Protein 3C96 (pdb70)

GO terms:
  GO:0004497 monooxygenase activity (F, IDA)
  GO:0102169 5-methylphenazine-1-carboxylate 1-monooxygenase (NADH) activity (F, EXP)
  GO:0005515 protein binding (F, IPI)

Structure (mmCIF, N/CA/C/O backbone):
data_3C96
#
_entry.id   3C96
#
_cell.length_a   64.147
_cell.length_b   65.261
_cell.length_c   88.579
_cell.angle_alpha   90.00
_cell.angle_beta   90.00
_cell.angle_gamma   90.00
#
_symmetry.space_group_name_H-M   'P 21 21 2'
#
loop_
_entity.id
_entity.type
_entity.pdbx_description
1 polymer 'Flavin-containing monooxygenase'
2 non-polymer 'FLAVIN-ADENINE DINUCLEOTIDE'
3 water water
#
loop_
_atom_site.group_PDB
_atom_site.id
_atom_site.type_symbol
_atom_site.label_atom_id
_atom_site.label_alt_id
_atom_site.label_comp_id
_atom_site.label_asym_id
_atom_site.label_entity_id
_atom_site.label_seq_id
_atom_site.pdbx_PDB_ins_code
_atom_site.Cartn_x
_atom_site.Cartn_y
_atom_site.Cartn_z
_atom_site.occupancy
_atom_site.B_iso_or_equiv
_atom_site.auth_seq_id
_atom_site.auth_comp_id
_atom_site.auth_asym_id
_atom_site.auth_atom_id
_atom_site.pdbx_PDB_model_num
ATOM 1 N N . PRO A 1 4 ? -10.200 16.208 -52.203 1.00 30.91 4 PRO A N 1
ATOM 2 C CA . PRO A 1 4 ? -10.314 15.751 -50.798 1.00 29.15 4 PRO A CA 1
ATOM 3 C C . PRO A 1 4 ? -11.505 16.353 -50.056 1.00 27.20 4 PRO A C 1
ATOM 4 O O . PRO A 1 4 ? -11.901 17.489 -50.311 1.00 26.16 4 PRO A O 1
ATOM 8 N N . ILE A 1 5 ? -12.075 15.580 -49.137 1.00 26.03 5 ILE A N 1
ATOM 9 C CA . ILE A 1 5 ? -13.216 16.051 -48.367 1.00 24.00 5 ILE A CA 1
ATOM 10 C C . ILE A 1 5 ? -12.780 17.166 -47.429 1.00 22.79 5 ILE A C 1
ATOM 11 O O . ILE A 1 5 ? -11.632 17.204 -46.989 1.00 22.32 5 ILE A O 1
ATOM 16 N N . ASP A 1 6 ? -13.694 18.086 -47.142 1.00 21.58 6 ASP A N 1
ATOM 17 C CA . ASP A 1 6 ? -13.398 19.191 -46.241 1.00 19.83 6 ASP A CA 1
ATOM 18 C C . ASP A 1 6 ? -13.763 18.754 -44.829 1.00 18.61 6 ASP A C 1
ATOM 19 O O . ASP A 1 6 ? -14.901 18.364 -44.572 1.00 17.43 6 ASP A O 1
ATOM 24 N N . ILE A 1 7 ? -12.797 18.816 -43.919 1.00 16.55 7 ILE A N 1
ATOM 25 C CA . ILE A 1 7 ? -13.038 18.418 -42.540 1.00 14.98 7 ILE A CA 1
ATOM 26 C C . ILE A 1 7 ? -12.863 19.608 -41.609 1.00 13.43 7 ILE A C 1
ATOM 27 O O . ILE A 1 7 ? -11.847 20.300 -41.654 1.00 15.19 7 ILE A O 1
ATOM 32 N N . LEU A 1 8 ? -13.865 19.853 -40.777 1.00 12.61 8 LEU A N 1
ATOM 33 C CA . LEU A 1 8 ? -13.797 20.945 -39.822 1.00 14.27 8 LEU A CA 1
ATOM 34 C C . LEU A 1 8 ? -13.779 20.336 -38.430 1.00 13.43 8 LEU A C 1
ATOM 35 O O . LEU A 1 8 ? -14.588 19.461 -38.117 1.00 12.46 8 LEU A O 1
ATOM 40 N N . ILE A 1 9 ? -12.839 20.786 -37.606 1.00 12.80 9 ILE A N 1
ATOM 41 C CA . ILE A 1 9 ? -12.727 20.302 -36.236 1.00 12.17 9 ILE A CA 1
ATOM 42 C C . ILE A 1 9 ? -13.031 21.482 -35.322 1.00 11.92 9 ILE A C 1
ATOM 43 O O . ILE A 1 9 ? -12.392 22.523 -35.425 1.00 13.42 9 ILE A O 1
ATOM 48 N N . ALA A 1 10 ? -14.017 21.329 -34.447 1.00 11.80 10 ALA A N 1
ATOM 49 C CA . ALA A 1 10 ? -14.364 22.397 -33.523 1.00 11.22 10 ALA A CA 1
ATOM 50 C C . ALA A 1 10 ? -13.517 22.187 -32.279 1.00 11.99 10 ALA A C 1
ATOM 51 O O . ALA A 1 10 ? -13.650 21.169 -31.603 1.00 10.52 10 ALA A O 1
ATOM 53 N N . GLY A 1 11 ? -12.645 23.147 -31.992 1.00 9.54 11 GLY A N 1
ATOM 54 C CA . GLY A 1 11 ? -11.776 23.046 -30.834 1.00 11.39 11 GLY A CA 1
ATOM 55 C C . GLY A 1 11 ? -10.345 22.746 -31.234 1.00 12.35 11 GLY A C 1
ATOM 56 O O . GLY A 1 11 ? -10.093 21.799 -31.981 1.00 12.83 11 GLY A O 1
ATOM 57 N N . ALA A 1 12 ? -9.405 23.553 -30.743 1.00 11.90 12 ALA A N 1
ATOM 58 C CA . ALA A 1 12 ? -7.994 23.356 -31.053 1.00 11.61 12 ALA A CA 1
ATOM 59 C C . ALA A 1 12 ? -7.232 22.984 -29.786 1.00 11.66 12 ALA A C 1
ATOM 60 O O . ALA A 1 12 ? -6.135 23.485 -29.537 1.00 10.85 12 ALA A O 1
ATOM 62 N N . GLY A 1 13 ? -7.836 22.114 -28.983 1.00 10.71 13 GLY A N 1
ATOM 63 C CA . GLY A 1 13 ? -7.198 21.662 -27.761 1.00 11.58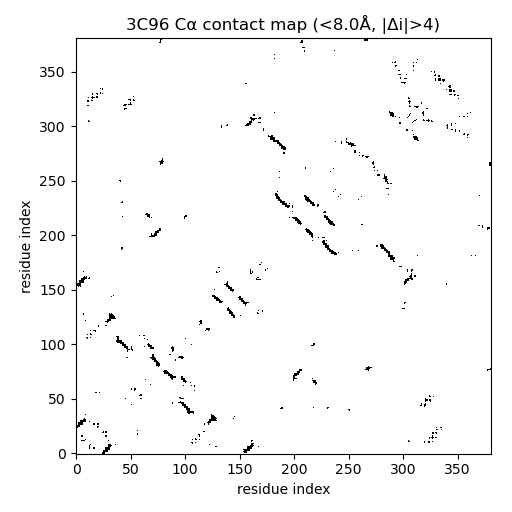 13 GLY A CA 1
ATOM 64 C C . GLY A 1 13 ? -6.328 20.462 -28.073 1.00 11.06 13 GLY A C 1
ATOM 65 O O . GLY A 1 13 ? -5.955 20.247 -29.228 1.00 10.12 13 GLY A O 1
ATOM 66 N N . ILE A 1 14 ? -6.004 19.669 -27.056 1.00 8.94 14 ILE A N 1
ATOM 67 C CA . ILE A 1 14 ? -5.158 18.500 -27.264 1.00 9.51 14 ILE A CA 1
ATOM 68 C C . ILE A 1 14 ? -5.767 17.538 -28.280 1.00 9.64 14 ILE A C 1
ATOM 69 O O . ILE A 1 14 ? -5.077 17.041 -29.170 1.00 9.32 14 ILE A O 1
ATOM 74 N N . GLY A 1 15 ? -7.064 17.282 -28.141 1.00 9.17 15 GLY A N 1
ATOM 75 C CA . GLY A 1 15 ? -7.741 16.372 -29.049 1.00 9.27 15 GLY A CA 1
ATOM 76 C C . GLY A 1 15 ? -7.852 16.881 -30.472 1.00 9.35 15 GLY A C 1
ATOM 77 O O . GLY A 1 15 ? -7.550 16.157 -31.426 1.00 9.34 15 GLY A O 1
ATOM 78 N N . GLY A 1 16 ? -8.282 18.129 -30.620 1.00 7.67 16 GLY A N 1
ATOM 79 C CA . GLY A 1 16 ? -8.438 18.701 -31.946 1.00 8.03 16 GLY A CA 1
ATOM 80 C C . GLY A 1 16 ? -7.146 18.756 -32.736 1.00 8.69 16 GLY A C 1
ATOM 81 O O . GLY A 1 16 ? -7.098 18.346 -33.898 1.00 8.44 16 GLY A O 1
ATOM 82 N N . LEU A 1 17 ? -6.086 19.247 -32.108 1.00 7.60 17 LEU A N 1
ATOM 83 C CA . LEU A 1 17 ? -4.800 19.357 -32.790 1.00 8.82 17 LEU A CA 1
ATOM 84 C C . LEU A 1 17 ? -4.209 17.996 -33.121 1.00 9.80 17 LEU A C 1
ATOM 85 O O . LEU A 1 17 ? -3.695 17.784 -34.220 1.00 8.36 17 LEU A O 1
ATOM 90 N N . SER A 1 18 ? -4.281 17.069 -32.171 1.00 10.52 18 SER A N 1
ATOM 91 C CA . SER A 1 18 ? -3.740 15.739 -32.401 1.00 11.83 18 SER A CA 1
ATOM 92 C C . SER A 1 18 ? -4.533 15.052 -33.507 1.00 12.02 18 SER A C 1
ATOM 93 O O . SER A 1 18 ? -3.975 14.315 -34.320 1.00 11.68 18 SER A O 1
ATOM 96 N N . CYS A 1 19 ? -5.840 15.304 -33.536 1.00 11.43 19 CYS A N 1
ATOM 97 C CA . CYS A 1 19 ? -6.712 14.717 -34.551 1.00 10.82 19 CYS A CA 1
ATOM 98 C C . CYS A 1 19 ? -6.346 15.246 -35.940 1.00 9.98 19 CYS A C 1
ATOM 99 O O . CYS A 1 19 ? -6.330 14.496 -36.916 1.00 9.45 19 CYS A O 1
ATOM 102 N N . ALA A 1 20 ? -6.049 16.539 -36.025 1.00 10.23 20 ALA A N 1
ATOM 103 C CA . ALA A 1 20 ? -5.678 17.143 -37.301 1.00 10.70 20 ALA A CA 1
ATOM 104 C C . ALA A 1 20 ? -4.403 16.475 -37.814 1.00 11.48 20 ALA A C 1
ATOM 105 O O . ALA A 1 20 ? -4.262 16.206 -39.011 1.00 11.29 20 ALA A O 1
ATOM 107 N N . LEU A 1 21 ? -3.477 16.203 -36.899 1.00 11.02 21 LEU A N 1
ATOM 108 C CA . LEU A 1 21 ? -2.215 15.560 -37.267 1.00 9.40 21 LEU A CA 1
ATOM 109 C C . LEU A 1 21 ? -2.439 14.126 -37.737 1.00 10.59 21 LEU A C 1
ATOM 110 O O . LEU A 1 21 ? -1.800 13.672 -38.695 1.00 8.90 21 LEU A O 1
ATOM 115 N N . ALA A 1 22 ? -3.346 13.414 -37.071 1.00 11.01 22 ALA A N 1
ATOM 116 C CA . ALA A 1 22 ? -3.653 12.036 -37.449 1.00 11.09 22 ALA A CA 1
ATOM 117 C C . ALA A 1 22 ? -4.306 11.983 -38.829 1.00 12.38 22 ALA A C 1
ATOM 118 O O . ALA A 1 22 ? -4.024 11.078 -39.622 1.00 11.82 22 ALA A O 1
ATOM 120 N N . LEU A 1 23 ? -5.181 12.946 -39.117 1.00 12.26 23 LEU A N 1
ATOM 121 C CA . LEU A 1 23 ? -5.852 12.994 -40.417 1.00 12.58 23 LEU A CA 1
ATOM 122 C C . LEU A 1 23 ? -4.833 13.309 -41.514 1.00 15.29 23 LEU A C 1
ATOM 123 O O 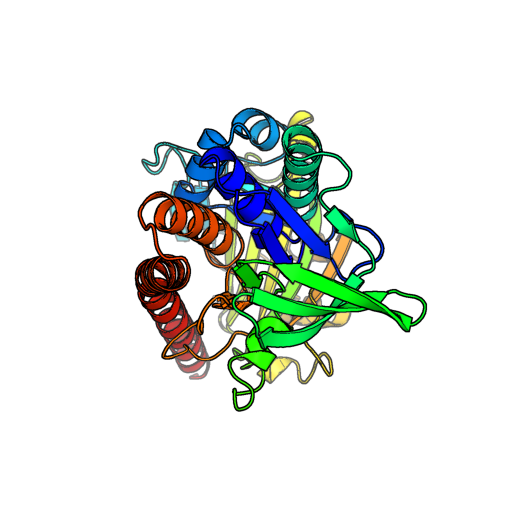. LEU A 1 23 ? -4.889 12.751 -42.614 1.00 15.75 23 LEU A O 1
ATOM 128 N N . HIS A 1 24 ? -3.900 14.204 -41.214 1.00 15.42 24 HIS A N 1
ATOM 129 C CA . HIS A 1 24 ? -2.872 14.559 -42.183 1.00 17.19 24 HIS A CA 1
ATOM 130 C C . HIS A 1 24 ? -1.985 13.342 -42.432 1.00 17.62 24 HIS A C 1
ATOM 131 O O . HIS A 1 24 ? -1.611 13.059 -43.570 1.00 18.41 24 HIS A O 1
ATOM 138 N N . GLN A 1 25 ? -1.662 12.616 -41.365 1.00 18.50 25 GLN A N 1
ATOM 139 C CA . GLN A 1 25 ? -0.832 11.419 -41.474 1.00 19.78 25 GLN A CA 1
ATOM 140 C C . GLN A 1 25 ? -1.489 10.399 -42.400 1.00 19.99 25 GLN A C 1
ATOM 141 O O . GLN A 1 25 ? -0.812 9.734 -43.186 1.00 20.59 25 GLN A O 1
ATOM 147 N N . ALA A 1 26 ? -2.809 10.281 -42.303 1.00 17.70 26 ALA A N 1
ATOM 148 C CA . ALA A 1 26 ? -3.557 9.335 -43.121 1.00 19.84 26 ALA A CA 1
ATOM 149 C C . ALA A 1 26 ? -3.813 9.879 -44.523 1.00 20.94 26 ALA A C 1
ATOM 150 O O . ALA A 1 26 ? -4.384 9.187 -45.366 1.00 20.85 26 ALA A O 1
ATOM 152 N N . GLY A 1 27 ? -3.389 11.118 -44.760 1.00 21.23 27 GLY A N 1
ATOM 153 C CA . GLY A 1 27 ? -3.583 11.745 -46.058 1.00 24.11 27 GLY A CA 1
ATOM 154 C C . GLY A 1 27 ? -5.049 12.005 -46.332 1.00 25.23 27 GLY A C 1
ATOM 155 O O . GLY A 1 27 ? -5.498 11.986 -47.482 1.00 26.26 27 GLY A O 1
ATOM 156 N N . ILE A 1 28 ? -5.795 12.271 -45.265 1.00 25.86 28 ILE A N 1
ATOM 157 C CA . ILE A 1 28 ? -7.228 12.500 -45.366 1.00 25.55 28 ILE A CA 1
ATOM 158 C C . ILE A 1 28 ? -7.674 13.968 -45.330 1.00 26.89 28 ILE A C 1
ATOM 159 O O . ILE A 1 28 ? -7.395 14.702 -44.379 1.00 25.72 28 ILE A O 1
ATOM 164 N N . GLY A 1 29 ? -8.370 14.356 -46.398 1.00 25.56 29 GLY A N 1
ATOM 165 C CA . GLY A 1 29 ? -8.937 15.687 -46.573 1.00 25.16 29 GLY A CA 1
ATOM 166 C C . GLY A 1 29 ? -8.170 16.961 -46.283 1.00 24.03 29 GLY A C 1
ATOM 167 O O . GLY A 1 29 ? -6.980 16.954 -45.977 1.00 24.68 29 GLY A O 1
ATOM 168 N N . LYS A 1 30 ? -8.874 18.079 -46.435 1.00 23.13 30 LYS A N 1
ATOM 169 C CA . LYS A 1 30 ? -8.310 19.384 -46.141 1.00 22.83 30 LYS A CA 1
ATOM 170 C C . LYS A 1 30 ? -8.911 19.730 -44.789 1.00 20.55 30 LYS A C 1
ATOM 171 O O . LYS A 1 30 ? -10.130 19.871 -44.657 1.00 19.82 30 LYS A O 1
ATOM 177 N N . VAL A 1 31 ? -8.044 19.876 -43.795 1.00 17.47 31 VAL A N 1
ATOM 178 C CA . VAL A 1 31 ? -8.464 20.137 -42.426 1.00 15.58 31 VAL A CA 1
ATOM 179 C C . VAL A 1 31 ? -8.364 21.582 -41.944 1.00 15.86 31 VAL A C 1
ATOM 180 O O . VAL A 1 31 ? -7.358 22.256 -42.148 1.00 13.95 31 VAL A O 1
ATOM 184 N N . THR A 1 32 ? -9.424 22.037 -41.285 1.00 14.97 32 THR A N 1
ATOM 185 C CA . THR A 1 32 ? -9.489 23.383 -40.727 1.00 15.67 32 THR A CA 1
ATOM 186 C C . THR A 1 32 ? -9.997 23.245 -39.298 1.00 13.18 32 THR A C 1
ATOM 187 O O . THR A 1 32 ? -10.883 22.433 -39.027 1.00 12.64 32 THR A O 1
ATOM 191 N N . LEU A 1 33 ? -9.424 24.022 -38.385 1.00 11.10 33 LEU A N 1
ATOM 192 C CA . LEU A 1 33 ? -9.842 23.984 -36.994 1.00 11.96 33 LEU A CA 1
ATOM 193 C C . LEU A 1 33 ? -10.393 25.342 -36.570 1.00 12.29 33 LEU A C 1
ATOM 194 O O . LEU A 1 33 ? -9.866 26.384 -36.966 1.00 12.59 33 LEU A O 1
ATOM 199 N N . LEU A 1 34 ? -11.460 25.323 -35.776 1.00 11.38 34 LEU A N 1
ATOM 200 C CA . LEU A 1 34 ? -12.069 26.549 -35.269 1.00 13.55 34 LEU A CA 1
ATOM 201 C C . LEU A 1 34 ? -11.902 26.540 -33.752 1.00 14.05 34 LEU A C 1
ATOM 202 O O . LEU A 1 34 ? -12.406 25.644 -33.072 1.00 14.41 34 LEU A O 1
ATOM 207 N N . GLU A 1 35 ? -11.192 27.533 -33.227 1.00 12.02 35 GLU A N 1
ATOM 208 C CA . GLU A 1 35 ? -10.949 27.632 -31.793 1.00 12.57 35 GLU A CA 1
ATOM 209 C C . GLU A 1 35 ? -11.601 28.890 -31.217 1.00 13.45 35 GLU A C 1
ATOM 210 O O . GLU A 1 35 ? -11.341 29.998 -31.679 1.00 13.77 35 GLU A O 1
ATOM 216 N N . SER A 1 36 ? -12.450 28.709 -30.209 1.00 12.80 36 SER A N 1
ATOM 217 C CA . SER A 1 36 ? -13.143 29.826 -29.575 1.00 13.49 36 SER A CA 1
ATOM 218 C C . SER A 1 36 ? -12.210 30.855 -28.937 1.00 14.65 36 SER A C 1
ATOM 219 O O . SER A 1 36 ? -12.465 32.058 -29.014 1.00 15.60 36 SER A O 1
ATOM 222 N N . SER A 1 37 ? -11.133 30.394 -28.308 1.00 14.71 37 SER A N 1
ATOM 223 C CA . SER A 1 37 ? -10.191 31.313 -27.672 1.00 16.34 37 SER A CA 1
ATOM 224 C C . SER A 1 37 ? -9.520 32.235 -28.691 1.00 16.84 37 SER A C 1
ATOM 225 O O . SER A 1 37 ? -9.186 31.817 -29.800 1.00 16.22 37 SER A O 1
ATOM 228 N N . SER A 1 38 ? -9.325 33.492 -28.301 1.00 17.46 38 SER A N 1
ATOM 229 C CA . SER A 1 38 ? -8.706 34.489 -29.171 1.00 20.66 38 SER A CA 1
ATOM 230 C C . SER A 1 38 ? -7.294 34.086 -29.580 1.00 20.78 38 SER A C 1
ATOM 231 O O . SER A 1 38 ? -6.834 34.406 -30.677 1.00 20.92 38 SER A O 1
ATOM 234 N N . GLU A 1 39 ? -6.607 33.385 -28.688 1.00 21.48 39 GLU A N 1
ATOM 235 C CA . GLU A 1 39 ? -5.251 32.937 -28.960 1.00 22.30 39 GLU A CA 1
ATOM 236 C C . GLU A 1 39 ? -5.003 31.618 -28.227 1.00 21.37 39 GLU A C 1
ATOM 237 O O . GLU A 1 39 ? -5.525 31.408 -27.135 1.00 20.68 39 GLU A O 1
ATOM 243 N N . ILE A 1 40 ? -4.237 30.720 -28.838 1.00 19.57 40 ILE A N 1
ATOM 244 C CA . ILE A 1 40 ? -3.937 29.439 -28.206 1.00 19.47 40 ILE A CA 1
ATOM 245 C C . ILE A 1 40 ? -2.726 29.637 -27.296 1.00 19.51 40 ILE A C 1
ATOM 246 O O . ILE A 1 40 ? -1.625 29.931 -27.763 1.00 19.55 40 ILE A O 1
ATOM 251 N N . ARG A 1 41 ? -2.950 29.488 -25.993 1.00 20.56 41 ARG A N 1
ATOM 252 C CA . ARG A 1 41 ? -1.905 29.676 -24.986 1.00 21.12 41 ARG A CA 1
ATOM 253 C C . ARG A 1 41 ? -1.515 28.382 -24.277 1.00 19.90 41 ARG A C 1
ATOM 254 O O . ARG A 1 41 ? -2.313 27.450 -24.191 1.00 18.35 41 ARG A O 1
ATOM 262 N N . PRO A 1 42 ? -0.276 28.312 -23.756 1.00 18.43 42 PRO A N 1
ATOM 263 C CA . PRO A 1 42 ? 0.170 27.105 -23.052 1.00 17.38 42 PRO A CA 1
ATOM 264 C C . PRO A 1 42 ? -0.417 27.073 -21.641 1.00 17.22 42 PRO A C 1
ATOM 265 O O . PRO A 1 42 ? 0.308 27.175 -20.649 1.00 17.94 42 PRO A O 1
ATOM 269 N N . LEU A 1 43 ? -1.739 26.938 -21.561 1.00 14.18 43 LEU A N 1
ATOM 270 C CA . LEU A 1 43 ? -2.436 26.907 -20.280 1.00 14.22 43 LEU A CA 1
ATOM 271 C C . LEU A 1 43 ? -2.625 25.503 -19.717 1.00 14.62 43 LEU A C 1
ATOM 272 O O . LEU A 1 43 ? -2.637 24.515 -20.461 1.00 12.77 43 LEU A O 1
ATOM 277 N N . GLY A 1 44 ? -2.785 25.443 -18.396 1.00 13.68 44 GLY A N 1
ATOM 278 C CA . GLY A 1 44 ? -2.988 24.189 -17.693 1.00 14.48 44 GLY A CA 1
ATOM 279 C C . GLY A 1 44 ? -1.733 23.794 -16.939 1.00 15.00 44 GLY A C 1
ATOM 280 O O . GLY A 1 44 ? -0.731 24.504 -17.000 1.00 16.97 44 GLY A O 1
ATOM 281 N N . VAL A 1 45 ? -1.781 22.687 -16.205 1.00 13.38 45 VAL A N 1
ATOM 282 C CA . VAL A 1 45 ? -0.587 22.225 -15.505 1.00 11.75 45 VAL A CA 1
ATOM 283 C C . VAL A 1 45 ? -0.233 20.830 -16.011 1.00 12.14 45 VAL A C 1
ATOM 284 O O . VAL A 1 45 ? -0.557 20.487 -17.147 1.00 10.77 45 VAL A O 1
ATOM 288 N N . GLY A 1 46 ? 0.422 20.024 -15.185 1.00 11.56 46 GLY A N 1
ATOM 289 C CA . GLY A 1 46 ? 0.823 18.704 -15.634 1.00 11.62 46 G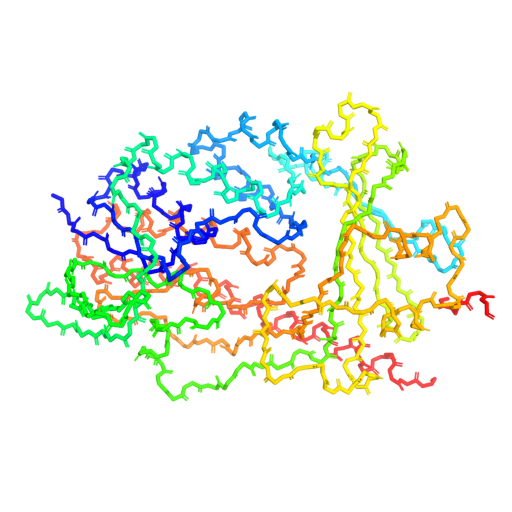LY A CA 1
ATOM 290 C C . GLY A 1 46 ? -0.247 17.664 -15.906 1.00 11.93 46 GLY A C 1
ATOM 291 O O . GLY A 1 46 ? -1.291 17.618 -15.244 1.00 11.24 46 GLY A O 1
ATOM 292 N N . ILE A 1 47 ? 0.020 16.828 -16.907 1.00 10.49 47 ILE A N 1
ATOM 293 C CA . ILE A 1 47 ? -0.866 15.727 -17.271 1.00 10.32 47 ILE A CA 1
ATOM 294 C C . ILE A 1 47 ? 0.025 14.526 -17.600 1.00 11.78 47 ILE A C 1
ATOM 295 O O . ILE A 1 47 ? 1.238 14.673 -17.742 1.00 12.63 47 ILE A O 1
ATOM 300 N N . ASN A 1 48 ? -0.566 13.341 -17.690 1.00 11.68 48 ASN A N 1
ATOM 301 C CA . ASN A 1 48 ? 0.192 12.139 -18.017 1.00 11.65 48 ASN A CA 1
ATOM 302 C C . ASN 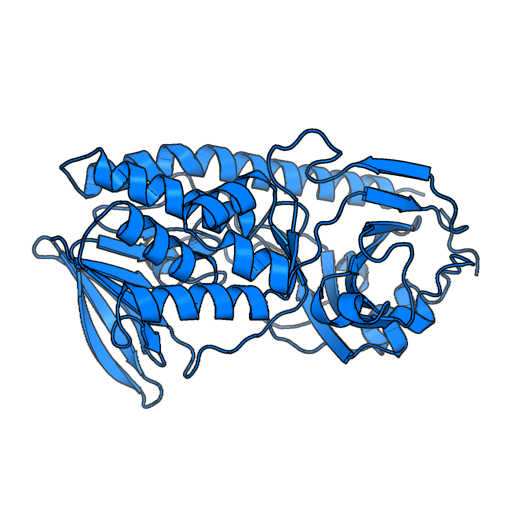A 1 48 ? -0.283 11.548 -19.333 1.00 11.73 48 ASN A C 1
ATOM 303 O O . ASN A 1 48 ? -1.480 11.369 -19.541 1.00 13.14 48 ASN A O 1
ATOM 308 N N . ILE A 1 49 ? 0.663 11.263 -20.223 1.00 10.44 49 ILE A N 1
ATOM 309 C CA . ILE A 1 49 ? 0.350 10.657 -21.511 1.00 10.82 49 ILE A CA 1
ATOM 310 C C . ILE A 1 49 ? 0.815 9.200 -21.392 1.00 11.52 49 ILE A C 1
ATOM 311 O O . ILE A 1 49 ? 2.006 8.946 -21.203 1.00 11.11 49 ILE A O 1
ATOM 316 N N . GLN A 1 50 ? -0.123 8.256 -21.471 1.00 12.55 50 GLN A N 1
ATOM 317 C CA . GLN A 1 50 ? 0.209 6.836 -21.353 1.00 13.89 50 GLN A CA 1
ATOM 318 C C . GLN A 1 50 ? 1.044 6.363 -22.540 1.00 12.17 50 GLN A C 1
ATOM 319 O O . GLN A 1 50 ? 0.952 6.917 -23.632 1.00 8.75 50 GLN A O 1
ATOM 325 N N . PRO A 1 51 ? 1.869 5.321 -22.336 1.00 12.05 51 PRO A N 1
ATOM 326 C CA . PRO A 1 51 ? 2.730 4.769 -23.389 1.00 10.48 51 PRO A CA 1
ATOM 327 C C . PRO A 1 51 ? 2.068 4.567 -24.757 1.00 11.26 51 PRO A C 1
ATOM 328 O O . PRO A 1 51 ? 2.680 4.845 -25.791 1.00 10.90 51 PRO A O 1
ATOM 332 N N . ALA A 1 52 ? 0.828 4.082 -24.767 1.00 10.59 52 ALA A N 1
ATOM 333 C CA . ALA A 1 52 ? 0.110 3.857 -26.023 1.00 11.12 52 ALA A CA 1
ATOM 334 C C . ALA A 1 52 ? -0.112 5.178 -26.756 1.00 12.59 52 ALA A C 1
ATOM 335 O O . ALA A 1 52 ? 0.008 5.256 -27.981 1.00 12.40 52 ALA A O 1
ATOM 337 N N . ALA A 1 53 ? -0.457 6.211 -25.997 1.00 11.51 53 ALA A N 1
ATOM 338 C CA . ALA A 1 53 ? -0.686 7.527 -26.570 1.00 11.72 53 ALA A CA 1
ATOM 339 C C . ALA A 1 53 ? 0.660 8.131 -26.969 1.00 10.75 53 ALA A C 1
ATOM 340 O O . ALA A 1 53 ? 0.756 8.832 -27.976 1.00 11.93 53 ALA A O 1
ATOM 342 N N . VAL A 1 54 ? 1.703 7.855 -26.190 1.00 8.76 54 VAL A N 1
ATOM 343 C CA . VAL A 1 54 ? 3.028 8.372 -26.534 1.00 9.23 54 VAL A CA 1
ATOM 344 C C . VAL A 1 54 ? 3.472 7.720 -27.847 1.00 11.26 54 VAL A C 1
ATOM 345 O O . VAL A 1 54 ? 4.070 8.373 -28.706 1.00 10.60 54 VAL A O 1
ATOM 349 N N . GLU A 1 55 ? 3.163 6.436 -28.013 1.00 12.52 55 GLU A N 1
ATOM 350 C CA . GLU A 1 55 ? 3.525 5.730 -29.247 1.00 13.22 55 GLU A CA 1
ATOM 351 C C . GLU A 1 55 ? 2.861 6.386 -30.456 1.00 12.26 55 GLU A C 1
ATOM 352 O O . GLU A 1 55 ? 3.475 6.531 -31.520 1.00 12.56 55 GLU A O 1
ATOM 358 N N . ALA A 1 56 ? 1.600 6.775 -30.297 1.00 12.61 56 ALA A N 1
ATOM 359 C CA . ALA A 1 56 ? 0.867 7.428 -31.378 1.00 12.41 56 ALA A CA 1
ATOM 360 C C . ALA A 1 56 ? 1.551 8.742 -31.741 1.00 11.56 56 ALA A C 1
ATOM 361 O O . ALA A 1 56 ? 1.764 9.038 -32.918 1.00 11.39 56 ALA A O 1
ATOM 363 N N . LEU A 1 57 ? 1.902 9.529 -30.729 1.00 10.36 57 LEU A N 1
ATOM 364 C CA . LEU A 1 57 ? 2.564 10.808 -30.970 1.00 11.08 57 LEU A CA 1
ATOM 365 C C . LEU A 1 57 ? 3.940 10.608 -31.600 1.00 11.79 57 LEU A C 1
ATOM 366 O O . LEU A 1 57 ? 4.370 11.406 -32.434 1.00 13.17 57 LEU A O 1
ATOM 371 N N . ALA A 1 58 ? 4.635 9.545 -31.207 1.00 12.24 58 ALA A N 1
ATOM 372 C CA . ALA A 1 58 ? 5.955 9.270 -31.773 1.00 13.22 58 ALA A CA 1
ATOM 373 C C . ALA A 1 58 ? 5.839 8.897 -33.251 1.00 14.42 58 ALA A C 1
ATOM 374 O O . ALA A 1 58 ? 6.684 9.275 -34.061 1.00 15.71 58 ALA A O 1
ATOM 376 N N . GLU A 1 59 ? 4.795 8.154 -33.603 1.00 14.94 59 GLU A N 1
ATOM 377 C CA . GLU A 1 59 ? 4.596 7.756 -34.995 1.00 16.92 59 GLU A CA 1
ATOM 378 C C . GLU A 1 59 ? 4.199 8.986 -35.811 1.00 17.25 59 GLU A C 1
ATOM 379 O O . GLU A 1 59 ? 4.315 9.002 -37.040 1.00 16.72 59 GLU A O 1
ATOM 385 N N . LEU A 1 60 ? 3.744 10.020 -35.106 1.00 16.04 60 LEU A N 1
ATOM 386 C CA . LEU A 1 60 ? 3.347 11.280 -35.724 1.00 15.59 60 LEU A CA 1
ATOM 387 C C . LEU A 1 60 ? 4.574 12.193 -35.851 1.00 15.03 60 LEU A C 1
ATOM 388 O O . LEU A 1 60 ? 4.465 13.332 -36.305 1.00 14.34 60 LEU A O 1
ATOM 393 N N . GLY A 1 61 ? 5.733 11.683 -35.432 1.00 15.46 61 GLY A N 1
ATOM 394 C CA . GLY A 1 61 ? 6.979 12.432 -35.527 1.00 15.01 61 GLY A CA 1
ATOM 395 C C . GLY A 1 61 ? 7.270 13.410 -34.400 1.00 14.41 61 GLY A C 1
ATOM 396 O O . GLY A 1 61 ? 8.105 14.304 -34.548 1.00 12.39 61 GLY A O 1
ATOM 397 N N . LEU A 1 62 ? 6.607 13.232 -33.262 1.00 13.12 62 LEU A N 1
ATOM 398 C CA . LEU A 1 62 ? 6.790 14.140 -32.133 1.00 13.06 62 LEU A CA 1
ATOM 399 C C . LEU A 1 62 ? 7.665 13.583 -31.011 1.00 13.62 62 LEU A C 1
ATOM 400 O O . LEU A 1 62 ? 7.775 14.190 -29.945 1.00 12.90 62 LEU A O 1
ATOM 405 N N . GLY A 1 63 ? 8.294 12.437 -31.258 1.00 12.59 63 GLY A N 1
ATOM 406 C CA . GLY A 1 63 ? 9.154 11.830 -30.256 1.00 13.94 63 GLY A CA 1
ATOM 407 C C . GLY A 1 63 ? 10.181 12.797 -29.694 1.00 15.00 63 GLY A C 1
ATOM 408 O O . GLY A 1 63 ? 10.231 13.000 -28.484 1.00 15.75 63 GLY A O 1
ATOM 409 N N . PRO A 1 64 ? 11.026 13.405 -30.547 1.00 16.16 64 PRO A N 1
ATOM 410 C CA . PRO A 1 64 ? 12.055 14.358 -30.112 1.00 15.66 64 PRO A CA 1
ATOM 411 C C . PRO A 1 64 ? 11.510 15.542 -29.317 1.00 15.44 64 PRO A C 1
ATOM 412 O O . PRO A 1 64 ? 12.098 15.949 -28.312 1.00 15.34 64 PRO A O 1
ATOM 416 N N . ALA A 1 65 ? 10.392 16.096 -29.777 1.00 13.53 65 ALA A N 1
ATOM 417 C CA . ALA A 1 65 ? 9.768 17.237 -29.117 1.00 12.74 65 ALA A CA 1
ATOM 418 C C . ALA A 1 65 ? 9.362 16.874 -27.692 1.00 12.68 65 ALA A C 1
ATOM 419 O O . ALA A 1 65 ? 9.589 17.640 -26.752 1.00 11.50 65 ALA A O 1
ATOM 421 N N . LEU A 1 66 ? 8.754 15.702 -27.540 1.00 12.61 66 LEU A N 1
ATOM 422 C CA . LEU A 1 66 ? 8.317 15.235 -26.229 1.00 13.92 66 LEU A CA 1
ATOM 423 C C . LEU A 1 66 ? 9.505 15.016 -25.293 1.00 13.99 66 LEU A C 1
ATOM 424 O O . LEU A 1 66 ? 9.483 15.438 -24.140 1.00 14.89 66 LEU A O 1
ATOM 429 N N . ALA A 1 67 ? 10.543 14.358 -25.797 1.00 14.49 67 ALA A N 1
ATOM 430 C CA . ALA A 1 67 ? 11.732 14.082 -24.997 1.00 14.64 67 ALA A CA 1
ATOM 431 C C . ALA A 1 67 ? 12.417 15.368 -24.543 1.00 15.55 67 ALA A C 1
ATOM 432 O O . ALA A 1 67 ? 13.085 15.393 -23.507 1.00 14.35 67 ALA A O 1
ATOM 434 N N . ALA A 1 68 ? 12.239 16.436 -25.315 1.00 15.23 68 ALA A N 1
ATOM 435 C CA . ALA A 1 68 ? 12.852 17.721 -24.998 1.00 15.27 68 ALA A CA 1
ATOM 436 C C . ALA A 1 68 ? 12.122 18.510 -23.914 1.00 16.22 68 ALA A C 1
ATOM 437 O O . ALA A 1 68 ? 12.676 19.460 -23.363 1.00 14.53 68 ALA A O 1
ATOM 439 N N . THR A 1 69 ? 10.891 18.121 -23.589 1.00 14.35 69 THR A N 1
ATOM 440 C CA . THR A 1 69 ? 10.144 18.859 -22.574 1.00 14.70 69 THR A CA 1
ATOM 441 C C . THR A 1 69 ? 9.504 18.049 -21.455 1.00 13.71 69 THR A C 1
ATOM 442 O O . THR A 1 69 ? 9.352 18.552 -20.343 1.00 14.66 69 THR A O 1
ATOM 446 N N . ALA A 1 70 ? 9.129 16.805 -21.737 1.00 12.82 70 ALA A N 1
ATOM 447 C CA . ALA A 1 70 ? 8.471 15.969 -20.736 1.00 11.04 70 ALA A CA 1
ATOM 448 C C . ALA A 1 70 ? 9.413 15.068 -19.949 1.00 11.21 70 ALA A C 1
ATOM 449 O O . ALA A 1 70 ? 10.576 14.889 -20.311 1.00 9.64 70 ALA A O 1
ATOM 451 N N . ILE A 1 71 ? 8.888 14.497 -18.867 1.00 10.20 71 ILE A N 1
ATOM 452 C CA . ILE A 1 71 ? 9.656 13.598 -18.009 1.00 9.76 71 ILE A CA 1
ATOM 453 C C . ILE A 1 71 ? 9.189 12.162 -18.219 1.00 10.13 71 ILE A C 1
ATOM 454 O O . ILE A 1 71 ? 7.993 11.877 -18.127 1.00 8.01 71 ILE A O 1
ATOM 459 N N . PRO A 1 72 ? 10.127 11.240 -18.509 1.00 9.02 72 PRO A N 1
ATOM 460 C CA . PRO A 1 72 ? 9.776 9.832 -18.719 1.00 8.49 72 PRO A CA 1
ATOM 461 C C . PRO A 1 72 ? 9.641 9.143 -17.360 1.00 10.07 72 PRO A C 1
ATOM 462 O O . PRO A 1 72 ? 10.542 8.436 -16.914 1.00 8.59 72 PRO A O 1
ATOM 466 N N . THR A 1 73 ? 8.513 9.377 -16.701 1.00 8.46 73 THR A N 1
ATOM 467 C CA . THR A 1 73 ? 8.237 8.805 -15.386 1.00 10.20 73 THR A CA 1
ATOM 468 C C . THR A 1 73 ? 8.462 7.294 -15.384 1.00 11.04 73 THR A C 1
ATOM 469 O O . THR A 1 73 ? 7.892 6.573 -16.205 1.00 11.43 73 THR A O 1
ATOM 473 N N . HIS A 1 74 ? 9.289 6.810 -14.460 1.00 11.79 74 HIS A N 1
ATOM 474 C CA . HIS A 1 74 ? 9.593 5.382 -14.425 1.00 11.27 74 HIS A CA 1
ATOM 475 C C . HIS A 1 74 ? 9.133 4.641 -13.174 1.00 11.41 74 HIS A C 1
ATOM 476 O O . HIS A 1 74 ? 9.364 3.442 -13.042 1.00 10.09 74 HIS A O 1
ATOM 483 N N . GLU A 1 75 ? 8.479 5.345 -12.258 1.00 10.46 75 GLU A N 1
ATOM 484 C CA . GLU A 1 75 ? 8.004 4.698 -11.042 1.00 12.45 75 GLU A CA 1
ATOM 485 C C . GLU A 1 75 ? 6.904 5.483 -10.341 1.00 11.24 75 GLU A C 1
ATOM 486 O O . GLU A 1 75 ? 6.853 6.708 -10.426 1.00 10.14 75 GLU A O 1
ATOM 492 N N . LEU A 1 76 ? 6.021 4.753 -9.666 1.00 12.17 76 LEU A N 1
ATOM 493 C CA . LEU A 1 76 ? 4.940 5.346 -8.879 1.00 12.31 76 LEU A CA 1
ATOM 494 C C . LEU A 1 76 ? 5.085 4.750 -7.484 1.00 12.98 76 LEU A C 1
ATOM 495 O O . LEU A 1 76 ? 5.118 3.529 -7.334 1.00 11.60 76 LEU A O 1
ATOM 500 N N . ARG A 1 77 ? 5.191 5.611 -6.475 1.00 12.04 77 ARG A N 1
ATOM 501 C CA . ARG A 1 77 ? 5.329 5.168 -5.090 1.00 13.16 77 ARG A CA 1
ATOM 502 C C . ARG A 1 77 ? 4.153 5.650 -4.264 1.00 12.20 77 ARG A C 1
ATOM 503 O O . ARG A 1 77 ? 3.861 6.844 -4.240 1.00 10.86 77 ARG A O 1
ATOM 511 N N . TYR A 1 78 ? 3.486 4.719 -3.592 1.00 11.53 78 TYR A N 1
ATOM 512 C CA . TYR A 1 78 ? 2.362 5.048 -2.724 1.00 11.93 78 TYR A CA 1
ATOM 513 C C . TYR A 1 78 ? 2.970 5.085 -1.328 1.00 12.34 78 TYR A C 1
ATOM 514 O O . TYR A 1 78 ? 3.494 4.075 -0.849 1.00 12.54 78 TYR A O 1
ATOM 523 N N . ILE A 1 79 ? 2.926 6.242 -0.679 1.00 12.92 79 ILE A N 1
ATOM 524 C CA . ILE A 1 79 ? 3.515 6.358 0.651 1.00 13.93 79 ILE A CA 1
ATOM 525 C C . ILE A 1 79 ? 2.462 6.591 1.727 1.00 14.09 79 ILE A C 1
ATOM 526 O O . ILE A 1 79 ? 1.443 7.231 1.471 1.00 13.11 79 ILE A O 1
ATOM 531 N N . ASP A 1 80 ? 2.704 6.062 2.925 1.00 12.89 80 ASP A N 1
ATOM 532 C CA . ASP A 1 80 ? 1.749 6.231 4.014 1.00 12.94 80 ASP A CA 1
ATOM 533 C C . ASP A 1 80 ? 1.961 7.546 4.744 1.00 12.90 80 ASP A C 1
ATOM 534 O O . ASP A 1 80 ? 2.851 8.324 4.400 1.00 11.55 80 ASP A O 1
ATOM 539 N N . GLN A 1 81 ? 1.146 7.788 5.762 1.00 11.80 81 GLN A N 1
ATOM 540 C CA . GLN A 1 81 ? 1.229 9.035 6.498 1.00 13.15 81 GLN A CA 1
ATOM 541 C C . GLN A 1 81 ? 2.496 9.252 7.320 1.00 14.77 81 GLN A C 1
ATOM 542 O O . GLN A 1 81 ? 2.667 10.312 7.918 1.00 15.52 81 GLN A O 1
ATOM 548 N N . SER A 1 82 ? 3.385 8.261 7.345 1.00 14.86 82 SER A N 1
ATOM 549 C CA . SER A 1 82 ? 4.654 8.421 8.050 1.00 17.20 82 SER A CA 1
ATOM 550 C C . SER A 1 82 ? 5.716 8.719 6.988 1.00 17.73 82 SER A C 1
ATOM 551 O O . SER A 1 82 ? 6.868 9.006 7.306 1.00 19.61 82 SER A O 1
ATOM 554 N N . GLY A 1 83 ? 5.307 8.648 5.723 1.00 16.03 83 GLY A N 1
ATOM 555 C CA . GLY A 1 83 ? 6.214 8.922 4.618 1.00 14.53 83 GLY A CA 1
ATOM 556 C C . GLY A 1 83 ? 6.889 7.700 4.024 1.00 13.26 83 GLY A C 1
ATOM 557 O O . GLY A 1 83 ? 7.649 7.811 3.059 1.00 11.19 83 GLY A O 1
ATOM 558 N N . ALA A 1 84 ? 6.612 6.529 4.591 1.00 12.27 84 ALA A N 1
ATOM 559 C CA . ALA A 1 84 ? 7.216 5.285 4.122 1.00 12.03 84 ALA A CA 1
ATOM 560 C C . ALA A 1 84 ? 6.536 4.761 2.866 1.00 13.51 84 ALA A C 1
ATOM 561 O O . ALA A 1 84 ? 5.333 4.941 2.680 1.00 11.60 84 ALA A O 1
ATOM 563 N N . THR A 1 85 ? 7.305 4.106 2.003 1.00 14.69 85 THR A N 1
ATOM 564 C CA . THR A 1 85 ? 6.735 3.547 0.783 1.00 16.21 85 THR A CA 1
ATOM 565 C C . THR A 1 85 ? 5.953 2.293 1.152 1.00 17.26 85 THR A C 1
ATOM 566 O O . THR A 1 85 ? 6.490 1.375 1.777 1.00 18.99 85 THR A O 1
ATOM 570 N N . VAL A 1 86 ? 4.681 2.270 0.773 1.00 14.96 86 VAL A N 1
ATOM 571 C CA . VAL A 1 86 ? 3.802 1.140 1.053 1.00 16.66 86 VAL A CA 1
ATOM 572 C C . VAL A 1 86 ? 3.735 0.216 -0.158 1.00 16.63 86 VAL A C 1
ATOM 573 O O . VAL A 1 86 ? 3.711 -1.008 -0.028 1.00 15.30 86 VAL A O 1
ATOM 577 N N . TRP A 1 87 ? 3.697 0.827 -1.336 1.00 16.12 87 TRP A N 1
ATOM 578 C CA . TRP A 1 87 ? 3.618 0.103 -2.594 1.00 15.77 87 TRP A CA 1
ATOM 579 C C . TRP A 1 87 ? 4.325 0.902 -3.673 1.00 15.38 87 TRP A C 1
ATOM 580 O O . TRP A 1 87 ? 4.316 2.128 -3.650 1.00 14.53 87 TRP A O 1
ATOM 591 N N . SER A 1 88 ? 4.943 0.204 -4.615 1.00 13.44 88 SER A N 1
ATOM 592 C CA . SER A 1 88 ? 5.612 0.881 -5.712 1.00 13.98 88 SER A CA 1
ATOM 593 C C . SER A 1 88 ? 5.503 0.006 -6.944 1.00 13.89 88 SER A C 1
ATOM 594 O O . SER A 1 88 ? 5.347 -1.210 -6.846 1.00 13.35 88 SER A O 1
ATOM 597 N N . GLU A 1 89 ? 5.565 0.633 -8.109 1.00 11.96 89 GLU A N 1
ATOM 598 C CA . GLU A 1 89 ? 5.474 -0.104 -9.355 1.00 12.47 89 GLU A CA 1
ATOM 599 C C . GLU A 1 89 ? 6.189 0.684 -10.429 1.00 11.30 89 GLU A C 1
ATOM 600 O O . GLU A 1 89 ? 6.285 1.907 -10.352 1.00 12.60 89 GLU A O 1
ATOM 606 N N . PRO A 1 90 ? 6.730 -0.010 -11.436 1.00 12.47 90 PRO A N 1
ATOM 607 C CA . PRO A 1 90 ? 7.421 0.714 -12.499 1.00 10.62 90 PRO A CA 1
ATOM 608 C C . PRO A 1 90 ? 6.395 1.337 -13.438 1.00 11.27 90 PRO A C 1
ATOM 609 O O . PRO A 1 90 ? 5.217 0.984 -13.405 1.00 11.02 90 PRO A O 1
ATOM 613 N N . ARG A 1 91 ? 6.848 2.279 -14.255 1.00 10.31 91 ARG A N 1
ATOM 614 C CA . ARG A 1 91 ? 6.000 2.945 -15.231 1.00 11.20 91 ARG A CA 1
ATOM 615 C C . ARG A 1 91 ? 6.855 3.095 -16.478 1.00 11.09 91 ARG A C 1
ATOM 616 O O . ARG A 1 91 ? 8.081 3.011 -16.404 1.00 10.93 91 ARG A O 1
ATOM 624 N N . GLY A 1 92 ? 6.210 3.307 -17.618 1.00 10.61 92 GLY A N 1
ATOM 625 C CA . GLY A 1 92 ? 6.952 3.492 -18.851 1.00 11.64 92 GLY A CA 1
ATOM 626 C C . GLY A 1 92 ? 7.700 2.270 -19.342 1.00 9.92 92 GLY A C 1
ATOM 627 O O . GLY A 1 92 ? 7.262 1.141 -19.141 1.00 10.98 92 GLY A O 1
ATOM 628 N N . VAL A 1 93 ? 8.838 2.505 -19.988 1.00 11.14 93 VAL A N 1
ATOM 629 C CA . VAL A 1 93 ? 9.652 1.430 -20.548 1.00 11.91 93 VAL A CA 1
ATOM 630 C C . VAL A 1 93 ? 10.061 0.371 -19.526 1.00 13.78 93 VAL A C 1
ATOM 631 O O . VAL A 1 93 ? 10.037 -0.824 -19.818 1.00 13.26 93 VAL A O 1
ATOM 635 N N . GLU A 1 94 ? 10.428 0.801 -18.326 1.00 13.84 94 GLU A N 1
ATOM 636 C CA . GLU A 1 94 ? 10.837 -0.146 -17.298 1.00 14.35 94 GLU A CA 1
ATOM 637 C C . GLU A 1 94 ? 9.694 -1.051 -16.845 1.00 14.81 94 GLU A C 1
ATOM 638 O O . GLU A 1 94 ? 9.930 -2.109 -16.259 1.00 16.07 94 GLU A O 1
ATOM 644 N N . ALA A 1 95 ? 8.459 -0.647 -17.131 1.00 14.34 95 ALA A N 1
ATOM 645 C CA . ALA A 1 95 ? 7.294 -1.451 -16.769 1.00 14.01 95 ALA A CA 1
ATOM 646 C C . ALA A 1 95 ? 6.942 -2.403 -17.912 1.00 13.74 95 ALA A C 1
ATOM 647 O O . ALA A 1 95 ? 5.909 -3.067 -17.879 1.00 14.21 95 ALA A O 1
ATOM 649 N N . GLY A 1 96 ? 7.801 -2.456 -18.927 1.00 13.64 96 GLY A N 1
ATOM 650 C CA . GLY A 1 96 ? 7.559 -3.350 -20.046 1.00 13.84 96 GLY A CA 1
ATOM 651 C C . GLY A 1 96 ? 6.877 -2.729 -21.249 1.00 14.88 96 GLY A C 1
ATOM 652 O O . GLY A 1 96 ? 6.456 -3.441 -22.163 1.00 15.11 96 GLY A O 1
ATOM 653 N N . ASN A 1 97 ? 6.766 -1.406 -21.261 1.00 15.20 97 ASN A N 1
ATOM 654 C CA . ASN A 1 97 ? 6.132 -0.716 -22.380 1.00 14.26 97 ASN A CA 1
ATOM 655 C C . ASN A 1 97 ? 7.176 -0.390 -23.436 1.00 13.86 97 ASN A C 1
ATOM 656 O O . ASN A 1 97 ? 8.332 -0.127 -23.108 1.00 13.98 97 ASN A O 1
ATOM 661 N N . ALA A 1 98 ? 6.775 -0.406 -24.704 1.00 12.72 98 ALA A N 1
ATOM 662 C CA . ALA A 1 98 ? 7.709 -0.100 -25.785 1.00 15.23 98 ALA A CA 1
ATOM 663 C C . ALA A 1 98 ? 8.121 1.368 -25.746 1.00 14.76 98 ALA A C 1
ATOM 664 O O . ALA A 1 98 ? 9.235 1.720 -26.125 1.00 15.48 98 ALA A O 1
ATOM 666 N N . TYR A 1 99 ? 7.212 2.219 -25.280 1.00 13.93 99 TYR A N 1
ATOM 667 C CA . TYR A 1 99 ? 7.457 3.652 -25.195 1.00 14.37 99 TYR A CA 1
ATOM 668 C C . TYR A 1 99 ? 7.277 4.155 -23.774 1.00 12.79 99 TYR A C 1
ATOM 669 O O . TYR A 1 99 ? 6.585 3.539 -22.968 1.00 13.25 99 TYR A O 1
ATOM 678 N N . PRO A 1 100 ? 7.899 5.291 -23.448 1.00 13.56 100 PRO A N 1
ATOM 679 C CA . PRO A 1 100 ? 7.764 5.828 -22.095 1.00 12.05 100 PRO A CA 1
ATOM 680 C C . PRO A 1 100 ? 6.411 6.475 -21.820 1.00 12.50 100 PRO A C 1
ATOM 681 O O . PRO A 1 100 ? 5.645 6.771 -22.738 1.00 11.98 100 PRO A O 1
ATOM 685 N N . GLN A 1 101 ? 6.112 6.639 -20.537 1.00 10.82 101 GLN A N 1
ATOM 686 C CA . GLN A 1 101 ? 4.916 7.340 -20.115 1.00 11.08 101 GLN A CA 1
ATOM 687 C C . GLN A 1 101 ? 5.523 8.730 -19.962 1.00 11.58 101 GLN A C 1
ATOM 688 O O . GLN A 1 101 ? 6.614 8.865 -19.396 1.00 10.60 101 GLN A O 1
ATOM 694 N N . TYR A 1 102 ? 4.867 9.756 -20.489 1.00 8.91 102 TYR A N 1
ATOM 695 C CA . TYR A 1 102 ? 5.407 11.097 -20.355 1.00 9.73 102 TYR A CA 1
ATOM 696 C C . TYR A 1 102 ? 4.545 11.990 -19.474 1.00 9.36 102 TYR A C 1
ATOM 697 O O . TYR A 1 102 ? 3.346 12.137 -19.709 1.00 10.10 102 TYR A O 1
ATOM 706 N N . SER A 1 103 ? 5.171 12.571 -18.457 1.00 8.31 103 SER A N 1
ATOM 707 C CA . SER A 1 103 ? 4.506 13.511 -17.565 1.00 9.36 103 SER A CA 1
ATOM 708 C C . SER A 1 103 ? 4.911 14.831 -18.201 1.00 9.75 103 SER A C 1
ATOM 709 O O . SER A 1 103 ? 6.099 15.141 -18.303 1.00 9.94 103 SER A O 1
ATOM 712 N N . ILE A 1 104 ? 3.925 15.603 -18.640 1.00 9.93 104 ILE A N 1
ATOM 713 C CA . ILE A 1 104 ? 4.210 16.839 -19.345 1.00 9.67 104 ILE A CA 1
ATOM 714 C C . ILE A 1 104 ? 3.268 17.970 -18.946 1.00 9.96 104 ILE A C 1
ATOM 715 O O . ILE A 1 104 ? 2.182 17.733 -18.419 1.00 8.94 104 ILE A O 1
ATOM 720 N N . HIS A 1 105 ? 3.709 19.200 -19.176 1.00 10.79 105 HIS A N 1
ATOM 721 C CA . HIS A 1 105 ? 2.892 20.376 -18.893 1.00 12.31 105 HIS A CA 1
ATOM 722 C C . HIS A 1 105 ? 1.896 20.394 -20.057 1.00 12.42 105 HIS A C 1
ATOM 723 O O . HIS A 1 105 ? 2.305 20.390 -21.220 1.00 12.83 105 HIS A O 1
ATOM 730 N N . ARG A 1 106 ? 0.599 20.394 -19.758 1.00 12.37 106 ARG A N 1
ATOM 731 C CA . ARG A 1 106 ? -0.407 20.380 -20.819 1.00 13.61 106 ARG A CA 1
ATOM 732 C C . ARG A 1 106 ? -0.172 21.495 -21.841 1.00 15.25 106 ARG A C 1
ATOM 733 O O . ARG A 1 106 ? -0.358 21.294 -23.044 1.00 16.21 106 ARG A O 1
ATOM 741 N N . GLY A 1 107 ? 0.228 22.668 -21.355 1.00 15.10 107 GLY A N 1
ATOM 742 C CA . GLY A 1 107 ? 0.490 23.792 -22.238 1.00 14.88 107 GLY A CA 1
ATOM 743 C C . GLY A 1 107 ? 1.613 23.501 -23.214 1.00 16.05 107 GLY A C 1
ATOM 744 O O . GLY A 1 107 ? 1.497 23.788 -24.408 1.00 17.77 107 GLY A O 1
ATOM 745 N N . GLU A 1 108 ? 2.708 22.938 -22.711 1.00 14.12 108 GLU A N 1
ATOM 746 C CA . GLU A 1 108 ? 3.836 22.597 -23.564 1.00 15.33 108 GLU A CA 1
ATOM 747 C C . GLU A 1 108 ? 3.373 21.601 -24.620 1.00 13.74 108 GLU A C 1
ATOM 748 O O . GLU A 1 108 ? 3.781 21.679 -25.777 1.00 12.62 108 GLU A O 1
ATOM 754 N N . LEU A 1 109 ? 2.517 20.662 -24.226 1.00 11.60 109 LEU A N 1
ATOM 755 C CA . LEU A 1 109 ? 2.022 19.677 -25.182 1.00 11.47 109 LEU A CA 1
ATOM 756 C C . LEU A 1 109 ? 1.199 20.367 -26.265 1.00 12.24 109 LEU A C 1
ATOM 757 O O . LEU A 1 109 ? 1.346 20.070 -27.450 1.00 12.81 109 LEU A O 1
ATOM 762 N N . GLN A 1 110 ? 0.334 21.292 -25.863 1.00 13.40 110 GLN A N 1
ATOM 763 C CA . GLN A 1 110 ? -0.491 22.000 -26.835 1.00 15.09 110 GLN A CA 1
ATOM 764 C C . GLN A 1 110 ? 0.363 22.798 -27.825 1.00 15.72 110 GLN A C 1
ATOM 765 O O . GLN A 1 110 ? 0.038 22.865 -29.012 1.00 15.40 110 GLN A O 1
ATOM 771 N N . MET A 1 111 ? 1.458 23.390 -27.351 1.00 14.61 111 MET A N 1
ATOM 772 C CA . MET A 1 111 ? 2.328 24.161 -28.238 1.00 14.65 111 MET A CA 1
ATOM 773 C C . MET A 1 111 ? 3.057 23.246 -29.220 1.00 13.52 111 MET A C 1
ATOM 774 O O . MET A 1 111 ? 3.285 23.614 -30.375 1.00 13.45 111 MET A O 1
ATOM 779 N N . ILE A 1 112 ? 3.432 22.057 -28.761 1.00 11.85 112 ILE A N 1
ATOM 780 C CA . ILE A 1 112 ? 4.112 21.101 -29.631 1.00 12.24 112 ILE A CA 1
ATOM 781 C C . ILE A 1 112 ? 3.151 20.697 -30.744 1.00 11.77 112 ILE A C 1
ATOM 782 O O . ILE A 1 112 ? 3.507 20.704 -31.925 1.00 11.32 112 ILE A O 1
ATOM 787 N N . LEU A 1 113 ? 1.929 20.349 -30.359 1.00 10.55 113 LEU A N 1
ATOM 788 C CA . LEU A 1 113 ? 0.916 19.949 -31.328 1.00 10.97 113 LEU A CA 1
ATOM 789 C C . LEU A 1 113 ? 0.589 21.099 -32.279 1.00 12.41 113 LEU A C 1
ATOM 790 O O . LEU A 1 113 ? 0.500 20.903 -33.494 1.00 14.61 113 LEU A O 1
ATOM 795 N N . LEU A 1 114 ? 0.426 22.299 -31.729 1.00 12.42 114 LEU A N 1
ATOM 796 C CA . LEU A 1 114 ? 0.095 23.470 -32.540 1.00 13.68 114 LEU A CA 1
ATOM 797 C C . LEU A 1 114 ? 1.195 23.727 -33.565 1.00 13.56 114 LEU A C 1
ATOM 798 O O . LEU A 1 114 ? 0.916 23.983 -34.737 1.00 14.64 114 LEU A O 1
ATOM 803 N N . ALA A 1 115 ? 2.445 23.660 -33.117 1.00 14.24 115 ALA A N 1
ATOM 804 C CA . ALA A 1 115 ? 3.586 23.880 -34.000 1.00 14.01 115 ALA A CA 1
ATOM 805 C C . ALA A 1 115 ? 3.566 22.898 -35.170 1.00 14.35 115 ALA A C 1
ATOM 806 O O . ALA A 1 115 ? 3.771 23.287 -36.321 1.00 13.28 115 ALA A O 1
ATOM 808 N N . ALA A 1 116 ? 3.318 21.626 -34.870 1.00 12.23 116 ALA A N 1
ATOM 809 C CA . ALA A 1 116 ? 3.274 20.591 -35.895 1.00 13.43 116 ALA A CA 1
ATOM 810 C C . ALA A 1 116 ? 2.122 20.815 -36.874 1.00 12.60 116 ALA A C 1
ATOM 811 O O . ALA A 1 116 ? 2.267 20.581 -38.075 1.00 12.64 116 ALA A O 1
ATOM 813 N N . VAL A 1 117 ? 0.978 21.263 -36.364 1.00 12.68 117 VAL A N 1
ATOM 814 C CA . VAL A 1 117 ? -0.176 21.509 -37.224 1.00 12.46 117 VAL A CA 1
ATOM 815 C C . VAL A 1 117 ? 0.095 22.661 -38.186 1.00 13.13 117 VAL A C 1
ATOM 816 O O . VAL A 1 117 ? -0.185 22.559 -39.381 1.00 14.29 117 VAL A O 1
ATOM 820 N N . ARG A 1 118 ? 0.640 23.755 -37.669 1.00 14.52 118 ARG A N 1
ATOM 821 C CA . ARG A 1 118 ? 0.955 24.906 -38.509 1.00 18.04 118 ARG A CA 1
ATOM 822 C C . ARG A 1 118 ? 1.990 24.515 -39.562 1.00 17.74 118 ARG A C 1
ATOM 823 O O . ARG A 1 118 ? 1.892 24.922 -40.720 1.00 17.65 118 ARG A O 1
ATOM 831 N N . GLU A 1 119 ? 2.974 23.720 -39.150 1.00 17.77 119 GLU A N 1
ATOM 832 C CA . GLU A 1 119 ? 4.047 23.279 -40.039 1.00 18.90 119 GLU A CA 1
ATOM 833 C C . GLU A 1 119 ? 3.564 22.406 -41.193 1.00 18.30 119 GLU A C 1
ATOM 834 O O . GLU A 1 119 ? 3.896 22.648 -42.358 1.00 17.18 119 GLU A O 1
ATOM 840 N N . ARG A 1 120 ? 2.784 21.386 -40.859 1.00 15.79 120 ARG A N 1
ATOM 841 C CA . ARG A 1 120 ? 2.270 20.444 -41.848 1.00 17.96 120 ARG A CA 1
ATOM 842 C C . ARG A 1 120 ? 1.012 20.882 -42.591 1.00 20.15 120 ARG A C 1
ATOM 843 O O . ARG A 1 120 ? 0.870 20.631 -43.793 1.00 19.67 120 ARG A O 1
ATOM 851 N N . LEU A 1 121 ? 0.087 21.505 -41.873 1.00 20.36 121 LEU A N 1
ATOM 852 C CA . LEU A 1 121 ? -1.159 21.940 -42.483 1.00 21.72 121 LEU A CA 1
ATOM 853 C C . LEU A 1 121 ? -1.142 23.375 -42.986 1.00 22.97 121 LEU A C 1
ATOM 854 O O . LEU A 1 121 ? -1.900 23.730 -43.862 1.00 23.39 121 LEU A O 1
ATOM 859 N N . GLY A 1 122 ? -0.253 24.199 -42.471 1.00 23.97 122 GLY A N 1
ATOM 860 C CA . GLY A 1 122 ? -0.270 25.581 -42.898 1.00 24.39 122 GLY A CA 1
ATOM 861 C C . GLY A 1 122 ? -0.768 26.495 -41.781 1.00 26.48 122 GLY A C 1
ATOM 862 O O . GLY A 1 122 ? -1.577 26.151 -40.914 1.00 25.83 122 GLY A O 1
ATOM 863 N N . GLN A 1 123 ? -0.271 27.715 -41.803 1.00 20.23 123 GLN A N 1
ATOM 864 C CA . GLN A 1 123 ? -0.657 28.683 -40.789 1.00 20.23 123 GLN A CA 1
ATOM 865 C C . GLN A 1 123 ? -2.096 29.203 -40.924 1.00 20.23 123 GLN A C 1
ATOM 866 O O . GLN A 1 123 ? -2.538 30.003 -40.115 1.00 32.67 123 GLN A O 1
ATOM 868 N N . GLN A 1 124 ? -2.832 28.763 -41.938 1.00 28.37 124 GLN A N 1
ATOM 869 C CA . GLN A 1 124 ? -4.216 29.233 -42.102 1.00 27.19 124 GLN A CA 1
ATOM 870 C C . GLN A 1 124 ? -5.181 28.222 -41.531 1.00 25.66 124 GLN A C 1
ATOM 871 O O . GLN A 1 124 ? -6.330 28.518 -41.242 1.00 26.30 124 GLN A O 1
ATOM 873 N N . ALA A 1 125 ? -4.666 27.014 -41.358 1.00 23.81 125 ALA A N 1
ATOM 874 C CA . ALA A 1 125 ? -5.425 25.881 -40.814 1.00 22.16 125 ALA A CA 1
ATOM 875 C C . ALA A 1 125 ? -6.125 26.066 -39.462 1.00 20.69 125 ALA A C 1
ATOM 876 O O . ALA A 1 125 ? -7.168 25.456 -39.230 1.00 19.47 125 ALA A O 1
ATOM 878 N N . VAL A 1 126 ? -5.566 26.865 -38.560 1.00 19.55 126 VAL A N 1
ATOM 879 C CA . VAL A 1 126 ? -6.200 27.073 -37.262 1.00 20.36 126 VAL A CA 1
ATOM 880 C C . VAL A 1 126 ? -6.786 28.473 -37.193 1.00 20.06 126 VAL A C 1
ATOM 881 O O . VAL A 1 126 ? -6.069 29.471 -37.280 1.00 19.82 126 VAL A O 1
ATOM 885 N N . ARG A 1 127 ? -8.101 28.532 -37.054 1.00 19.76 127 ARG A N 1
ATOM 886 C CA . ARG A 1 127 ? -8.794 29.797 -36.963 1.00 18.68 127 ARG A CA 1
ATOM 887 C C . ARG A 1 127 ? -9.199 30.034 -35.512 1.00 18.08 127 ARG A C 1
ATOM 888 O O . ARG A 1 127 ? -10.096 29.378 -34.986 1.00 18.09 127 ARG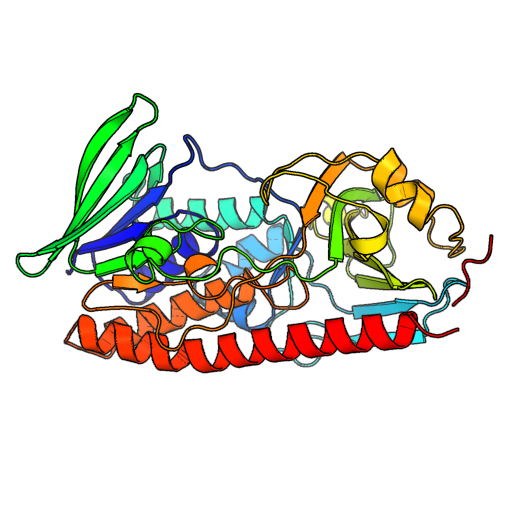 A O 1
ATOM 896 N N . THR A 1 128 ? -8.504 30.962 -34.862 1.00 16.98 128 THR A N 1
ATOM 897 C CA . THR A 1 128 ? -8.783 31.291 -33.473 1.00 16.72 128 THR A CA 1
ATOM 898 C C . THR A 1 128 ? -9.815 32.405 -33.372 1.00 16.19 128 THR A C 1
ATOM 899 O O . THR A 1 128 ? -10.127 33.075 -34.359 1.00 16.82 128 THR A O 1
ATOM 903 N N . GLY A 1 129 ? -10.355 32.589 -32.175 1.00 14.84 129 GLY A N 1
ATOM 904 C CA . GLY A 1 129 ? -11.349 33.624 -31.973 1.00 16.54 129 GLY A CA 1
ATOM 905 C C . GLY A 1 129 ? -12.663 33.348 -32.679 1.00 17.96 129 GLY A C 1
ATOM 906 O O . GLY A 1 129 ? -13.413 34.279 -32.977 1.00 18.02 129 GLY A O 1
ATOM 907 N N . LEU A 1 130 ? -12.943 32.076 -32.956 1.00 14.36 130 LEU A N 1
ATOM 908 C CA . LEU A 1 130 ? -14.187 31.690 -33.617 1.00 16.06 130 LEU A CA 1
ATOM 909 C C . LEU A 1 130 ? -14.832 30.520 -32.886 1.00 15.84 130 LEU A C 1
ATOM 910 O O . LEU A 1 130 ? -14.307 29.407 -32.895 1.00 18.21 130 LEU A O 1
ATOM 915 N N . GLY A 1 131 ? -15.973 30.771 -32.256 1.00 16.35 131 GLY A N 1
ATOM 916 C CA . GLY A 1 131 ? -16.650 29.714 -31.527 1.00 16.98 131 GLY A CA 1
ATOM 917 C C . GLY A 1 131 ? -17.867 29.170 -32.247 1.00 17.63 131 GLY A C 1
ATOM 918 O O . GLY A 1 131 ? -18.706 29.936 -32.727 1.00 17.27 131 GLY A O 1
ATOM 919 N N . VAL A 1 132 ? -17.962 27.846 -32.331 1.00 16.69 132 VAL A N 1
ATOM 920 C CA . VAL A 1 132 ? -19.099 27.208 -32.984 1.00 16.39 132 VAL A CA 1
ATOM 921 C C . VAL A 1 132 ? -20.325 27.485 -32.126 1.00 16.62 132 VAL A C 1
ATOM 922 O O . VAL A 1 132 ? -20.295 27.317 -30.906 1.00 15.61 132 VAL A O 1
ATOM 926 N N . GLU A 1 133 ? -21.399 27.910 -32.781 1.00 16.26 133 GLU A N 1
ATOM 927 C CA . GLU A 1 133 ? -22.635 28.278 -32.109 1.00 19.02 133 GLU A CA 1
ATOM 928 C C . GLU A 1 133 ? -23.859 27.541 -32.650 1.00 19.16 133 GLU A C 1
ATOM 929 O O . GLU A 1 133 ? -24.766 27.194 -31.896 1.00 20.80 133 GLU A O 1
ATOM 935 N N . ARG A 1 134 ? -23.887 27.315 -33.959 1.00 17.40 134 ARG A N 1
ATOM 936 C CA . ARG A 1 134 ? -25.001 26.609 -34.579 1.00 18.94 134 ARG A CA 1
ATOM 937 C C . ARG A 1 134 ? -24.501 25.600 -35.600 1.00 16.40 134 ARG A C 1
ATOM 938 O O . ARG A 1 134 ? -23.492 25.822 -36.260 1.00 14.92 134 ARG A O 1
ATOM 946 N N . ILE A 1 135 ? -25.226 24.492 -35.714 1.00 16.66 135 ILE A N 1
ATOM 947 C CA . ILE A 1 135 ? -24.861 23.399 -36.603 1.00 17.36 135 ILE A CA 1
ATOM 948 C C . ILE A 1 135 ? -26.090 22.846 -37.318 1.00 18.80 135 ILE A C 1
ATOM 949 O O . ILE A 1 135 ? -27.157 22.704 -36.720 1.00 16.77 135 ILE A O 1
ATOM 954 N N . GLU A 1 136 ? -25.932 22.532 -38.599 1.00 20.01 136 GLU A N 1
ATOM 955 C CA . GLU A 1 136 ? -27.019 21.975 -39.397 1.00 22.54 136 GLU A CA 1
ATOM 956 C C . GLU A 1 136 ? -26.444 21.044 -40.449 1.00 22.12 136 GLU A C 1
ATOM 957 O O . GLU A 1 136 ? -25.454 21.379 -41.096 1.00 21.42 136 GLU A O 1
ATOM 963 N N . GLU A 1 137 ? -27.040 19.870 -40.619 1.00 21.59 137 GLU A N 1
ATOM 964 C CA . GLU A 1 137 ? -26.561 18.990 -41.669 1.00 22.13 137 GLU A CA 1
ATOM 965 C C . GLU A 1 137 ? -27.571 19.192 -42.779 1.00 22.78 137 GLU A C 1
ATOM 966 O O . GLU A 1 137 ? -28.737 18.809 -42.661 1.00 20.90 137 GLU A O 1
ATOM 972 N N . ARG A 1 138 ? -27.111 19.817 -43.855 1.00 23.98 138 ARG A N 1
ATOM 973 C CA . ARG A 1 138 ? -27.973 20.144 -44.977 1.00 25.35 138 ARG A CA 1
ATOM 974 C C . ARG A 1 138 ? -27.201 20.122 -46.292 1.00 23.68 138 ARG A C 1
ATOM 975 O O . ARG A 1 138 ? -26.002 20.395 -46.325 1.00 22.48 138 ARG A O 1
ATOM 983 N N . ASP A 1 139 ? -27.898 19.780 -47.371 1.00 23.95 139 ASP A N 1
ATOM 984 C CA . ASP A 1 139 ? -27.304 19.744 -48.703 1.00 22.71 139 ASP A CA 1
ATOM 985 C C . ASP A 1 139 ? -26.082 18.846 -48.854 1.00 22.41 139 ASP A C 1
ATOM 986 O O . ASP A 1 139 ? -25.155 19.175 -49.598 1.00 22.83 139 ASP A O 1
ATOM 991 N N . GLY A 1 140 ? -26.084 17.714 -48.157 1.00 21.80 140 GLY A N 1
ATOM 992 C CA . GLY A 1 140 ? -24.968 16.787 -48.247 1.00 21.86 140 GLY A CA 1
ATOM 993 C C . GLY A 1 140 ? -23.701 17.261 -47.560 1.00 22.25 140 GLY A C 1
ATOM 994 O O . GLY A 1 140 ? -22.615 16.744 -47.822 1.00 23.28 140 GLY A O 1
ATOM 995 N N . ARG A 1 141 ? -23.836 18.244 -46.677 1.00 19.97 141 ARG A N 1
ATOM 996 C CA . ARG A 1 141 ? -22.692 18.785 -45.946 1.00 19.68 141 ARG A CA 1
ATOM 997 C C . ARG A 1 141 ? -23.132 19.216 -44.554 1.00 18.42 141 ARG A C 1
ATOM 998 O O . ARG A 1 141 ? -24.313 19.144 -44.214 1.00 18.89 141 ARG A O 1
ATOM 1006 N N . VAL A 1 142 ? -22.176 19.645 -43.741 1.00 16.81 142 VAL A N 1
ATOM 1007 C CA . VAL A 1 142 ? -22.504 20.146 -42.416 1.00 16.54 142 VAL A CA 1
ATOM 1008 C C . VAL A 1 142 ? -22.259 21.642 -42.520 1.00 17.48 142 VAL A C 1
ATOM 1009 O O . VAL A 1 142 ? -21.192 22.072 -42.961 1.00 17.95 142 VAL A O 1
ATOM 1013 N N . LEU A 1 143 ? -23.260 22.428 -42.146 1.00 16.85 143 LEU A N 1
ATOM 1014 C CA . LEU A 1 143 ? -23.156 23.876 -42.187 1.00 19.21 143 LEU A CA 1
ATOM 1015 C C . LEU A 1 143 ? -22.978 24.363 -40.758 1.00 20.11 143 LEU A C 1
ATOM 1016 O O . LEU A 1 143 ? -23.789 24.061 -39.881 1.00 18.46 143 LEU A O 1
ATOM 1021 N N . ILE A 1 144 ? -21.899 25.101 -40.529 1.00 18.70 144 ILE A N 1
ATOM 1022 C CA . ILE A 1 144 ? -21.592 25.610 -39.204 1.00 18.97 144 ILE A CA 1
ATOM 1023 C C . ILE A 1 144 ? -21.729 27.125 -39.084 1.00 18.49 144 ILE A C 1
ATOM 1024 O O . ILE A 1 144 ? -21.311 27.876 -39.966 1.00 19.05 144 ILE A O 1
ATOM 1029 N N . GLY A 1 145 ? -22.332 27.558 -37.983 1.00 18.46 145 GLY A N 1
ATOM 1030 C CA . GLY A 1 145 ? -22.490 28.975 -37.724 1.00 17.85 145 GLY A CA 1
ATOM 1031 C C . GLY A 1 145 ? -21.607 29.301 -36.538 1.00 16.67 145 GLY A C 1
ATOM 1032 O O . GLY A 1 145 ? -21.832 28.788 -35.441 1.00 14.90 145 GLY A O 1
ATOM 1033 N N . ALA A 1 146 ? -20.591 30.131 -36.759 1.00 15.64 146 ALA A N 1
ATOM 1034 C CA . ALA A 1 146 ? -19.670 30.521 -35.699 1.00 15.80 146 ALA A CA 1
ATOM 1035 C C . ALA A 1 146 ? -19.776 32.018 -35.439 1.00 17.61 146 ALA A C 1
ATOM 1036 O O . ALA A 1 146 ? -20.438 32.742 -36.183 1.00 14.75 146 ALA A O 1
ATOM 1038 N N . ARG A 1 147 ? -19.121 32.483 -34.381 1.00 18.31 147 ARG A N 1
ATOM 1039 C CA . ARG A 1 147 ? -19.151 33.897 -34.047 1.00 20.10 147 ARG A CA 1
ATOM 1040 C C . ARG A 1 147 ? -17.791 34.296 -33.479 1.00 20.88 147 ARG A C 1
ATOM 1041 O O . ARG A 1 147 ? -17.195 33.547 -32.702 1.00 20.14 147 ARG A O 1
ATOM 1049 N N . ASP A 1 148 ? -17.288 35.460 -33.882 1.00 20.54 148 ASP A N 1
ATOM 1050 C CA . ASP A 1 148 ? -15.988 35.914 -33.400 1.00 21.47 148 ASP A CA 1
ATOM 1051 C C . ASP A 1 148 ? -16.101 36.798 -32.162 1.00 22.09 148 ASP A C 1
ATOM 1052 O O . ASP A 1 148 ? -17.200 37.084 -31.692 1.00 20.51 148 ASP A O 1
ATOM 1057 N N . GLY A 1 149 ? -14.955 37.217 -31.635 1.00 25.38 149 GLY A N 1
ATOM 1058 C CA . GLY A 1 149 ? -14.937 38.051 -30.442 1.00 27.55 149 GLY A CA 1
ATOM 1059 C C . GLY A 1 149 ? -15.743 39.335 -30.528 1.00 29.40 149 GLY A C 1
ATOM 1060 O O . GLY A 1 149 ? -16.189 39.861 -29.505 1.00 29.95 149 GLY A O 1
ATOM 1061 N N . HIS A 1 150 ? -15.932 39.845 -31.741 1.00 29.69 150 HIS A N 1
ATOM 1062 C CA . HIS A 1 150 ? -16.691 41.078 -31.939 1.00 29.96 150 HIS A CA 1
ATOM 1063 C C . HIS A 1 150 ? -18.177 40.797 -32.112 1.00 29.84 150 HIS A C 1
ATOM 1064 O O . HIS A 1 150 ? -18.972 41.717 -32.319 1.00 30.67 150 HIS A O 1
ATOM 1071 N N . GLY A 1 151 ? -18.546 39.524 -32.034 1.00 27.04 151 GLY A N 1
ATOM 1072 C CA . GLY A 1 151 ? -19.938 39.151 -32.188 1.00 25.65 151 GLY A CA 1
ATOM 1073 C C . GLY A 1 151 ? -20.366 39.001 -33.635 1.00 24.07 151 GLY A C 1
ATOM 1074 O O . GLY A 1 151 ? -21.551 38.834 -33.917 1.00 25.52 151 GLY A O 1
ATOM 1075 N N . LYS A 1 152 ? -19.407 39.059 -34.555 1.00 22.63 152 LYS A N 1
ATOM 1076 C CA . LYS A 1 152 ? -19.703 38.929 -35.978 1.00 22.40 152 LYS A CA 1
ATOM 1077 C C . LYS A 1 152 ? -19.845 37.462 -36.385 1.00 21.08 152 LYS A C 1
ATOM 1078 O O . LYS A 1 152 ? -19.020 36.619 -36.024 1.00 19.39 152 LYS A O 1
ATOM 1084 N N . PRO A 1 153 ? -20.897 37.144 -37.152 1.00 20.87 153 PRO A N 1
ATOM 1085 C CA . PRO A 1 153 ? -21.169 35.780 -37.619 1.00 20.51 153 PRO A CA 1
ATOM 1086 C C . PRO A 1 153 ? -20.222 35.267 -38.705 1.00 19.26 153 PRO A C 1
ATOM 1087 O O . PRO A 1 153 ? -19.777 36.021 -39.571 1.00 19.79 153 PRO A O 1
ATOM 1091 N N . GLN A 1 154 ? -19.916 33.975 -38.645 1.00 18.87 154 GLN A N 1
ATOM 1092 C CA . GLN A 1 154 ? -19.047 33.337 -39.629 1.00 17.41 154 GLN A CA 1
ATOM 1093 C C . GLN A 1 154 ? -19.662 32.012 -40.046 1.00 17.71 154 GLN A C 1
ATOM 1094 O O . GLN A 1 154 ? -19.867 31.124 -39.217 1.00 18.40 154 GLN A O 1
ATOM 1100 N N . ALA A 1 155 ? -19.952 31.881 -41.334 1.00 16.33 155 ALA A N 1
ATOM 1101 C CA . ALA A 1 155 ? -20.542 30.660 -41.854 1.00 17.66 155 ALA A CA 1
ATOM 1102 C C . ALA A 1 155 ? -19.468 29.787 -42.491 1.00 18.29 155 ALA A C 1
ATOM 1103 O O . ALA A 1 155 ? -18.612 30.279 -43.226 1.00 18.60 155 ALA A O 1
ATOM 1105 N N . LEU A 1 156 ? -19.505 28.493 -42.189 1.00 17.47 156 LEU A N 1
ATOM 1106 C CA . LEU A 1 156 ? -18.549 27.551 -42.759 1.00 18.53 156 LEU A CA 1
ATOM 1107 C C . LEU A 1 156 ? -19.248 26.241 -43.099 1.00 18.60 156 LEU A C 1
ATOM 1108 O O . LEU A 1 156 ? -20.283 25.905 -42.518 1.00 18.73 156 LEU A O 1
ATOM 1113 N N . GLY A 1 157 ? -18.678 25.511 -44.051 1.00 18.17 157 GLY A N 1
ATOM 1114 C CA . GLY A 1 157 ? -19.248 24.243 -44.462 1.00 16.76 157 GLY A CA 1
ATOM 1115 C C . GLY A 1 157 ? -18.169 23.184 -44.549 1.00 17.89 157 GLY A C 1
ATOM 1116 O O . GLY A 1 157 ? -17.002 23.493 -44.798 1.00 17.21 157 GLY A O 1
ATOM 1117 N N . ALA A 1 158 ? -18.554 21.931 -44.342 1.00 16.80 158 ALA A N 1
ATOM 1118 C CA . ALA A 1 158 ? -17.603 20.834 -44.391 1.00 16.44 158 ALA A CA 1
ATOM 1119 C C . ALA A 1 158 ? -18.309 19.520 -44.682 1.00 14.98 158 ALA A C 1
ATOM 1120 O O . ALA A 1 158 ? -19.526 19.408 -44.531 1.00 16.04 158 ALA A O 1
ATOM 1122 N N . ASP A 1 159 ? -17.534 18.529 -45.109 1.00 14.60 159 ASP A N 1
ATOM 1123 C CA . ASP A 1 159 ? -18.067 17.208 -45.403 1.00 14.80 159 ASP A CA 1
ATOM 1124 C C . ASP A 1 159 ? -18.101 16.405 -44.109 1.00 14.39 159 ASP A C 1
ATOM 1125 O O . ASP A 1 159 ? -18.849 15.435 -43.979 1.00 13.30 159 ASP A O 1
ATOM 1130 N N . VAL A 1 160 ? -17.277 16.824 -43.156 1.00 12.23 160 VAL A N 1
ATOM 1131 C CA . VAL A 1 160 ? -17.191 16.163 -41.859 1.00 11.30 160 VAL A CA 1
ATOM 1132 C C . VAL A 1 160 ? -16.991 17.205 -40.764 1.00 11.23 160 VAL A C 1
ATOM 1133 O O . VAL A 1 160 ? -16.199 18.130 -40.930 1.00 10.12 160 VAL A O 1
ATOM 1137 N N . LEU A 1 161 ? -17.722 17.068 -39.662 1.00 10.46 161 LEU A N 1
ATOM 1138 C CA . LEU A 1 161 ? -17.551 17.970 -38.532 1.00 10.06 161 LEU A CA 1
ATOM 1139 C C . LEU A 1 161 ? -17.117 17.121 -37.346 1.00 9.71 161 LEU A C 1
ATOM 1140 O O . LEU A 1 161 ? -17.822 16.191 -36.948 1.00 10.77 161 LEU A O 1
ATOM 1145 N N . VAL A 1 162 ? -15.953 17.432 -36.792 1.00 10.39 162 VAL A N 1
ATOM 1146 C CA . VAL A 1 162 ? -15.450 16.702 -35.639 1.00 11.04 162 VAL A CA 1
ATOM 1147 C C . VAL A 1 162 ? -15.576 17.600 -34.417 1.00 9.90 162 VAL A C 1
ATOM 1148 O O . VAL A 1 162 ? -14.968 18.668 -34.349 1.00 8.83 162 VAL A O 1
ATOM 1152 N N . GLY A 1 163 ? -16.387 17.164 -33.461 1.00 10.26 163 GLY A N 1
ATOM 1153 C CA . GLY A 1 163 ? -16.576 17.931 -32.249 1.00 9.46 163 GLY A CA 1
ATOM 1154 C C . GLY A 1 163 ? -15.513 17.586 -31.231 1.00 9.68 163 GLY A C 1
ATOM 1155 O O . GLY A 1 163 ? -15.633 16.606 -30.497 1.00 9.42 163 GLY A O 1
ATOM 1156 N N . ALA A 1 164 ? -14.457 18.390 -31.202 1.00 9.98 164 ALA A N 1
ATOM 1157 C CA . ALA A 1 164 ? -13.369 18.195 -30.256 1.00 9.83 164 ALA A CA 1
ATOM 1158 C C . ALA A 1 164 ? -13.365 19.440 -29.379 1.00 9.82 164 ALA A C 1
ATOM 1159 O O . ALA A 1 164 ? -12.307 19.938 -28.995 1.00 11.06 164 ALA A O 1
ATOM 1161 N N . ASP A 1 165 ? -14.560 19.930 -29.054 1.00 8.03 165 ASP A N 1
ATOM 1162 C CA . ASP A 1 165 ? -14.674 21.142 -28.259 1.00 10.13 165 ASP A CA 1
ATOM 1163 C C . ASP A 1 165 ? -14.786 21.034 -26.734 1.00 11.15 165 ASP A C 1
ATOM 1164 O O . ASP A 1 165 ? -15.390 21.879 -26.076 1.00 11.45 165 ASP A O 1
ATOM 1169 N N . GLY A 1 166 ? -14.176 19.986 -26.186 1.00 9.55 166 GLY A N 1
ATOM 1170 C CA . GLY A 1 166 ? -14.110 19.796 -24.747 1.00 10.11 166 GLY A CA 1
ATOM 1171 C C . GLY A 1 166 ? -15.295 19.686 -23.810 1.00 9.71 166 GLY A C 1
ATOM 1172 O O . GLY A 1 166 ? -16.404 19.327 -24.192 1.00 10.27 166 GLY A O 1
ATOM 1173 N N . ILE A 1 167 ? -15.018 19.997 -22.546 1.00 9.15 167 ILE A N 1
ATOM 1174 C CA . ILE A 1 167 ? -15.994 19.927 -21.469 1.00 10.86 167 ILE A CA 1
ATOM 1175 C C . ILE A 1 167 ? -17.333 20.616 -21.747 1.00 11.64 167 ILE A C 1
ATOM 1176 O O . ILE A 1 167 ? -18.390 20.070 -21.420 1.00 12.34 167 ILE A O 1
ATOM 1181 N N . HIS A 1 168 ? -17.308 21.795 -22.358 1.00 12.32 168 HIS A N 1
ATOM 1182 C CA . HIS A 1 168 ? -18.559 22.499 -22.650 1.00 12.63 168 HIS A CA 1
ATOM 1183 C C . HIS A 1 168 ? -18.880 22.492 -24.140 1.00 12.97 168 HIS A C 1
ATOM 1184 O O . HIS A 1 168 ? -19.367 23.479 -24.698 1.00 13.40 168 HIS A O 1
ATOM 1191 N N . SER A 1 169 ? -18.611 21.349 -24.761 1.00 11.50 169 SER A N 1
ATOM 1192 C CA . SER A 1 169 ? -18.827 21.123 -26.188 1.00 11.42 169 SER A CA 1
ATOM 1193 C C . SER A 1 169 ? -20.154 21.601 -26.758 1.00 11.02 169 SER A C 1
ATOM 1194 O O . SER A 1 169 ? -21.217 21.195 -26.297 1.00 11.14 169 SER A O 1
ATOM 1197 N N . ALA A 1 170 ? -20.087 22.450 -27.780 1.00 12.10 170 ALA A N 1
ATOM 1198 C CA . ALA A 1 170 ? -21.298 22.942 -28.430 1.00 11.23 170 ALA A CA 1
ATOM 1199 C C . ALA A 1 170 ? -21.785 21.856 -29.385 1.00 10.09 170 ALA A C 1
ATOM 1200 O O . ALA A 1 170 ? -22.989 21.680 -29.588 1.00 11.77 170 ALA A O 1
ATOM 1202 N N . VAL A 1 171 ? -20.847 21.120 -29.973 1.00 10.13 171 VAL A N 1
ATOM 1203 C CA . VAL A 1 171 ? -21.222 20.057 -30.900 1.00 9.16 171 VAL A CA 1
ATOM 1204 C C . VAL A 1 171 ? -21.968 18.950 -30.152 1.00 9.48 171 VAL A C 1
ATOM 1205 O O . VAL A 1 171 ? -22.971 18.434 -30.641 1.00 7.80 171 VAL A O 1
ATOM 1209 N N . ARG A 1 172 ? -21.498 18.595 -28.959 1.00 9.47 172 ARG A N 1
ATOM 1210 C CA . ARG A 1 172 ? -22.168 17.553 -28.173 1.00 10.63 172 ARG A CA 1
ATOM 1211 C C . ARG A 1 172 ? -23.590 17.983 -27.788 1.00 9.62 172 ARG A C 1
ATOM 1212 O O . ARG A 1 172 ? -24.538 17.192 -27.865 1.00 10.35 172 ARG A O 1
ATOM 1220 N N . ALA A 1 173 ? -23.732 19.235 -27.364 1.00 11.33 173 ALA A N 1
ATOM 1221 C CA . ALA A 1 173 ? -25.033 19.768 -26.964 1.00 11.68 173 ALA A CA 1
ATOM 1222 C C . ALA A 1 173 ? -26.012 19.741 -28.132 1.00 13.27 173 ALA A C 1
ATOM 1223 O O . ALA A 1 173 ? -27.208 19.526 -27.945 1.00 13.50 173 ALA A O 1
ATOM 1225 N N . HIS A 1 174 ? -25.495 19.968 -29.335 1.00 13.17 174 HIS A N 1
ATOM 1226 C CA . HIS A 1 174 ? -26.314 19.954 -30.546 1.00 13.20 174 HIS A CA 1
ATOM 1227 C C . HIS A 1 174 ? -26.832 18.544 -30.815 1.00 13.67 174 HIS A C 1
ATOM 1228 O O . HIS A 1 174 ? -28.009 18.348 -31.120 1.00 12.89 174 HIS A O 1
ATOM 1235 N N . LEU A 1 175 ? -25.945 17.560 -30.686 1.00 13.02 175 LEU A N 1
ATOM 1236 C CA . LEU A 1 175 ? -26.290 16.158 -30.933 1.00 13.69 175 LEU A CA 1
ATOM 1237 C C . LEU A 1 175 ? -27.103 15.492 -29.826 1.00 13.63 175 LEU A C 1
ATOM 1238 O O . LEU A 1 175 ? -27.863 14.556 -30.085 1.00 14.30 175 LEU A O 1
ATOM 1243 N N . HIS A 1 176 ? -26.934 15.963 -28.597 1.00 13.05 176 HIS A N 1
ATOM 1244 C CA . HIS A 1 176 ? -27.636 15.393 -27.452 1.00 13.31 176 HIS A CA 1
ATOM 1245 C C . HIS A 1 176 ? -28.232 16.528 -26.617 1.00 14.09 176 HIS A C 1
ATOM 1246 O O . HIS A 1 176 ? -27.862 16.731 -25.464 1.00 13.39 176 HIS A O 1
ATOM 1253 N N . PRO A 1 177 ? -29.186 17.271 -27.197 1.00 16.13 177 PRO A N 1
ATOM 1254 C CA . PRO A 1 177 ? -29.855 18.401 -26.547 1.00 18.47 177 PRO A CA 1
ATOM 1255 C C . PRO A 1 177 ? -30.561 18.110 -25.228 1.00 19.58 177 PRO A C 1
ATOM 1256 O O . PRO A 1 177 ? -30.735 19.014 -24.412 1.00 21.49 177 PRO A O 1
ATOM 1260 N N . ASP A 1 178 ? -30.965 16.861 -25.013 1.00 21.41 178 ASP A N 1
ATOM 1261 C CA . ASP A 1 178 ? -31.656 16.502 -23.777 1.00 23.52 178 ASP A CA 1
ATOM 1262 C C . ASP A 1 178 ? -30.738 15.776 -22.807 1.00 23.00 178 ASP A C 1
ATOM 1263 O O . ASP A 1 178 ? -31.192 15.017 -21.949 1.00 23.47 178 ASP A O 1
ATOM 1268 N N . GLN A 1 179 ? -29.442 16.024 -22.943 1.00 21.77 179 GLN A N 1
ATOM 1269 C CA . GLN A 1 179 ? -28.457 15.391 -22.088 1.00 20.51 179 GLN A CA 1
ATOM 1270 C C . GLN A 1 179 ? -28.439 15.993 -20.690 1.00 21.24 179 GLN A C 1
ATOM 1271 O O . GLN A 1 179 ? -28.880 17.119 -20.462 1.00 19.18 179 GLN A O 1
ATOM 1277 N N . ARG A 1 180 ? -27.892 15.206 -19.776 1.00 22.17 180 ARG A N 1
ATOM 1278 C CA . ARG A 1 180 ? -27.726 15.538 -18.369 1.00 23.92 180 ARG A CA 1
ATOM 1279 C C . ARG A 1 180 ? -26.702 16.660 -18.224 1.00 22.34 180 ARG A C 1
ATOM 1280 O O . ARG A 1 180 ? -25.790 16.769 -19.041 1.00 21.92 180 ARG A O 1
ATOM 1288 N N . PRO A 1 181 ? -26.842 17.518 -17.198 1.00 22.55 181 PRO A N 1
ATOM 1289 C CA . PRO A 1 181 ? -25.816 18.560 -17.084 1.00 21.63 181 PRO A CA 1
ATOM 1290 C C . PRO A 1 181 ? -24.595 17.774 -16.594 1.00 19.72 181 PRO A C 1
ATOM 1291 O O . PRO A 1 181 ? -24.712 16.577 -16.327 1.00 19.45 181 PRO A O 1
ATOM 1295 N N . LEU A 1 182 ? -23.442 18.420 -16.470 1.00 18.01 182 LEU A N 1
ATOM 1296 C CA . LEU A 1 182 ? -22.246 17.727 -15.992 1.00 16.44 182 LEU A CA 1
ATOM 1297 C C . LEU A 1 182 ? -22.538 17.000 -14.676 1.00 15.99 182 LEU A C 1
ATOM 1298 O O . LEU A 1 182 ? -23.289 17.501 -13.841 1.00 15.15 182 LEU A O 1
ATOM 1303 N N . SER A 1 183 ? -21.948 15.819 -14.498 1.00 14.97 183 SER A N 1
ATOM 1304 C CA . SER A 1 183 ? -22.147 15.033 -13.281 1.00 14.02 183 SER A CA 1
ATOM 1305 C C . SER A 1 183 ? -20.980 15.249 -12.322 1.00 14.38 183 SER A C 1
ATOM 1306 O O . SER A 1 183 ? -19.825 15.023 -12.684 1.00 12.45 183 SER A O 1
ATOM 1309 N N . HIS A 1 184 ? -21.282 15.673 -11.100 1.00 13.17 184 HIS A N 1
ATOM 1310 C CA . HIS A 1 184 ? -20.235 15.916 -10.113 1.00 13.99 184 HIS A CA 1
ATOM 1311 C C . HIS A 1 184 ? -19.778 14.598 -9.494 1.00 14.25 184 HIS A C 1
ATOM 1312 O O . HIS A 1 184 ? -20.584 13.840 -8.950 1.00 13.80 184 HIS A O 1
ATOM 1319 N N . GLY A 1 185 ? -18.476 14.336 -9.581 1.00 14.52 185 GLY A N 1
ATOM 1320 C CA . GLY A 1 185 ? -17.917 13.105 -9.048 1.00 15.71 185 GLY A CA 1
ATOM 1321 C C . GLY A 1 185 ? -17.794 13.045 -7.538 1.00 15.84 185 GLY A C 1
ATOM 1322 O O . GLY A 1 185 ? -17.372 12.027 -6.988 1.00 16.46 185 GLY A O 1
ATOM 1323 N N . GLY A 1 186 ? -18.156 14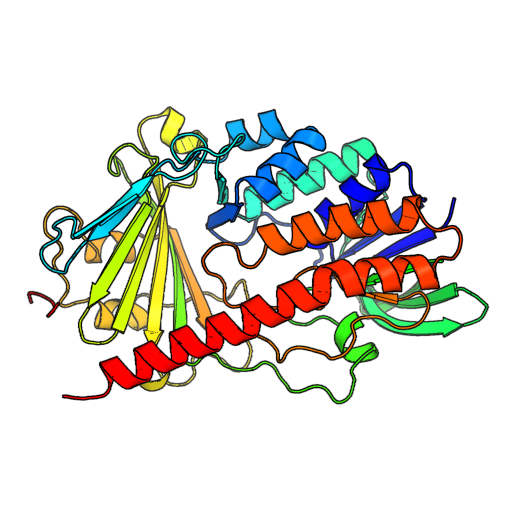.134 -6.866 1.00 14.63 186 GLY A N 1
ATOM 1324 C CA . GLY A 1 186 ? -18.092 14.170 -5.416 1.00 13.55 186 GLY A CA 1
ATOM 1325 C C . GLY A 1 186 ? -16.721 14.488 -4.851 1.00 13.56 186 GLY A C 1
ATOM 1326 O O . GLY A 1 186 ? -16.486 14.335 -3.649 1.00 14.33 186 GLY A O 1
ATOM 1327 N N . ILE A 1 187 ? -15.811 14.926 -5.713 1.00 12.02 187 ILE A N 1
ATOM 1328 C CA . ILE A 1 187 ? -14.461 15.266 -5.292 1.00 11.96 187 ILE A CA 1
ATOM 1329 C C . ILE A 1 187 ? -14.097 16.673 -5.757 1.00 11.11 187 ILE A C 1
ATOM 1330 O O . ILE A 1 187 ? -14.455 17.080 -6.861 1.00 10.59 187 ILE A O 1
ATOM 1335 N N . THR A 1 188 ? -13.422 17.428 -4.896 1.00 10.78 188 THR A N 1
ATOM 1336 C CA . THR A 1 188 ? -12.978 18.771 -5.259 1.00 12.41 188 THR A CA 1
ATOM 1337 C C . THR A 1 188 ? -11.472 18.690 -5.488 1.00 12.88 188 THR A C 1
ATOM 1338 O O . THR A 1 188 ? -10.745 18.092 -4.691 1.00 11.59 188 THR A O 1
ATOM 1342 N N . MET A 1 189 ? -11.012 19.293 -6.578 1.00 13.64 189 MET A N 1
ATOM 1343 C CA . MET A 1 189 ? -9.605 19.249 -6.943 1.00 11.76 189 MET A CA 1
ATOM 1344 C C . MET A 1 189 ? -8.885 20.589 -6.965 1.00 11.37 189 MET A C 1
ATOM 1345 O O . MET A 1 189 ? -9.426 21.595 -7.424 1.00 12.67 189 MET A O 1
ATOM 1350 N N . TRP A 1 190 ? -7.660 20.583 -6.451 1.00 10.91 190 TRP A N 1
ATOM 1351 C CA . TRP A 1 190 ? -6.780 21.748 -6.470 1.00 10.81 190 TRP A CA 1
ATOM 1352 C C . TRP A 1 190 ? -5.515 21.190 -7.103 1.00 11.77 190 TRP A C 1
ATOM 1353 O O . TRP A 1 190 ? -5.112 20.065 -6.805 1.00 10.13 190 TRP A O 1
ATOM 1364 N N . ARG A 1 191 ? -4.889 21.960 -7.977 1.00 11.99 191 ARG A N 1
ATOM 1365 C CA . ARG A 1 191 ? -3.675 21.482 -8.619 1.00 12.70 191 ARG A CA 1
ATOM 1366 C C . ARG A 1 191 ? -2.797 22.662 -8.966 1.00 11.58 191 ARG A C 1
ATOM 1367 O O . ARG A 1 191 ? -3.273 23.790 -9.052 1.00 11.70 191 ARG A O 1
ATOM 1375 N N . GLY A 1 192 ? -1.512 22.395 -9.156 1.00 9.88 192 GLY A N 1
ATOM 1376 C CA . GLY A 1 192 ? -0.582 23.448 -9.496 1.00 9.90 192 GLY A CA 1
ATOM 1377 C C . GLY A 1 192 ? 0.804 22.865 -9.642 1.00 10.05 192 GLY A C 1
ATOM 1378 O O . GLY A 1 192 ? 0.973 21.644 -9.673 1.00 9.05 192 GLY A O 1
ATOM 1379 N N . VAL A 1 193 ? 1.796 23.739 -9.758 1.00 10.35 193 VAL A N 1
ATOM 1380 C CA . VAL A 1 193 ? 3.169 23.299 -9.875 1.00 9.31 193 VAL A CA 1
ATOM 1381 C C . VAL A 1 193 ? 3.998 24.067 -8.858 1.00 10.23 193 VAL A C 1
ATOM 1382 O O . VAL A 1 193 ? 3.655 25.189 -8.475 1.00 9.91 193 VAL A O 1
ATOM 1386 N N . THR A 1 194 ? 5.071 23.437 -8.400 1.00 10.68 194 THR A N 1
ATOM 1387 C CA . THR A 1 194 ? 5.965 24.037 -7.423 1.00 10.35 194 THR A CA 1
ATOM 1388 C C . THR A 1 194 ? 7.372 23.622 -7.805 1.00 11.14 194 THR A C 1
ATOM 1389 O O . THR A 1 194 ? 7.615 22.456 -8.126 1.00 10.53 194 THR A O 1
ATOM 1393 N N . GLU A 1 195 ? 8.297 24.574 -7.790 1.00 10.78 195 GLU A N 1
ATOM 1394 C CA . GLU A 1 195 ? 9.672 24.270 -8.149 1.00 13.56 195 GLU A CA 1
ATOM 1395 C C . GLU A 1 195 ? 10.409 23.620 -6.987 1.00 13.42 195 GLU A C 1
ATOM 1396 O O . GLU A 1 195 ? 10.283 24.038 -5.834 1.00 12.63 195 GLU A O 1
ATOM 1402 N N . PHE A 1 196 ? 11.160 22.573 -7.305 1.00 11.40 196 PHE A N 1
ATOM 1403 C CA . PHE A 1 196 ? 11.923 21.833 -6.309 1.00 13.23 196 PHE A CA 1
ATOM 1404 C C . PHE A 1 196 ? 13.389 21.766 -6.698 1.00 13.83 196 PHE A C 1
ATOM 1405 O O . PHE A 1 196 ? 13.720 21.517 -7.859 1.00 14.45 196 PHE A O 1
ATOM 1413 N N . ASP A 1 197 ? 14.266 21.997 -5.724 1.00 13.73 197 ASP A N 1
ATOM 1414 C CA . ASP A 1 197 ? 15.698 21.913 -5.963 1.00 14.51 197 ASP A CA 1
ATOM 1415 C C . ASP A 1 197 ? 15.950 20.461 -6.371 1.00 14.02 197 ASP A C 1
ATOM 1416 O O . ASP A 1 197 ? 16.731 20.175 -7.277 1.00 15.99 197 ASP A O 1
ATOM 1421 N N . ARG A 1 198 ? 15.267 19.550 -5.687 1.00 13.92 198 ARG A N 1
ATOM 1422 C CA . ARG A 1 198 ? 15.363 18.123 -5.973 1.00 13.91 198 ARG A CA 1
ATOM 1423 C C . ARG A 1 198 ? 14.086 17.419 -5.533 1.00 11.99 198 ARG A C 1
ATOM 1424 O O . ARG A 1 198 ? 13.442 17.832 -4.574 1.00 11.43 198 ARG A O 1
ATOM 1432 N N . PHE A 1 199 ? 13.705 16.377 -6.262 1.00 11.91 199 PHE A N 1
ATOM 1433 C CA . PHE A 1 199 ? 12.526 15.591 -5.910 1.00 11.82 199 PHE A CA 1
ATOM 1434 C C . PHE A 1 199 ? 12.817 14.168 -6.353 1.00 11.73 199 PHE A C 1
ATOM 1435 O O . PHE A 1 199 ? 12.656 13.823 -7.528 1.00 12.00 199 PHE A O 1
ATOM 1443 N N . LEU A 1 200 ? 13.252 13.357 -5.393 1.00 11.07 200 LEU A N 1
ATOM 1444 C CA . LEU A 1 200 ? 13.640 11.977 -5.636 1.00 11.46 200 LEU A CA 1
ATOM 1445 C C . LEU A 1 200 ? 14.602 11.984 -6.821 1.00 12.61 200 LEU A C 1
ATOM 1446 O O . LEU A 1 200 ? 15.531 12.798 -6.855 1.00 13.41 200 LEU A O 1
ATOM 1451 N N . ASP A 1 201 ? 14.394 11.104 -7.795 1.00 10.99 201 ASP A N 1
ATOM 1452 C CA . ASP A 1 201 ? 15.289 11.065 -8.949 1.00 13.06 201 ASP A CA 1
ATOM 1453 C C . ASP A 1 201 ? 14.821 11.927 -10.119 1.00 14.15 201 ASP A C 1
ATOM 1454 O O . ASP A 1 201 ? 15.348 11.821 -11.231 1.00 12.46 201 ASP A O 1
ATOM 1459 N N . GLY A 1 202 ? 13.828 12.774 -9.865 1.00 13.08 202 GLY A N 1
ATOM 1460 C CA . GLY A 1 202 ? 13.327 13.662 -10.898 1.00 11.14 202 GLY A CA 1
ATOM 1461 C C . GLY A 1 202 ? 12.410 13.006 -11.910 1.00 12.70 202 GLY A C 1
ATOM 1462 O O . GLY A 1 202 ? 12.020 13.633 -12.899 1.00 12.84 202 GLY A O 1
ATOM 1463 N N . LYS A 1 203 ? 12.054 11.750 -11.670 1.00 11.50 203 LYS A N 1
ATOM 1464 C CA . LYS A 1 203 ? 11.177 11.035 -12.587 1.00 12.11 203 LYS A CA 1
ATOM 1465 C C . LYS A 1 203 ? 10.337 9.984 -11.875 1.00 12.10 203 LYS A C 1
ATOM 1466 O O . LYS A 1 203 ? 10.015 8.938 -12.442 1.00 10.46 203 LYS A O 1
ATOM 1472 N N . THR A 1 204 ? 9.971 10.276 -10.632 1.00 10.66 204 THR A N 1
ATOM 1473 C CA . THR A 1 204 ? 9.158 9.360 -9.841 1.00 10.08 204 THR A CA 1
ATOM 1474 C C . THR A 1 204 ? 7.890 10.050 -9.346 1.00 11.08 204 THR A C 1
ATOM 1475 O O . THR A 1 204 ? 7.934 11.177 -8.841 1.00 9.46 204 THR A O 1
ATOM 1479 N N . MET A 1 205 ? 6.761 9.366 -9.506 1.00 9.62 205 MET A N 1
ATOM 1480 C CA . MET A 1 205 ? 5.469 9.885 -9.081 1.00 10.00 205 MET A CA 1
ATOM 1481 C C . MET A 1 205 ? 5.172 9.398 -7.669 1.00 10.59 205 MET A C 1
ATOM 1482 O O . MET A 1 205 ? 5.425 8.240 -7.326 1.00 10.01 205 MET A O 1
ATOM 1487 N N . ILE A 1 206 ? 4.633 10.303 -6.860 1.00 9.78 206 ILE A N 1
ATOM 1488 C CA . ILE A 1 206 ? 4.295 10.033 -5.472 1.00 12.13 206 ILE A CA 1
ATOM 1489 C C . ILE A 1 206 ? 2.778 10.112 -5.269 1.00 10.72 206 ILE A C 1
ATOM 1490 O O . ILE A 1 206 ? 2.129 11.011 -5.797 1.00 9.75 206 ILE A O 1
ATOM 1495 N N . VAL A 1 207 ? 2.215 9.162 -4.525 1.00 10.44 207 VAL A N 1
ATOM 1496 C CA . VAL A 1 207 ? 0.778 9.163 -4.241 1.00 10.97 207 VAL A CA 1
ATOM 1497 C C . VAL A 1 207 ? 0.565 8.938 -2.745 1.00 10.76 207 VAL A C 1
ATOM 1498 O O . VAL A 1 207 ? 1.279 8.151 -2.124 1.00 9.46 207 VAL A O 1
ATOM 1502 N N . ALA A 1 208 ? -0.413 9.625 -2.164 1.00 10.14 208 ALA A N 1
ATOM 1503 C CA . ALA A 1 208 ? -0.685 9.468 -0.739 1.00 9.55 208 ALA A CA 1
ATOM 1504 C C . ALA A 1 208 ? -2.107 9.877 -0.396 1.00 8.96 208 ALA A C 1
ATOM 1505 O O . ALA A 1 208 ? -2.721 10.662 -1.111 1.00 8.76 208 ALA A O 1
ATOM 1507 N N . ASN A 1 209 ? -2.634 9.323 0.692 1.00 9.43 209 ASN A N 1
ATOM 1508 C CA . ASN A 1 209 ? -3.975 9.675 1.145 1.00 10.94 209 ASN A CA 1
ATOM 1509 C C . ASN A 1 209 ? -4.115 9.365 2.629 1.00 12.55 209 ASN A C 1
ATOM 1510 O O . ASN A 1 209 ? -3.456 8.458 3.146 1.00 10.81 209 ASN A O 1
ATOM 1515 N N . ASP A 1 210 ? -4.962 10.124 3.317 1.00 11.63 210 ASP A N 1
ATOM 1516 C CA . ASP A 1 210 ? -5.164 9.896 4.740 1.00 13.10 210 ASP A CA 1
ATOM 1517 C C . ASP A 1 210 ? -6.488 9.200 5.001 1.00 14.19 210 ASP A C 1
ATOM 1518 O O . ASP A 1 210 ? -7.269 8.962 4.080 1.00 16.12 210 ASP A O 1
ATOM 1523 N N . GLU A 1 211 ? -6.736 8.884 6.266 1.00 13.59 211 GLU A N 1
ATOM 1524 C CA . GLU A 1 211 ? -7.952 8.194 6.664 1.00 16.65 211 GLU A CA 1
ATOM 1525 C C . GLU A 1 211 ? -9.228 8.988 6.377 1.00 15.40 211 GLU A C 1
ATOM 1526 O O . GLU A 1 211 ? -10.328 8.444 6.457 1.00 14.96 211 GLU A O 1
ATOM 1532 N N . HIS A 1 212 ? -9.077 10.269 6.048 1.00 14.49 212 HIS A N 1
ATOM 1533 C CA . HIS A 1 212 ? -10.226 11.126 5.741 1.00 14.25 212 HIS A CA 1
ATOM 1534 C C . HIS A 1 212 ? -10.444 11.182 4.227 1.00 12.59 212 HIS A C 1
ATOM 1535 O O . HIS A 1 212 ? -11.253 11.965 3.729 1.00 12.51 212 HIS A O 1
ATOM 1542 N N . TRP A 1 213 ? -9.709 10.346 3.503 1.00 12.28 213 TRP A N 1
ATOM 1543 C CA . TRP A 1 213 ? -9.789 10.275 2.045 1.00 12.32 213 TRP A CA 1
ATOM 1544 C C . TRP A 1 213 ? -9.406 11.583 1.347 1.00 12.40 213 TRP A C 1
ATOM 1545 O O . TRP A 1 213 ? -10.037 11.994 0.369 1.00 11.30 213 TRP A O 1
ATOM 1556 N N . SER A 1 214 ? -8.390 12.256 1.880 1.00 11.00 214 SER A N 1
ATOM 1557 C CA . SER A 1 214 ? -7.862 13.452 1.235 1.00 9.88 214 SER A CA 1
ATOM 1558 C C . SER A 1 214 ? -6.698 12.805 0.488 1.00 10.30 214 SER A C 1
ATOM 1559 O O . SER A 1 214 ? -5.967 12.010 1.075 1.00 8.90 214 SER A O 1
ATOM 1562 N N . ARG A 1 215 ? -6.541 13.115 -0.796 1.00 10.43 215 ARG A N 1
ATOM 1563 C CA . ARG A 1 215 ? -5.478 12.510 -1.604 1.00 11.32 215 ARG A CA 1
ATOM 1564 C C . ARG A 1 215 ? -4.476 13.504 -2.175 1.00 10.87 215 ARG A C 1
ATOM 1565 O O . ARG A 1 215 ? -4.808 14.661 -2.435 1.00 12.44 215 ARG A O 1
ATOM 1573 N N . LEU A 1 216 ? -3.253 13.026 -2.383 1.00 9.60 216 LEU A N 1
ATOM 1574 C CA . LEU A 1 216 ? -2.191 13.828 -2.964 1.00 11.41 216 LEU A CA 1
ATOM 1575 C C . LEU A 1 216 ? -1.493 13.014 -4.045 1.00 10.39 216 LEU A C 1
ATOM 1576 O O . LEU A 1 216 ? -1.233 11.829 -3.861 1.00 10.34 216 LEU A O 1
ATOM 1581 N N . VAL A 1 217 ? -1.221 13.652 -5.179 1.00 10.31 217 VAL A N 1
ATOM 1582 C CA . VAL A 1 217 ? -0.486 13.017 -6.271 1.00 9.34 217 VAL A CA 1
ATOM 1583 C C . VAL A 1 217 ? 0.519 14.079 -6.688 1.00 9.98 217 VAL A C 1
ATOM 1584 O O . VAL A 1 217 ? 0.148 15.233 -6.888 1.00 10.35 217 VAL A O 1
ATOM 1588 N N . ALA A 1 218 ? 1.793 13.707 -6.780 1.00 9.69 218 ALA A N 1
ATOM 1589 C CA . ALA A 1 218 ? 2.827 14.661 -7.165 1.00 8.82 218 ALA A CA 1
ATOM 1590 C C . ALA A 1 218 ? 3.831 14.000 -8.096 1.00 10.09 218 ALA A C 1
ATOM 1591 O O . ALA A 1 218 ? 4.239 12.860 -7.868 1.00 9.61 218 ALA A O 1
ATOM 1593 N N . TYR A 1 219 ? 4.228 14.721 -9.141 1.00 7.58 219 TYR A N 1
ATOM 1594 C CA . TYR A 1 219 ? 5.185 14.183 -10.101 1.00 8.62 219 TYR A CA 1
ATOM 1595 C C . TYR A 1 219 ? 5.842 15.267 -10.959 1.00 8.79 219 TYR A C 1
ATOM 1596 O O . TYR A 1 219 ? 5.199 16.246 -11.332 1.00 8.39 219 TYR A O 1
ATOM 1605 N N . PRO A 1 220 ? 7.144 15.105 -11.273 1.00 9.15 220 PRO A N 1
ATOM 1606 C CA . PRO A 1 220 ? 7.888 16.072 -12.095 1.00 9.40 220 PRO A CA 1
ATOM 1607 C C . PRO A 1 220 ? 7.368 16.078 -13.520 1.00 8.19 220 PRO A C 1
ATOM 1608 O O . PRO A 1 220 ? 6.976 15.034 -14.038 1.00 8.05 220 PRO A O 1
ATOM 1612 N N . ILE A 1 221 ? 7.391 17.244 -14.164 1.00 10.02 221 ILE A N 1
ATOM 1613 C CA . ILE A 1 221 ? 6.889 17.358 -15.530 1.00 9.14 221 ILE A CA 1
ATOM 1614 C C . ILE A 1 221 ? 7.761 18.175 -16.479 1.00 9.77 221 ILE A C 1
ATOM 1615 O O . ILE A 1 221 ? 7.409 18.322 -17.647 1.00 11.21 221 ILE A O 1
ATOM 1620 N N . SER A 1 222 ? 8.890 18.692 -16.000 1.00 10.51 222 SER A N 1
ATOM 1621 C CA . SER A 1 222 ? 9.739 19.535 -16.845 1.00 11.51 222 SER A CA 1
ATOM 1622 C C . SER A 1 222 ? 11.148 19.028 -17.136 1.00 12.42 222 SER A C 1
ATOM 1623 O O . SER A 1 222 ? 12.002 18.991 -16.249 1.00 11.87 222 SER A O 1
ATOM 1626 N N . ALA A 1 223 ? 11.390 18.652 -18.388 1.00 13.26 223 ALA A N 1
ATOM 1627 C CA . ALA A 1 223 ? 12.706 18.176 -18.798 1.00 14.56 223 ALA A CA 1
ATOM 1628 C C . ALA A 1 223 ? 13.727 19.315 -18.698 1.00 15.87 223 ALA A C 1
ATOM 1629 O O . ALA A 1 223 ? 14.893 19.085 -18.377 1.00 16.97 223 ALA A O 1
ATOM 1631 N N . ARG A 1 224 ? 13.279 20.539 -18.972 1.00 16.75 224 ARG A N 1
ATOM 1632 C CA . ARG A 1 224 ? 14.149 21.712 -18.911 1.00 19.15 224 ARG A CA 1
ATOM 1633 C C . ARG A 1 224 ? 14.682 21.897 -17.494 1.00 19.10 224 ARG A C 1
ATOM 1634 O O . ARG A 1 224 ? 15.870 22.152 -17.295 1.00 18.03 224 ARG A O 1
ATOM 1636 N N . HIS A 1 225 ? 13.795 21.777 -16.511 1.00 18.89 225 HIS A N 1
ATOM 1637 C CA . HIS A 1 225 ? 14.193 21.907 -15.116 1.00 19.02 225 HIS A CA 1
ATOM 1638 C C . HIS A 1 225 ? 15.172 20.788 -14.777 1.00 19.94 225 HIS A C 1
ATOM 1639 O O . HIS A 1 225 ? 16.199 21.019 -14.138 1.00 19.34 225 HIS A O 1
ATOM 1646 N N . ALA A 1 226 ? 14.847 19.573 -15.213 1.00 17.61 226 ALA A N 1
ATOM 1647 C CA . ALA A 1 226 ? 15.688 18.412 -14.946 1.00 19.18 226 ALA A CA 1
ATOM 1648 C C . ALA A 1 226 ? 17.091 18.589 -15.518 1.00 21.25 226 ALA A C 1
ATOM 1649 O O . ALA A 1 226 ? 18.060 18.069 -14.969 1.00 20.62 226 ALA A O 1
ATOM 1651 N N . ALA A 1 227 ? 17.188 19.324 -16.620 1.00 22.45 227 ALA A N 1
ATOM 1652 C CA . ALA A 1 227 ? 18.471 19.572 -17.269 1.00 25.61 227 ALA A CA 1
ATOM 1653 C C . ALA A 1 227 ? 19.451 20.220 -16.297 1.00 26.90 227 ALA A C 1
ATOM 1654 O O . ALA A 1 227 ? 20.664 20.191 -16.512 1.00 27.13 227 ALA A O 1
ATOM 1656 N N . GLU A 1 228 ? 18.921 20.798 -15.224 1.00 26.85 228 GLU A N 1
ATOM 1657 C CA . GLU A 1 228 ? 19.757 21.459 -14.231 1.00 27.66 228 GLU A CA 1
ATOM 1658 C C . GLU A 1 228 ? 19.705 20.755 -12.882 1.00 26.36 228 GLU A C 1
ATOM 1659 O O . GLU A 1 228 ? 20.097 21.320 -11.862 1.00 27.85 228 GLU A O 1
ATOM 1665 N N . GLY A 1 229 ? 19.225 19.518 -12.876 1.00 25.65 229 GLY A N 1
ATOM 1666 C CA . GLY A 1 229 ? 19.142 18.780 -11.631 1.00 25.29 229 GLY A CA 1
ATOM 1667 C C . GLY A 1 229 ? 17.993 19.249 -10.761 1.00 24.18 229 GLY A C 1
ATOM 1668 O O . GLY A 1 229 ? 17.850 18.799 -9.625 1.00 26.16 229 GLY A O 1
ATOM 1669 N N . LYS A 1 230 ? 17.177 20.159 -11.285 1.00 22.51 230 LYS A N 1
ATOM 1670 C CA . LYS A 1 230 ? 16.028 20.658 -10.535 1.00 21.31 230 LYS A CA 1
ATOM 1671 C C . LYS A 1 230 ? 14.758 20.017 -11.086 1.00 20.72 230 LYS A C 1
ATOM 1672 O O . LYS A 1 230 ? 14.801 19.297 -12.087 1.00 20.45 230 LYS A O 1
ATOM 1678 N N . SER A 1 231 ? 13.628 20.276 -10.442 1.00 18.36 231 SER A N 1
ATOM 1679 C CA . SER A 1 231 ? 12.380 19.665 -10.876 1.00 16.50 231 SER A CA 1
ATOM 1680 C C . SER A 1 231 ? 11.147 20.549 -10.725 1.00 15.24 231 SER A C 1
ATOM 1681 O O . SER A 1 231 ? 11.026 21.294 -9.755 1.00 13.63 231 SER A O 1
ATOM 1684 N N . LEU A 1 232 ? 10.245 20.490 -11.704 1.00 12.59 232 LEU A N 1
ATOM 1685 C CA . LEU A 1 232 ? 9.002 21.247 -11.616 1.00 11.76 232 LEU A CA 1
ATOM 1686 C C . LEU A 1 232 ? 7.994 20.184 -11.224 1.00 11.97 232 LEU A C 1
ATOM 1687 O O . LEU A 1 232 ? 7.596 19.360 -12.049 1.00 8.83 232 LEU A O 1
ATOM 1692 N N . VAL A 1 233 ? 7.600 20.198 -9.956 1.00 11.25 233 VAL A N 1
ATOM 1693 C CA . VAL A 1 233 ? 6.677 19.204 -9.440 1.00 10.58 233 VAL A CA 1
ATOM 1694 C C . VAL A 1 233 ? 5.212 19.575 -9.591 1.00 10.80 233 VAL A C 1
ATOM 1695 O O . VAL A 1 233 ? 4.747 20.550 -9.010 1.00 10.11 233 VAL A O 1
ATOM 1699 N N . ASN A 1 234 ? 4.495 18.780 -10.378 1.00 9.47 234 ASN A N 1
ATOM 1700 C CA . ASN A 1 234 ? 3.073 18.985 -10.580 1.00 8.89 234 ASN A CA 1
ATOM 1701 C C . ASN A 1 234 ? 2.416 18.300 -9.394 1.00 8.52 234 ASN A C 1
ATOM 1702 O O . ASN A 1 234 ? 2.867 17.242 -8.958 1.00 9.69 234 ASN A O 1
ATOM 1707 N N . TRP A 1 235 ? 1.366 18.899 -8.854 1.00 9.08 235 TRP A N 1
ATOM 1708 C CA . TRP A 1 235 ? 0.687 18.277 -7.731 1.00 8.33 235 TRP A CA 1
ATOM 1709 C C . TRP A 1 235 ? -0.818 18.437 -7.827 1.00 8.89 235 TRP A C 1
ATOM 1710 O O . TRP A 1 235 ? -1.319 19.412 -8.385 1.00 8.95 235 TRP A O 1
ATOM 1721 N N . VAL A 1 236 ? -1.528 17.453 -7.289 1.00 9.08 236 VAL A N 1
ATOM 1722 C CA . VAL A 1 236 ? -2.978 17.468 -7.281 1.00 8.92 236 VAL A CA 1
ATOM 1723 C C . VAL A 1 236 ? -3.452 17.006 -5.917 1.00 9.86 236 VAL A C 1
ATOM 1724 O O . VAL A 1 236 ? -2.997 15.982 -5.400 1.00 8.73 236 VAL A O 1
ATOM 1728 N N . CYS A 1 237 ? -4.350 17.787 -5.330 1.00 10.25 237 CYS A N 1
ATOM 1729 C CA . CYS A 1 237 ? -4.938 17.467 -4.040 1.00 12.26 237 CYS A CA 1
ATOM 1730 C C . CYS A 1 237 ? -6.408 17.201 -4.312 1.00 13.21 237 CYS A C 1
ATOM 1731 O O . CYS A 1 237 ? -7.076 18.006 -4.964 1.00 13.49 237 CYS A O 1
ATOM 1734 N N . MET A 1 238 ? -6.904 16.069 -3.826 1.00 10.67 238 MET A N 1
ATOM 1735 C CA . MET A 1 238 ? -8.296 15.690 -4.030 1.00 10.80 238 MET A CA 1
ATOM 1736 C C . MET A 1 238 ? -8.979 15.491 -2.684 1.00 11.12 238 MET A C 1
ATOM 1737 O O . MET A 1 238 ? -8.539 14.683 -1.873 1.00 10.04 238 MET A O 1
ATOM 1742 N N . VAL A 1 239 ? -10.060 16.232 -2.458 1.00 10.92 239 VAL A N 1
ATOM 1743 C CA . VAL A 1 239 ? -10.803 16.153 -1.203 1.00 11.92 239 VAL A CA 1
ATOM 1744 C C . VAL A 1 239 ? -12.295 15.971 -1.471 1.00 11.53 239 VAL A C 1
ATOM 1745 O O . VAL A 1 239 ? -12.824 16.525 -2.429 1.00 11.20 239 VAL A O 1
ATOM 1749 N N . PRO A 1 240 ? -12.991 15.180 -0.634 1.00 12.16 240 PRO A N 1
ATOM 1750 C CA . PRO A 1 240 ? -14.430 14.977 -0.838 1.00 11.41 240 PRO A CA 1
ATOM 1751 C C . PRO A 1 240 ? -15.134 16.329 -0.885 1.00 11.31 240 PRO A C 1
ATOM 1752 O O . PRO A 1 240 ? -14.963 17.148 0.016 1.00 11.24 240 PRO A O 1
ATOM 1756 N N . SER A 1 241 ? -15.921 16.560 -1.931 1.00 9.98 241 SER A N 1
ATOM 1757 C CA . SER A 1 241 ? -16.633 17.826 -2.080 1.00 11.29 241 SER A CA 1
ATOM 1758 C C . SER A 1 241 ? -17.576 18.113 -0.911 1.00 10.47 241 SER A C 1
ATOM 1759 O O . SER A 1 241 ? -17.877 19.269 -0.615 1.00 11.69 241 SER A O 1
ATOM 1762 N N . ALA A 1 242 ? -18.031 17.058 -0.246 1.00 10.06 242 ALA A N 1
ATOM 1763 C CA . ALA A 1 242 ? -18.928 17.195 0.896 1.00 11.78 242 ALA A CA 1
ATOM 1764 C C . ALA A 1 242 ? -18.265 18.019 2.001 1.00 13.28 242 ALA A C 1
ATOM 1765 O O . ALA A 1 242 ? -18.941 18.659 2.809 1.00 15.14 242 ALA A O 1
ATOM 1767 N N . ALA A 1 243 ? -16.937 18.007 2.027 1.00 12.66 243 ALA A N 1
ATOM 1768 C CA . ALA A 1 243 ? -16.180 18.745 3.036 1.00 13.64 243 ALA A CA 1
ATOM 1769 C C . ALA A 1 243 ? -15.938 20.197 2.656 1.00 14.61 243 ALA A C 1
ATOM 1770 O O . ALA A 1 243 ? -15.672 21.041 3.515 1.00 13.80 243 ALA A O 1
ATOM 1772 N N . VAL A 1 244 ? -16.043 20.481 1.363 1.00 15.19 244 VAL A N 1
ATOM 1773 C CA . VAL A 1 244 ? -15.762 21.807 0.830 1.00 16.19 244 VAL A CA 1
ATOM 1774 C C . VAL A 1 244 ? -16.928 22.751 0.583 1.00 17.21 244 VAL A C 1
ATOM 1775 O O . VAL A 1 244 ? -16.813 23.956 0.813 1.00 18.66 244 VAL A O 1
ATOM 1779 N N . GLY A 1 245 ? -18.047 22.217 0.114 1.00 17.56 245 GLY A N 1
ATOM 1780 C CA . GLY A 1 245 ? -19.169 23.078 -0.202 1.00 19.64 245 GLY A CA 1
ATOM 1781 C C . GLY A 1 245 ? -18.953 23.457 -1.654 1.00 20.96 245 GLY A C 1
ATOM 1782 O O . GLY A 1 245 ? -18.031 22.935 -2.286 1.00 21.89 245 GLY A O 1
ATOM 1783 N N . GLN A 1 246 ? -19.760 24.359 -2.199 1.00 21.72 246 GLN A N 1
ATOM 1784 C CA . GLN A 1 246 ? -19.589 24.717 -3.602 1.00 24.58 246 GLN A CA 1
ATOM 1785 C C . GLN A 1 246 ? -18.457 25.694 -3.897 1.00 25.42 246 GLN A C 1
ATOM 1786 O O . GLN A 1 246 ? -18.403 26.793 -3.353 1.00 26.82 246 GLN A O 1
ATOM 1792 N N . LEU A 1 247 ? -17.562 25.274 -4.783 1.00 27.72 247 LEU A N 1
ATOM 1793 C CA . LEU A 1 247 ? -16.423 26.087 -5.184 1.00 30.16 247 LEU A CA 1
ATOM 1794 C C . LEU A 1 247 ? -16.884 27.189 -6.133 1.00 30.81 247 LEU A C 1
ATOM 1795 O O . LEU A 1 247 ? -16.652 28.372 -5.886 1.00 32.18 247 LEU A O 1
ATOM 1797 N N . ASP A 1 248 ? -17.544 26.799 -7.218 1.00 30.98 248 ASP A N 1
ATOM 1798 C CA . ASP A 1 248 ? -18.023 27.772 -8.191 1.00 30.50 248 ASP A CA 1
ATOM 1799 C C . ASP A 1 248 ? -19.353 27.362 -8.805 1.00 29.57 248 ASP A C 1
ATOM 1800 O O . ASP A 1 248 ? -19.916 26.326 -8.459 1.00 30.48 248 ASP A O 1
ATOM 1802 N N . ASN A 1 249 ? -19.849 28.187 -9.720 1.00 29.43 249 ASN A N 1
ATOM 1803 C CA . ASN A 1 249 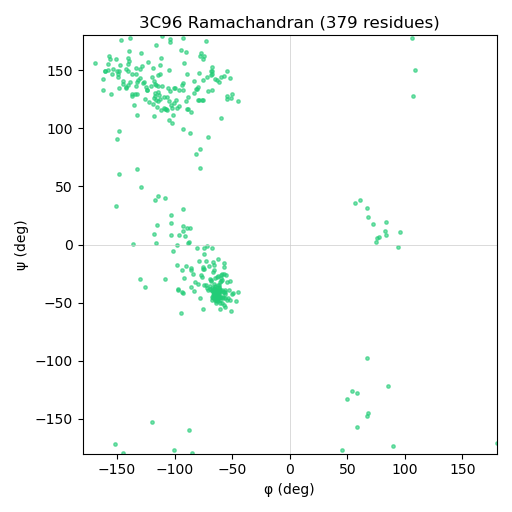? -21.112 27.920 -10.392 1.00 29.03 249 ASN A CA 1
ATOM 1804 C C . ASN A 1 249 ? -20.912 26.945 -11.548 1.00 28.36 249 ASN A C 1
ATOM 1805 O O . ASN A 1 249 ? -21.796 26.147 -11.855 1.00 28.96 249 ASN A O 1
ATOM 1807 N N . GLU A 1 250 ? -19.750 27.006 -12.189 1.00 27.93 250 GLU A N 1
ATOM 1808 C CA . GLU A 1 250 ? -19.472 26.118 -13.312 1.00 26.76 250 GLU A CA 1
ATOM 1809 C C . GLU A 1 250 ? -18.016 25.647 -13.326 1.00 24.12 250 GLU A C 1
ATOM 1810 O O . GLU A 1 250 ? -17.128 26.346 -12.846 1.00 23.39 250 GLU A O 1
ATOM 1816 N N . ALA A 1 251 ? -17.789 24.456 -13.872 1.00 20.76 251 ALA A N 1
ATOM 1817 C CA . ALA A 1 251 ? -16.449 23.878 -13.961 1.00 19.61 251 ALA A CA 1
ATOM 1818 C C . ALA A 1 251 ? -15.623 24.647 -14.990 1.00 19.33 251 ALA A C 1
ATOM 1819 O O . ALA A 1 251 ? -16.079 24.882 -16.109 1.00 19.80 251 ALA A O 1
ATOM 1821 N N . ASP A 1 252 ? -14.401 25.014 -14.605 1.00 17.20 252 ASP A N 1
ATOM 1822 C CA . ASP A 1 252 ? -13.499 25.807 -15.447 1.00 19.04 252 ASP A CA 1
ATOM 1823 C C . ASP A 1 252 ? -12.083 25.223 -15.347 1.00 16.83 252 ASP A C 1
ATOM 1824 O O . ASP A 1 252 ? -11.572 25.048 -14.245 1.00 14.67 252 ASP A O 1
ATOM 1829 N N . TRP A 1 253 ? -11.448 24.935 -16.483 1.00 16.21 253 TRP A N 1
ATOM 1830 C CA . TRP A 1 253 ? -10.092 24.376 -16.472 1.00 15.34 253 TRP A CA 1
ATOM 1831 C C . TRP A 1 253 ? -9.009 25.385 -16.080 1.00 15.63 253 TRP A C 1
ATOM 1832 O O . TRP A 1 253 ? -7.879 24.999 -15.789 1.00 14.96 253 TRP A O 1
ATOM 1843 N N . ASN A 1 254 ? -9.342 26.672 -16.074 1.00 15.06 254 ASN A N 1
ATOM 1844 C CA . ASN A 1 254 ? -8.350 27.693 -15.739 1.00 16.02 254 ASN A CA 1
ATOM 1845 C C . ASN A 1 254 ? -8.873 28.641 -14.661 1.00 15.54 254 ASN A C 1
ATOM 1846 O O . ASN A 1 254 ? -8.797 29.861 -14.803 1.00 16.76 254 ASN A O 1
ATOM 1851 N N . ARG A 1 255 ? -9.399 28.066 -13.584 1.00 13.45 255 ARG A N 1
ATOM 1852 C CA . ARG A 1 255 ? -9.951 28.832 -12.473 1.00 13.34 255 ARG A CA 1
ATOM 1853 C C . ARG A 1 255 ? -8.974 28.830 -11.303 1.00 13.52 255 ARG A C 1
ATOM 1854 O O . ARG A 1 255 ? -8.638 27.772 -10.771 1.00 11.16 255 ARG A O 1
ATOM 1862 N N . ASP A 1 256 ? -8.520 30.011 -10.897 1.00 14.44 256 ASP A N 1
ATOM 1863 C CA . ASP A 1 256 ? -7.575 30.103 -9.788 1.00 17.53 256 ASP A CA 1
ATOM 1864 C C . ASP A 1 256 ? -8.170 29.633 -8.472 1.00 16.98 256 ASP A C 1
ATOM 1865 O O . ASP A 1 256 ? -9.344 29.871 -8.186 1.00 15.46 256 ASP A O 1
ATOM 1870 N N . GLY A 1 257 ? -7.342 28.963 -7.674 1.00 14.75 257 GLY A N 1
ATOM 1871 C CA . GLY A 1 257 ? -7.776 28.471 -6.381 1.00 15.17 257 GLY A CA 1
ATOM 1872 C C . GLY A 1 257 ? -7.089 29.232 -5.261 1.00 15.58 257 GLY A C 1
ATOM 1873 O O . GLY A 1 257 ? -6.264 30.108 -5.514 1.00 15.58 257 GLY A O 1
ATOM 1874 N N . ARG A 1 258 ? -7.415 28.888 -4.021 1.00 16.83 258 ARG A N 1
ATOM 1875 C CA . ARG A 1 258 ? -6.836 29.562 -2.865 1.00 17.45 258 ARG A CA 1
ATOM 1876 C C . ARG A 1 258 ? -6.149 28.579 -1.927 1.00 17.02 258 ARG A C 1
ATOM 1877 O O . ARG A 1 258 ? -6.709 27.541 -1.587 1.00 15.67 258 ARG A O 1
ATOM 1885 N N . LEU A 1 259 ? -4.936 28.918 -1.504 1.00 17.96 259 LEU A N 1
AT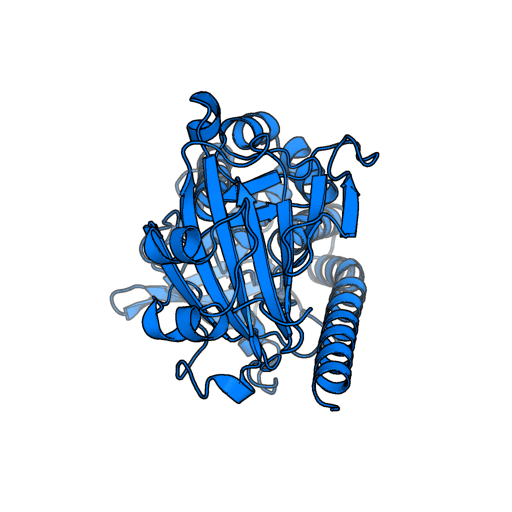OM 1886 C CA . LEU A 1 259 ? -4.181 28.068 -0.593 1.00 18.22 259 LEU A CA 1
ATOM 1887 C C . LEU A 1 259 ? -4.981 27.808 0.680 1.00 19.83 259 LEU A C 1
ATOM 1888 O O . LEU A 1 259 ? -4.980 26.693 1.206 1.00 18.36 259 LEU A O 1
ATOM 1893 N N . GLU A 1 260 ? -5.681 28.834 1.161 1.00 19.81 260 GLU A N 1
ATOM 1894 C CA . GLU A 1 260 ? -6.459 28.704 2.387 1.00 21.21 260 GLU A CA 1
ATOM 1895 C C . GLU A 1 260 ? -7.642 27.746 2.289 1.00 19.38 260 GLU A C 1
ATOM 1896 O O . GLU A 1 260 ? -8.188 27.339 3.312 1.00 18.36 260 GLU A O 1
ATOM 1902 N N . ASP A 1 261 ? -8.037 27.384 1.070 1.00 17.56 261 ASP A N 1
ATOM 1903 C CA . ASP A 1 261 ? -9.150 26.452 0.879 1.00 17.59 261 ASP A CA 1
ATOM 1904 C C . ASP A 1 261 ? -8.668 25.002 0.934 1.00 16.98 261 ASP A C 1
ATOM 1905 O O . ASP A 1 261 ? -9.356 24.123 1.453 1.00 18.51 261 ASP A O 1
ATOM 1910 N N . VAL A 1 262 ? -7.478 24.762 0.394 1.00 15.54 262 VAL A N 1
ATOM 1911 C CA . VAL A 1 262 ? -6.919 23.417 0.347 1.00 14.99 262 VAL A CA 1
ATOM 1912 C C . VAL A 1 262 ? -5.989 23.038 1.510 1.00 13.65 262 VAL A C 1
ATOM 1913 O O . VAL A 1 262 ? -6.069 21.928 2.026 1.00 13.71 262 VAL A O 1
ATOM 1917 N N . LEU A 1 263 ? -5.125 23.951 1.937 1.00 14.31 263 LEU A N 1
ATOM 1918 C CA . LEU A 1 263 ? -4.180 23.644 3.013 1.00 15.70 263 LEU A CA 1
ATOM 1919 C C . LEU A 1 263 ? -4.771 23.020 4.287 1.00 15.29 263 LEU A C 1
ATOM 1920 O O . LEU A 1 263 ? -4.196 22.086 4.846 1.00 16.14 263 LEU A O 1
ATOM 1925 N N . PRO A 1 264 ? -5.923 23.521 4.762 1.00 14.94 264 PRO A N 1
ATOM 1926 C CA . PRO A 1 264 ? -6.511 22.950 5.980 1.00 15.59 264 PRO A CA 1
ATOM 1927 C C . PRO A 1 264 ? -6.689 21.433 5.970 1.00 14.38 264 PRO A C 1
ATOM 1928 O O . PRO A 1 264 ? -6.610 20.787 7.018 1.00 14.39 264 PRO A O 1
ATOM 1932 N N . PHE A 1 265 ? -6.923 20.860 4.793 1.00 12.83 265 PHE A N 1
ATOM 1933 C CA . PHE A 1 265 ? -7.116 19.419 4.686 1.00 12.96 265 PHE A CA 1
ATOM 1934 C C . PHE A 1 265 ? -5.818 18.634 4.831 1.00 14.70 265 PHE A C 1
ATOM 1935 O O . PHE A 1 265 ? -5.831 17.448 5.167 1.00 14.68 265 PHE A O 1
ATOM 1943 N N . PHE A 1 266 ? -4.695 19.301 4.590 1.00 13.67 266 PHE A N 1
ATOM 1944 C CA . PHE A 1 266 ? -3.399 18.649 4.685 1.00 14.19 266 PHE A CA 1
ATOM 1945 C C . PHE A 1 266 ? -2.526 19.276 5.767 1.00 14.41 266 PHE A C 1
ATOM 1946 O O . PHE A 1 266 ? -1.344 18.954 5.871 1.00 15.23 266 PHE A O 1
ATOM 1954 N N . ALA A 1 267 ? -3.115 20.157 6.571 1.00 16.34 267 ALA A N 1
ATOM 1955 C CA . ALA A 1 267 ? -2.388 20.851 7.631 1.00 17.25 267 ALA A CA 1
ATOM 1956 C C . ALA A 1 267 ? -1.878 19.944 8.747 1.00 18.06 267 ALA A C 1
ATOM 1957 O O . ALA A 1 267 ? -0.946 20.311 9.464 1.00 19.85 267 ALA A O 1
ATOM 1959 N N . ASP A 1 268 ? -2.485 18.772 8.910 1.00 18.11 268 ASP A N 1
ATOM 1960 C CA . ASP A 1 268 ? -2.049 17.849 9.952 1.00 17.57 268 ASP A CA 1
ATOM 1961 C C . ASP A 1 268 ? -1.119 16.765 9.415 1.00 16.80 268 ASP A C 1
ATOM 1962 O O . ASP A 1 268 ? -0.653 15.908 10.160 1.00 15.02 268 ASP A O 1
ATOM 1967 N N . TRP A 1 269 ? -0.852 16.816 8.114 1.00 15.93 269 TRP A N 1
ATOM 1968 C CA . TRP A 1 269 ? 0.030 15.856 7.465 1.00 14.40 269 TRP A CA 1
ATOM 1969 C C . TRP A 1 269 ? 1.494 16.130 7.788 1.00 14.55 269 TRP A C 1
ATOM 1970 O O . TRP A 1 269 ? 1.912 17.282 7.880 1.00 16.22 269 TRP A O 1
ATOM 1981 N N . ASP A 1 270 ? 2.266 15.067 7.977 1.00 14.12 270 ASP A N 1
ATOM 1982 C CA . ASP A 1 270 ? 3.702 15.202 8.189 1.00 15.55 270 ASP A CA 1
ATOM 1983 C C . ASP A 1 270 ? 4.328 13.942 7.632 1.00 15.79 270 ASP A C 1
ATOM 1984 O O . ASP A 1 270 ? 4.476 12.949 8.336 1.00 14.60 270 ASP A O 1
ATOM 1989 N N . LEU A 1 271 ? 4.695 13.988 6.359 1.00 14.17 271 LEU A N 1
ATOM 1990 C CA . LEU A 1 271 ? 5.281 12.831 5.706 1.00 13.91 271 LEU A CA 1
ATOM 1991 C C . LEU A 1 271 ? 6.792 12.757 5.901 1.00 14.98 271 LEU A C 1
ATOM 1992 O O . LEU A 1 271 ? 7.481 12.011 5.206 1.00 15.42 271 LEU A O 1
ATOM 1997 N N . GLY A 1 272 ? 7.298 13.540 6.851 1.00 14.49 272 GLY A N 1
ATOM 1998 C CA . GLY A 1 272 ? 8.723 13.535 7.145 1.00 14.30 272 GLY A CA 1
ATOM 1999 C C . GLY A 1 272 ? 9.630 14.077 6.054 1.00 14.05 272 GLY A C 1
ATOM 2000 O O . GLY A 1 272 ? 9.818 15.290 5.937 1.00 14.51 272 GLY A O 1
ATOM 2001 N N . TRP A 1 273 ? 10.201 13.175 5.262 1.00 12.63 273 TRP A N 1
ATOM 2002 C CA . TRP A 1 273 ? 11.114 13.551 4.185 1.00 14.00 273 TRP A CA 1
ATOM 2003 C C . TRP A 1 273 ? 10.483 14.469 3.143 1.00 14.08 273 TRP A C 1
ATOM 2004 O O . TRP A 1 273 ? 11.177 15.269 2.513 1.00 14.01 273 TRP A O 1
ATOM 2015 N N . PHE A 1 274 ? 9.172 14.340 2.963 1.00 13.80 274 PHE A N 1
ATOM 2016 C CA . PHE A 1 274 ? 8.422 15.140 1.991 1.00 15.28 274 PHE A CA 1
ATOM 2017 C C . PHE A 1 274 ? 7.536 16.137 2.745 1.00 14.21 274 PHE A C 1
ATOM 2018 O O . PHE A 1 274 ? 6.647 15.744 3.499 1.00 15.04 274 PHE A O 1
ATOM 2026 N N . ASP A 1 275 ? 7.788 17.424 2.533 1.00 14.49 275 ASP A N 1
ATOM 2027 C CA . ASP A 1 275 ? 7.057 18.503 3.208 1.00 14.92 275 ASP A CA 1
ATOM 2028 C C . ASP A 1 275 ? 5.858 18.983 2.389 1.00 15.10 275 ASP A C 1
ATOM 2029 O O . ASP A 1 275 ? 6.020 19.784 1.468 1.00 12.88 275 ASP A O 1
ATOM 2034 N N . ILE A 1 276 ? 4.654 18.524 2.729 1.00 14.15 276 ILE A N 1
ATOM 2035 C CA . ILE A 1 276 ? 3.479 18.934 1.959 1.00 15.13 276 ILE A CA 1
ATOM 2036 C C . ILE A 1 276 ? 3.114 20.404 2.156 1.00 14.62 276 ILE A C 1
ATOM 2037 O O . ILE A 1 276 ? 2.584 21.036 1.248 1.00 13.37 276 ILE A O 1
ATOM 2042 N N . ARG A 1 277 ? 3.407 20.956 3.331 1.00 15.60 277 ARG A N 1
ATOM 2043 C CA . ARG A 1 277 ? 3.117 22.366 3.577 1.00 15.89 277 ARG A CA 1
ATOM 2044 C C . ARG A 1 277 ? 3.977 23.200 2.626 1.00 15.42 277 ARG A C 1
ATOM 2045 O O . ARG A 1 277 ? 3.524 24.207 2.074 1.00 14.27 277 ARG A O 1
ATOM 2053 N N . ASP A 1 278 ? 5.220 22.765 2.439 1.00 13.76 278 ASP A N 1
ATOM 2054 C CA . ASP A 1 278 ? 6.161 23.439 1.541 1.00 13.94 278 ASP A CA 1
ATOM 2055 C C . ASP A 1 278 ? 5.660 23.352 0.099 1.00 12.19 278 ASP A C 1
ATOM 2056 O O . ASP A 1 278 ? 5.645 24.344 -0.633 1.00 11.77 278 ASP A O 1
ATOM 2061 N N . LEU A 1 279 ? 5.267 22.147 -0.298 1.00 11.92 279 LEU A N 1
ATOM 2062 C CA . LEU A 1 279 ? 4.753 21.891 -1.642 1.00 12.17 279 LEU A CA 1
ATOM 2063 C C . LEU A 1 279 ? 3.626 22.845 -2.016 1.00 12.29 279 LEU A C 1
ATOM 2064 O O . LEU A 1 279 ? 3.621 23.424 -3.104 1.00 12.24 279 LEU A O 1
ATOM 2069 N N . LEU A 1 280 ? 2.668 23.006 -1.110 1.00 13.00 280 LEU A N 1
ATOM 2070 C CA . LEU A 1 280 ? 1.517 23.868 -1.362 1.00 12.45 280 LEU A CA 1
ATOM 2071 C C . LEU A 1 280 ? 1.809 25.354 -1.212 1.00 14.75 280 LEU A C 1
ATOM 2072 O O . LEU A 1 280 ? 1.421 26.160 -2.061 1.00 15.50 280 LEU A O 1
ATOM 2077 N N . THR A 1 281 ? 2.496 25.713 -0.133 1.00 14.34 281 THR A N 1
ATOM 2078 C CA . THR A 1 281 ? 2.823 27.105 0.148 1.00 16.34 281 THR A CA 1
ATOM 2079 C C . THR A 1 281 ? 3.692 27.791 -0.907 1.00 15.27 281 THR A C 1
ATOM 2080 O O . THR A 1 281 ? 3.504 28.974 -1.183 1.00 14.53 281 THR A O 1
ATOM 2084 N N . ARG A 1 282 ? 4.636 27.056 -1.493 1.00 15.44 282 ARG A N 1
ATOM 2085 C CA . ARG A 1 282 ? 5.531 27.628 -2.499 1.00 15.29 282 ARG A CA 1
ATOM 2086 C C . ARG A 1 282 ? 5.056 27.453 -3.943 1.00 13.86 282 ARG A C 1
ATOM 2087 O O . ARG A 1 282 ? 5.833 27.625 -4.882 1.00 13.85 282 ARG A O 1
ATOM 2095 N N . ASN A 1 283 ? 3.786 27.121 -4.126 1.00 12.94 283 ASN A N 1
ATOM 2096 C CA . ASN A 1 283 ? 3.245 26.926 -5.470 1.00 14.57 283 ASN A CA 1
ATOM 2097 C C . ASN A 1 283 ? 3.460 28.128 -6.394 1.00 14.77 283 ASN A C 1
ATOM 2098 O O . ASN A 1 283 ? 3.498 29.274 -5.944 1.00 12.48 283 ASN A O 1
ATOM 2103 N N . GLN A 1 284 ? 3.598 27.851 -7.688 1.00 15.85 284 GLN A N 1
ATOM 2104 C CA . GLN A 1 284 ? 3.748 28.893 -8.696 1.00 17.35 284 GLN A CA 1
ATOM 2105 C C . GLN A 1 284 ? 2.320 29.334 -9.039 1.00 18.46 284 GLN A C 1
ATOM 2106 O O . GLN A 1 284 ? 2.091 30.457 -9.488 1.00 16.19 284 GLN A O 1
ATOM 2112 N N . LEU A 1 285 ? 1.369 28.423 -8.836 1.00 16.45 285 LEU A N 1
ATOM 2113 C CA . LEU A 1 285 ? -0.048 28.701 -9.074 1.00 16.97 285 LEU A CA 1
ATOM 2114 C C . LEU A 1 285 ? -0.909 27.579 -8.499 1.00 15.39 285 LEU A C 1
ATOM 2115 O O . LEU A 1 285 ? -0.436 26.460 -8.305 1.00 13.93 285 LEU A O 1
ATOM 2120 N N . ILE A 1 286 ? -2.166 27.901 -8.205 1.00 14.47 286 ILE A N 1
ATOM 2121 C CA . ILE A 1 286 ? -3.122 26.928 -7.687 1.00 13.53 286 ILE A CA 1
ATOM 2122 C C . ILE A 1 286 ? -4.391 27.106 -8.511 1.00 12.92 286 ILE A C 1
ATOM 2123 O O . ILE A 1 286 ? -4.877 28.227 -8.680 1.00 11.50 286 ILE A O 1
ATOM 2128 N N . LEU A 1 287 ? -4.911 26.000 -9.030 1.00 10.21 287 LEU A N 1
ATOM 2129 C CA . LEU A 1 287 ? -6.131 26.008 -9.832 1.00 11.65 287 LEU A CA 1
ATOM 2130 C C . LEU A 1 287 ? -7.155 25.125 -9.125 1.00 11.44 287 LEU A C 1
ATOM 2131 O O . LEU A 1 287 ? -6.786 24.117 -8.515 1.00 12.50 287 LEU A O 1
ATOM 2136 N N . GLN A 1 288 ? -8.431 25.505 -9.187 1.00 10.83 288 GLN A N 1
ATOM 2137 C CA . GLN A 1 288 ? -9.491 24.722 -8.551 1.00 11.10 288 GLN A CA 1
ATOM 2138 C C . GLN A 1 288 ? -10.423 24.155 -9.616 1.00 11.65 288 GLN A C 1
ATOM 2139 O O . GLN A 1 288 ? -10.669 24.789 -10.639 1.00 13.25 288 GLN A O 1
ATOM 2145 N N . TYR A 1 289 ? -10.953 22.964 -9.366 1.00 11.26 289 TYR A N 1
ATOM 2146 C CA . TYR A 1 289 ? -11.815 22.316 -10.346 1.00 12.40 289 TYR A CA 1
ATOM 2147 C C . TYR A 1 289 ? -12.633 21.209 -9.696 1.00 12.58 289 TYR A C 1
ATOM 2148 O O . TYR A 1 289 ? -12.100 20.407 -8.934 1.00 12.39 289 TYR A O 1
ATOM 2157 N N . PRO A 1 290 ? -13.947 21.173 -9.964 1.00 13.47 290 PRO A N 1
ATOM 2158 C CA . PRO A 1 290 ? -14.788 20.122 -9.386 1.00 12.24 290 PRO A CA 1
ATOM 2159 C C . PRO A 1 290 ? -14.581 18.893 -10.269 1.00 11.95 290 PRO A C 1
ATOM 2160 O O . PRO A 1 290 ? -14.604 19.005 -11.492 1.00 13.67 290 PRO A O 1
ATOM 2164 N N . MET A 1 291 ? -14.365 17.731 -9.662 1.00 12.21 291 MET A N 1
ATOM 2165 C CA . MET A 1 291 ? -14.137 16.513 -10.430 1.00 14.40 291 MET A CA 1
ATOM 2166 C C . MET A 1 291 ? -15.431 16.068 -11.110 1.00 12.46 291 MET A C 1
ATOM 2167 O O . MET A 1 291 ? -16.232 15.339 -10.534 1.00 12.01 291 MET A O 1
ATOM 2172 N N . VAL A 1 292 ? -15.618 16.513 -12.348 1.00 13.13 292 VAL A N 1
ATOM 2173 C CA . VAL A 1 292 ? -16.819 16.196 -13.116 1.00 11.15 292 VAL A CA 1
ATOM 2174 C C . VAL A 1 292 ? -16.577 15.272 -14.308 1.00 11.12 292 VAL A C 1
ATOM 2175 O O . VAL A 1 292 ? -15.450 15.116 -14.782 1.00 10.58 292 VAL A O 1
ATOM 2179 N N . ASP A 1 293 ? -17.656 14.649 -14.769 1.00 11.27 293 ASP A N 1
ATOM 2180 C CA . ASP A 1 293 ? -17.630 13.784 -15.942 1.00 10.31 293 ASP A CA 1
ATOM 2181 C C . ASP A 1 293 ? -19.034 13.854 -16.535 1.00 11.05 293 ASP A C 1
ATOM 2182 O O . ASP A 1 293 ? -19.845 14.684 -16.115 1.00 12.53 293 ASP A O 1
ATOM 2187 N N . ARG A 1 294 ? -19.315 13.016 -17.523 1.00 11.70 294 ARG A N 1
ATOM 2188 C CA . ARG A 1 294 ? -20.637 12.990 -18.134 1.00 11.44 294 ARG A CA 1
ATOM 2189 C C . ARG A 1 294 ? -21.094 11.545 -18.267 1.00 11.58 294 ARG A C 1
ATOM 2190 O O . ARG A 1 294 ? -20.275 10.649 -18.471 1.00 10.34 294 ARG A O 1
ATOM 2198 N N . ASP A 1 295 ? -22.400 11.325 -18.143 1.00 10.47 295 ASP A N 1
ATOM 2199 C CA . ASP A 1 295 ? -22.969 9.987 -18.266 1.00 10.78 295 ASP A CA 1
ATOM 2200 C C . ASP A 1 295 ? -22.611 9.378 -19.617 1.00 11.09 295 ASP A C 1
ATOM 2201 O O . ASP A 1 295 ? -22.524 10.085 -20.621 1.00 10.40 295 ASP A O 1
ATOM 2206 N N . PRO A 1 296 ? -22.393 8.054 -19.657 1.00 11.84 296 PRO A N 1
ATOM 2207 C CA . PRO A 1 296 ? -22.061 7.367 -20.909 1.00 12.21 296 PRO A CA 1
ATOM 2208 C C . PRO A 1 296 ? -23.216 7.580 -21.886 1.00 13.05 296 PRO A C 1
ATOM 2209 O O . PRO A 1 296 ? -24.374 7.617 -21.472 1.00 14.36 296 PRO A O 1
ATOM 2213 N N . LEU A 1 297 ? -22.907 7.720 -23.172 1.00 12.40 297 LEU A N 1
ATOM 2214 C CA . LEU A 1 297 ? -23.935 7.916 -24.192 1.00 12.54 297 LEU A CA 1
ATOM 2215 C C . LEU A 1 297 ? -24.147 6.630 -24.992 1.00 13.41 297 LEU A C 1
ATOM 2216 O O . LEU A 1 297 ? -23.224 5.833 -25.147 1.00 13.76 297 LEU A O 1
ATOM 2221 N N . PRO A 1 298 ? -25.373 6.409 -25.504 1.00 14.63 298 PRO A N 1
ATOM 2222 C CA . PRO A 1 298 ? -25.667 5.205 -26.289 1.00 15.33 298 PRO A CA 1
ATOM 2223 C C . PRO A 1 298 ? -25.081 5.309 -27.699 1.00 16.06 298 PRO A C 1
ATOM 2224 O O . PRO A 1 298 ? -24.885 4.301 -28.376 1.00 16.04 298 PRO A O 1
ATOM 2228 N N . HIS A 1 299 ? -24.818 6.537 -28.139 1.00 15.75 299 HIS A N 1
ATOM 2229 C CA . HIS A 1 299 ? -24.197 6.773 -29.440 1.00 15.77 299 HIS A CA 1
ATOM 2230 C C . HIS A 1 299 ? -23.590 8.173 -29.445 1.00 15.32 299 HIS A C 1
ATOM 2231 O O . HIS A 1 299 ? -24.078 9.069 -28.757 1.00 14.38 299 HIS A O 1
ATOM 2238 N N . TRP A 1 300 ? -22.514 8.353 -30.205 1.00 14.01 300 TRP A N 1
ATOM 2239 C CA . TRP A 1 300 ? -21.835 9.642 -30.262 1.00 14.20 300 TRP A CA 1
ATOM 2240 C C . TRP A 1 300 ? -22.259 10.562 -31.395 1.00 15.87 300 TRP A C 1
ATOM 2241 O O . TRP A 1 300 ? -22.726 11.677 -31.149 1.00 15.95 300 TRP A O 1
ATOM 2252 N N . GLY A 1 301 ? -22.111 10.098 -32.629 1.00 15.18 301 GLY A N 1
ATOM 2253 C CA . GLY A 1 301 ? -22.438 10.945 -33.757 1.00 15.51 301 GLY A CA 1
ATOM 2254 C C . GLY A 1 301 ? -23.771 10.727 -34.433 1.00 15.23 301 GLY A C 1
ATOM 2255 O O . GLY A 1 301 ? -24.587 9.914 -34.011 1.00 14.59 301 GLY A O 1
ATOM 2256 N N . ARG A 1 302 ? -23.971 11.497 -35.496 1.00 15.87 302 ARG A N 1
ATOM 2257 C CA . ARG A 1 302 ? -25.172 11.453 -36.310 1.00 16.34 302 ARG A CA 1
ATOM 2258 C C . ARG A 1 302 ? -24.741 11.974 -37.674 1.00 15.90 302 ARG A C 1
ATOM 2259 O O . ARG A 1 302 ? -24.109 13.024 -37.765 1.00 15.56 302 ARG A O 1
ATOM 2267 N N . GLY A 1 303 ? -25.062 11.232 -38.728 1.00 14.77 303 GLY A N 1
ATOM 2268 C CA . GLY A 1 303 ? -24.689 11.656 -40.063 1.00 14.12 303 GLY A CA 1
ATOM 2269 C C . GLY A 1 303 ? -23.207 11.947 -40.199 1.00 13.20 303 GLY A C 1
ATOM 2270 O O . GLY A 1 303 ? -22.368 11.113 -39.859 1.00 12.06 303 GLY A O 1
ATOM 2271 N N . ARG A 1 304 ? -22.895 13.146 -40.683 1.00 12.02 304 ARG A N 1
ATOM 2272 C CA . ARG A 1 304 ? -21.521 13.578 -40.906 1.00 11.15 304 ARG A CA 1
ATOM 2273 C C . ARG A 1 304 ? -20.861 14.256 -39.702 1.00 10.03 304 ARG A C 1
ATOM 2274 O O . ARG A 1 304 ? -19.815 14.884 -39.848 1.00 8.85 304 ARG A O 1
ATOM 2282 N N . ILE A 1 305 ? -21.462 14.130 -38.525 1.00 9.98 305 ILE A N 1
ATOM 2283 C CA . ILE A 1 305 ? -20.916 14.765 -37.324 1.00 10.40 305 ILE A CA 1
ATOM 2284 C C . ILE A 1 305 ? -20.498 13.728 -36.292 1.00 9.83 305 ILE A C 1
ATOM 2285 O O . ILE A 1 305 ? -21.213 12.755 -36.069 1.00 9.69 305 ILE A O 1
ATOM 2290 N N . THR A 1 306 ? -19.341 13.929 -35.665 1.00 9.20 306 THR A N 1
ATOM 2291 C CA . THR A 1 306 ? -18.896 13.004 -34.626 1.00 9.94 306 THR A CA 1
ATOM 2292 C C . THR A 1 306 ? -18.288 13.797 -33.472 1.00 10.36 306 THR A C 1
ATOM 2293 O O . THR A 1 306 ? -18.211 15.031 -33.536 1.00 8.93 306 THR A O 1
ATOM 2297 N N . LEU A 1 307 ? -17.875 13.090 -32.421 1.00 8.89 307 LEU A N 1
ATOM 2298 C CA . LEU A 1 307 ? -17.271 13.716 -31.245 1.00 8.23 307 LEU A CA 1
ATOM 2299 C C . LEU A 1 307 ? -15.942 13.036 -30.920 1.00 8.21 307 LEU A C 1
ATOM 2300 O O . LEU A 1 307 ? -15.744 11.861 -31.232 1.00 9.61 307 LEU A O 1
ATOM 2305 N N . LEU A 1 308 ? -15.045 13.772 -30.273 1.00 7.16 308 LEU A N 1
ATOM 2306 C CA . LEU A 1 308 ? -13.739 13.239 -29.910 1.00 6.96 308 LEU A CA 1
ATOM 2307 C C . LEU A 1 308 ? -13.233 13.909 -28.634 1.00 6.63 308 LEU A C 1
ATOM 2308 O O . LEU A 1 308 ? -13.558 15.068 -28.368 1.00 7.11 308 LEU A O 1
ATOM 2313 N N . GLY A 1 309 ? -12.453 13.169 -27.846 1.00 6.60 309 GLY A N 1
ATOM 2314 C CA . GLY A 1 309 ? -11.911 13.709 -26.609 1.00 6.69 309 GLY A CA 1
ATOM 2315 C C . GLY A 1 309 ? -12.980 13.966 -25.564 1.00 7.22 309 GLY A C 1
ATOM 2316 O O . GLY A 1 309 ? -13.958 13.220 -25.467 1.00 7.49 309 GLY A O 1
ATOM 2317 N N . ASP A 1 310 ? -12.805 15.021 -24.779 1.00 6.50 310 ASP A N 1
ATOM 2318 C CA . ASP A 1 310 ? -13.773 15.345 -23.737 1.00 7.05 310 ASP A CA 1
ATOM 2319 C C . ASP A 1 310 ? -15.189 15.588 -24.252 1.00 7.20 310 ASP A C 1
ATOM 2320 O O . ASP A 1 310 ? -16.158 15.323 -23.540 1.00 9.09 310 ASP A O 1
ATOM 2325 N N . ALA A 1 311 ? -15.322 16.099 -25.473 1.00 7.33 311 ALA A N 1
ATOM 2326 C CA . ALA A 1 311 ? -16.653 16.344 -26.029 1.00 7.14 311 ALA A CA 1
ATOM 2327 C C . ALA A 1 311 ? -17.406 15.025 -26.167 1.00 8.62 311 ALA A C 1
ATOM 2328 O O . ALA A 1 311 ? -18.641 14.978 -26.108 1.00 8.82 311 ALA A O 1
ATOM 2330 N N . ALA A 1 312 ? -16.654 13.947 -26.349 1.00 7.23 312 ALA A N 1
ATOM 2331 C CA . ALA A 1 312 ? -17.256 12.632 -26.501 1.00 8.05 312 ALA A CA 1
ATOM 2332 C C . ALA A 1 312 ? -17.378 11.875 -25.186 1.00 8.29 312 ALA A C 1
ATOM 2333 O O . ALA A 1 312 ? -18.402 11.248 -24.918 1.00 8.72 312 ALA A O 1
ATOM 2335 N N . HIS A 1 313 ? -16.336 11.949 -24.364 1.00 8.89 313 HIS A N 1
ATOM 2336 C CA . HIS A 1 313 ? -16.308 11.185 -23.123 1.00 9.84 313 HIS A CA 1
ATOM 2337 C C . HIS A 1 313 ? -15.559 11.841 -21.967 1.00 10.26 313 HIS A C 1
ATOM 2338 O O . HIS A 1 313 ? -14.590 11.277 -21.460 1.00 12.77 313 HIS A O 1
ATOM 2345 N N . LEU A 1 314 ? -16.002 13.019 -21.544 1.00 10.24 314 LEU A N 1
ATOM 2346 C CA . LEU A 1 314 ? -15.351 13.709 -20.428 1.00 9.76 314 LEU A CA 1
ATOM 2347 C C . LEU A 1 314 ? -15.191 12.772 -19.224 1.00 10.29 314 LEU A C 1
ATOM 2348 O O . LEU A 1 314 ? -16.156 12.144 -18.792 1.00 10.14 314 LEU A O 1
ATOM 2353 N N . MET A 1 315 ? -13.976 12.707 -18.681 1.00 11.28 315 MET A N 1
ATOM 2354 C CA . MET A 1 315 ? -13.657 11.856 -17.528 1.00 11.78 315 MET A CA 1
ATOM 2355 C C . MET A 1 315 ? -12.934 12.628 -16.416 1.00 12.09 315 MET A C 1
ATOM 2356 O O . MET A 1 315 ? -12.417 13.726 -16.637 1.00 11.00 315 MET A O 1
ATOM 2361 N N . TYR A 1 316 ? -12.892 12.038 -15.225 1.00 11.28 316 TYR A N 1
ATOM 2362 C CA . TYR A 1 316 ? -12.195 12.652 -14.102 1.00 11.92 316 TYR A CA 1
ATOM 2363 C C . TYR A 1 316 ? -10.738 12.761 -14.541 1.00 11.38 316 TYR A C 1
ATOM 2364 O O . TYR A 1 316 ? -10.206 11.850 -15.179 1.00 11.91 316 TYR A O 1
ATOM 2373 N N . PRO A 1 317 ? -10.073 13.879 -14.220 1.00 12.70 317 PRO A N 1
ATOM 2374 C CA . PRO A 1 317 ? -8.672 14.029 -14.624 1.00 13.79 317 PRO A CA 1
ATOM 2375 C C . PRO A 1 317 ? -7.700 13.250 -13.741 1.00 14.97 317 PRO A C 1
ATOM 2376 O O . PRO A 1 317 ? -7.097 13.803 -12.819 1.00 15.40 317 PRO A O 1
ATOM 2380 N N . MET A 1 318 ? -7.568 11.959 -14.029 1.00 13.29 318 MET A N 1
ATOM 2381 C CA . MET A 1 318 ? -6.671 11.075 -13.291 1.00 16.00 318 MET A CA 1
ATOM 2382 C C . MET A 1 318 ? -6.283 9.872 -14.150 1.00 15.48 318 MET A C 1
ATOM 2383 O O . MET A 1 318 ? -6.964 9.543 -15.127 1.00 14.43 318 MET A O 1
ATOM 2388 N N . GLY A 1 319 ? -5.176 9.231 -13.789 1.00 15.66 319 GLY A N 1
ATOM 2389 C CA . GLY A 1 319 ? -4.712 8.068 -14.522 1.00 15.66 319 GLY A CA 1
ATOM 2390 C C . GLY A 1 319 ? -4.439 8.321 -15.993 1.00 13.98 319 GLY A C 1
ATOM 2391 O O . GLY A 1 319 ? -3.712 9.245 -16.348 1.00 14.44 319 GLY A O 1
ATOM 2392 N N . ALA A 1 320 ? -5.026 7.494 -16.853 1.00 12.10 320 ALA A N 1
ATOM 2393 C CA . ALA A 1 320 ? -4.839 7.635 -18.293 1.00 12.10 320 ALA A CA 1
ATOM 2394 C C . ALA A 1 320 ? -6.058 8.273 -18.951 1.00 11.59 320 ALA A C 1
ATOM 2395 O O . ALA A 1 320 ? -6.246 8.164 -20.161 1.00 13.73 320 ALA A O 1
ATOM 2397 N N . ASN A 1 321 ? -6.889 8.935 -18.152 1.00 11.48 321 ASN A N 1
ATOM 2398 C CA . ASN A 1 321 ? -8.070 9.604 -18.687 1.00 11.92 321 ASN A CA 1
ATOM 2399 C C . ASN A 1 321 ? -7.630 10.909 -19.339 1.00 12.20 321 ASN A C 1
ATOM 2400 O O . ASN A 1 321 ? -6.531 11.402 -19.082 1.00 12.22 321 ASN A O 1
ATOM 2405 N N . GLY A 1 322 ? -8.491 11.463 -20.184 1.00 12.99 322 GLY A N 1
ATOM 2406 C CA . GLY A 1 322 ? -8.190 12.734 -20.812 1.00 11.13 322 GLY A CA 1
ATOM 2407 C C . GLY A 1 322 ? -7.357 12.727 -22.075 1.00 10.64 322 GLY A C 1
ATOM 2408 O O . GLY A 1 322 ? -7.719 12.108 -23.078 1.00 8.82 322 GLY A O 1
ATOM 2409 N N . ALA A 1 323 ? -6.233 13.429 -22.018 1.00 9.20 323 ALA A N 1
ATOM 2410 C CA . ALA A 1 323 ? -5.329 13.558 -23.152 1.00 9.31 323 ALA A CA 1
ATOM 2411 C C . ALA A 1 323 ? -5.002 12.248 -23.868 1.00 10.93 323 ALA A C 1
ATOM 2412 O O . ALA A 1 323 ? -5.075 12.174 -25.093 1.00 10.34 323 ALA A O 1
ATOM 2414 N N . SER A 1 324 ? -4.630 11.222 -23.109 1.00 9.44 324 SER A N 1
ATOM 2415 C CA . SER A 1 324 ? -4.287 9.935 -23.701 1.00 10.72 324 SER A CA 1
ATOM 2416 C C . SER A 1 324 ? -5.429 9.357 -24.526 1.00 9.92 324 SER A C 1
ATOM 2417 O O . SER A 1 324 ? -5.207 8.806 -25.607 1.00 8.04 324 SER A O 1
ATOM 2420 N N . GLN A 1 325 ? -6.651 9.484 -24.017 1.00 8.50 325 GLN A N 1
ATOM 2421 C CA . GLN A 1 325 ? -7.815 8.950 -24.717 1.00 9.84 325 GLN A CA 1
ATOM 2422 C C . GLN A 1 325 ? -8.158 9.772 -25.955 1.00 8.59 325 GLN A C 1
ATOM 2423 O O . GLN A 1 325 ? -8.569 9.220 -26.981 1.00 8.70 325 GLN A O 1
ATOM 2429 N N . ALA A 1 326 ? -8.003 11.089 -25.853 1.00 8.83 326 ALA A N 1
ATOM 2430 C CA . ALA A 1 326 ? -8.299 11.980 -26.976 1.00 8.79 326 ALA A CA 1
ATOM 2431 C C . ALA A 1 326 ? -7.330 11.698 -28.114 1.00 8.11 326 ALA A C 1
ATOM 2432 O O . ALA A 1 326 ? -7.711 11.673 -29.283 1.00 10.39 326 ALA A O 1
ATOM 2434 N N . ILE A 1 327 ? -6.066 11.490 -27.762 1.00 9.46 327 ILE A N 1
ATOM 2435 C CA . ILE A 1 327 ? -5.040 11.197 -28.758 1.00 8.45 327 ILE A CA 1
ATOM 2436 C C . ILE A 1 327 ? -5.396 9.909 -29.505 1.00 9.93 327 ILE A C 1
ATOM 2437 O O . ILE A 1 327 ? -5.412 9.881 -30.735 1.00 8.69 327 ILE A O 1
ATOM 2442 N N . LEU A 1 328 ? -5.704 8.848 -28.765 1.00 9.50 328 LEU A N 1
ATOM 2443 C CA . LEU A 1 328 ? -6.053 7.578 -29.394 1.00 10.27 328 LEU A CA 1
ATOM 2444 C C . LEU A 1 328 ? -7.357 7.660 -30.202 1.00 10.26 328 LEU A C 1
ATOM 2445 O O . LEU A 1 328 ? -7.527 6.924 -31.178 1.00 9.83 328 LEU A O 1
ATOM 2450 N N . ASP A 1 329 ? -8.276 8.542 -29.806 1.00 9.37 329 ASP A N 1
ATOM 2451 C CA . ASP A 1 329 ? -9.519 8.709 -30.567 1.00 9.08 329 ASP A CA 1
ATOM 2452 C C . ASP A 1 329 ? -9.117 9.200 -31.961 1.00 11.42 329 ASP A C 1
ATOM 2453 O O . ASP A 1 329 ? -9.590 8.688 -32.975 1.00 12.64 329 ASP A O 1
ATOM 2458 N N . GLY A 1 330 ? -8.255 10.215 -31.993 1.00 10.75 330 GLY A N 1
ATOM 2459 C CA . GLY A 1 330 ? -7.805 10.786 -33.254 1.00 11.44 330 GLY A CA 1
ATOM 2460 C C . GLY A 1 330 ? -7.235 9.766 -34.225 1.00 11.82 330 GLY A C 1
ATOM 2461 O O . GLY A 1 330 ? -7.555 9.782 -35.414 1.00 10.19 330 GLY A O 1
ATOM 2462 N N . ILE A 1 331 ? -6.377 8.885 -33.724 1.00 10.10 331 ILE A N 1
ATOM 2463 C CA . ILE A 1 331 ? -5.772 7.856 -34.561 1.00 11.02 331 ILE A CA 1
ATOM 2464 C C . ILE A 1 331 ? -6.841 6.933 -35.142 1.00 9.96 331 ILE A C 1
ATOM 2465 O O . ILE A 1 331 ? -6.789 6.569 -36.315 1.00 10.94 331 ILE A O 1
ATOM 2470 N N . GLU A 1 332 ? -7.809 6.551 -34.319 1.00 10.80 332 GLU A N 1
ATOM 2471 C CA . GLU A 1 332 ? -8.872 5.659 -34.774 1.00 11.55 332 GLU A CA 1
ATOM 2472 C C . GLU A 1 332 ? -9.793 6.354 -35.776 1.00 10.71 332 GLU A C 1
ATOM 2473 O O . GLU A 1 332 ? -10.244 5.738 -36.746 1.00 10.73 332 GLU A O 1
ATOM 2479 N N . LEU A 1 333 ? -10.078 7.633 -35.549 1.00 8.47 333 LEU A N 1
ATOM 2480 C CA . LEU A 1 333 ? -10.955 8.362 -36.465 1.00 11.27 333 LEU A CA 1
ATOM 2481 C C . LEU A 1 333 ? -10.310 8.463 -37.842 1.00 11.20 333 LEU A C 1
ATOM 2482 O O . LEU A 1 333 ? -10.964 8.250 -38.863 1.00 12.48 333 LEU A O 1
ATOM 2487 N N . ALA A 1 334 ? -9.020 8.773 -37.867 1.00 10.87 334 ALA A N 1
ATOM 2488 C CA . ALA A 1 334 ? -8.305 8.889 -39.130 1.00 10.69 334 ALA A CA 1
ATOM 2489 C C . ALA A 1 334 ? -8.270 7.539 -39.843 1.00 11.20 334 ALA A C 1
ATOM 2490 O O . ALA A 1 334 ? -8.422 7.471 -41.061 1.00 11.83 334 ALA A O 1
ATOM 2492 N N . ALA A 1 335 ? -8.075 6.467 -39.082 1.00 11.65 335 ALA A N 1
ATOM 2493 C CA . ALA A 1 335 ? -8.027 5.126 -39.661 1.00 12.20 335 ALA A CA 1
ATOM 2494 C C . ALA A 1 335 ? -9.387 4.746 -40.247 1.00 12.22 335 ALA A C 1
ATOM 2495 O O . ALA A 1 335 ? -9.467 4.159 -41.328 1.00 12.46 335 ALA A O 1
ATOM 2497 N N . ALA A 1 336 ? -10.454 5.083 -39.527 1.00 10.59 336 ALA A N 1
ATOM 2498 C CA . ALA A 1 336 ? -11.812 4.784 -39.973 1.00 10.93 336 ALA A CA 1
ATOM 2499 C C . ALA A 1 336 ? -12.151 5.509 -41.271 1.00 12.47 336 ALA A C 1
ATOM 2500 O O . ALA A 1 336 ? -12.771 4.933 -42.167 1.00 13.29 336 ALA A O 1
ATOM 2502 N N . LEU A 1 337 ? -11.757 6.775 -41.364 1.00 12.32 337 LEU A N 1
ATOM 2503 C CA . LEU A 1 337 ? -12.010 7.570 -42.563 1.00 13.46 337 LEU A CA 1
ATOM 2504 C C . LEU A 1 337 ? -11.174 7.061 -43.740 1.00 14.62 337 LEU A C 1
ATOM 2505 O O . LEU A 1 337 ? -11.588 7.158 -44.897 1.00 16.09 337 LEU A O 1
ATOM 2510 N N . ALA A 1 338 ? -10.002 6.509 -43.440 1.00 13.05 338 ALA A N 1
ATOM 2511 C CA . ALA A 1 338 ? -9.121 5.978 -44.481 1.00 15.25 338 ALA A CA 1
ATOM 2512 C C . ALA A 1 338 ? -9.592 4.614 -44.990 1.00 15.49 338 ALA A C 1
ATOM 2513 O O . ALA A 1 338 ? -9.318 4.243 -46.135 1.00 16.21 338 ALA A O 1
ATOM 2515 N N . ARG A 1 339 ? -10.304 3.880 -44.136 1.00 15.54 339 ARG A N 1
ATOM 2516 C CA . ARG A 1 339 ? -10.809 2.542 -44.456 1.00 17.12 339 ARG A CA 1
ATOM 2517 C C . ARG A 1 339 ? -12.199 2.485 -45.088 1.00 18.05 339 ARG A C 1
ATOM 2518 O O . ARG A 1 339 ? -12.567 1.468 -45.678 1.00 18.70 339 ARG A O 1
ATOM 2526 N N . ASN A 1 340 ? -12.978 3.553 -44.948 1.00 15.82 340 ASN A N 1
ATOM 2527 C CA . ASN A 1 340 ? -14.341 3.557 -45.473 1.00 16.30 340 ASN A CA 1
ATOM 2528 C C . ASN A 1 340 ? -14.604 4.652 -46.502 1.00 16.85 340 ASN A C 1
ATOM 2529 O O . ASN A 1 340 ? -14.199 5.800 -46.321 1.00 17.26 340 ASN A O 1
ATOM 2534 N N . ALA A 1 341 ? -15.297 4.295 -47.580 1.00 15.55 341 ALA A N 1
ATOM 2535 C CA . ALA A 1 341 ? -15.591 5.254 -48.639 1.00 16.92 341 ALA A CA 1
ATOM 2536 C C . ALA A 1 341 ? -16.687 6.242 -48.246 1.00 17.53 341 ALA A C 1
ATOM 2537 O O . ALA A 1 341 ? -16.649 7.404 -48.643 1.00 18.47 341 ALA A O 1
ATOM 2539 N N . ASP A 1 342 ? -17.660 5.774 -47.467 1.00 18.02 342 ASP A N 1
ATOM 2540 C CA . ASP A 1 342 ? -18.766 6.616 -47.017 1.00 17.31 342 ASP A CA 1
ATOM 2541 C C . ASP A 1 342 ? -18.408 7.314 -45.709 1.00 18.29 342 ASP A C 1
ATOM 2542 O O . ASP A 1 342 ? -18.016 6.661 -44.744 1.00 16.45 342 ASP A O 1
ATOM 2547 N N . VAL A 1 343 ? -18.551 8.638 -45.680 1.00 16.45 343 VAL A N 1
ATOM 2548 C CA . VAL A 1 343 ? -18.237 9.422 -44.486 1.00 16.28 343 VAL A CA 1
ATOM 2549 C C . VAL A 1 343 ? -19.023 8.983 -43.250 1.00 15.04 343 VAL A C 1
ATOM 2550 O O . VAL A 1 343 ? -18.439 8.720 -42.198 1.00 14.82 343 VAL A O 1
ATOM 2554 N N . ALA A 1 344 ? -20.343 8.906 -43.376 1.00 14.84 344 ALA A N 1
ATOM 2555 C CA . ALA A 1 344 ? -21.192 8.508 -42.258 1.00 15.04 344 ALA A CA 1
ATOM 2556 C C . ALA A 1 344 ? -20.794 7.149 -41.682 1.00 14.49 344 ALA A C 1
ATOM 2557 O O . ALA A 1 344 ? -20.689 6.993 -40.466 1.00 13.96 344 ALA A O 1
ATOM 2559 N N . ALA A 1 345 ? -20.570 6.165 -42.551 1.00 14.63 345 ALA A N 1
ATOM 2560 C CA . ALA A 1 345 ? -20.177 4.829 -42.098 1.00 14.28 345 ALA A CA 1
ATOM 2561 C C . ALA A 1 345 ? -18.827 4.875 -41.379 1.00 13.80 345 ALA A C 1
ATOM 2562 O O . ALA A 1 345 ? -18.608 4.184 -40.379 1.00 11.65 345 ALA A O 1
ATOM 2564 N N . ALA A 1 346 ? -17.916 5.689 -41.897 1.00 12.88 346 ALA A N 1
ATOM 2565 C CA . ALA A 1 346 ? -16.596 5.820 -41.291 1.00 11.98 346 ALA A CA 1
ATOM 2566 C C . ALA A 1 346 ? -16.729 6.344 -39.868 1.00 11.79 346 ALA A C 1
ATOM 2567 O O . ALA A 1 346 ? -16.096 5.831 -38.940 1.00 11.28 346 ALA A O 1
ATOM 2569 N N . LEU A 1 347 ? -17.562 7.365 -39.691 1.00 11.89 347 LEU A N 1
ATOM 2570 C CA . LEU A 1 347 ? -17.745 7.951 -38.369 1.00 11.66 347 LEU A CA 1
ATOM 2571 C C . LEU A 1 347 ? -18.370 6.956 -37.398 1.00 12.65 347 LEU A C 1
ATOM 2572 O O . LEU A 1 347 ? -17.982 6.886 -36.233 1.00 11.28 347 LEU A O 1
ATOM 2577 N N . ARG A 1 348 ? -19.334 6.177 -37.874 1.00 13.73 348 ARG A N 1
ATOM 2578 C CA . ARG A 1 348 ? -19.977 5.197 -37.014 1.00 14.00 348 ARG A CA 1
ATOM 2579 C C . ARG A 1 348 ? -18.985 4.103 -36.597 1.00 13.69 348 ARG A C 1
ATOM 2580 O O . ARG A 1 348 ? -19.005 3.642 -35.454 1.00 13.05 348 ARG A O 1
ATOM 2588 N N . GLU A 1 349 ? -18.116 3.688 -37.518 1.00 13.27 349 GLU A N 1
ATOM 2589 C CA . GLU A 1 349 ? -17.135 2.653 -37.205 1.00 12.71 349 GLU A CA 1
ATOM 2590 C C . GLU A 1 349 ? -16.156 3.167 -36.157 1.00 12.48 349 GLU A C 1
ATOM 2591 O O . GLU A 1 349 ? -15.794 2.446 -35.228 1.00 10.38 349 GLU A O 1
ATOM 2597 N N . TYR A 1 350 ? -15.721 4.414 -36.323 1.00 10.99 350 TYR A N 1
ATOM 2598 C CA . TYR A 1 350 ? -14.804 5.041 -35.373 1.00 11.58 350 TYR A CA 1
ATOM 2599 C C . TYR A 1 350 ? -15.448 5.058 -33.988 1.00 10.72 350 TYR A C 1
ATOM 2600 O O . TYR A 1 350 ? -14.847 4.641 -33.000 1.00 10.27 350 TYR A O 1
ATOM 2609 N N . GLU A 1 351 ? -16.683 5.537 -33.930 1.00 12.01 351 GLU A N 1
ATOM 2610 C CA . GLU A 1 351 ? -17.414 5.632 -32.672 1.00 13.38 351 GLU A CA 1
ATOM 2611 C C . GLU A 1 351 ? -17.614 4.299 -31.967 1.00 14.57 351 GLU A C 1
ATOM 2612 O O . GLU A 1 351 ? -17.410 4.196 -30.759 1.00 14.63 351 GLU A O 1
ATOM 2618 N N . GLU A 1 352 ? -18.005 3.270 -32.706 1.00 15.34 352 GLU A N 1
ATOM 2619 C CA . GLU A 1 352 ? -18.242 1.989 -32.064 1.00 17.48 352 GLU A CA 1
ATOM 2620 C C . GLU A 1 352 ? -16.964 1.267 -31.671 1.00 16.75 352 GLU A C 1
ATOM 2621 O O . GLU A 1 352 ? -16.997 0.263 -30.962 1.00 14.96 352 GLU A O 1
ATOM 2627 N N . ALA A 1 353 ? -15.835 1.808 -32.112 1.00 15.94 353 ALA A N 1
ATOM 2628 C CA . ALA A 1 353 ? -14.537 1.250 -31.774 1.00 15.49 353 ALA A CA 1
ATOM 2629 C C . ALA A 1 353 ? -14.026 1.930 -30.503 1.00 16.69 353 ALA A C 1
ATOM 2630 O O . ALA A 1 353 ? -13.290 1.328 -29.723 1.00 19.04 353 ALA A O 1
ATOM 2632 N N . ARG A 1 354 ? -14.436 3.179 -30.286 1.00 13.30 354 ARG A N 1
ATOM 2633 C CA . ARG A 1 354 ? -13.967 3.937 -29.125 1.00 12.59 354 ARG A CA 1
ATOM 2634 C C . ARG A 1 354 ? -14.973 4.180 -27.996 1.00 12.16 354 ARG A C 1
ATOM 2635 O O . ARG A 1 354 ? -14.580 4.306 -26.831 1.00 12.16 354 ARG A O 1
ATOM 2643 N N . ARG A 1 355 ? -16.259 4.253 -28.328 1.00 11.33 355 ARG A N 1
ATOM 2644 C CA . ARG A 1 355 ? -17.294 4.505 -27.324 1.00 9.43 355 ARG A CA 1
ATOM 2645 C C . ARG A 1 355 ? -17.436 3.426 -26.243 1.00 11.65 355 ARG A C 1
ATOM 2646 O O . ARG A 1 355 ? -17.518 3.744 -25.057 1.00 11.65 355 ARG A O 1
ATOM 2654 N N . PRO A 1 356 ? -17.490 2.139 -26.634 1.00 12.39 356 PRO A N 1
ATOM 2655 C CA . PRO A 1 356 ? -17.624 1.089 -25.616 1.00 13.29 356 PRO A CA 1
ATOM 2656 C C . PRO A 1 356 ? -16.489 1.154 -24.598 1.00 13.53 356 PRO A C 1
ATOM 2657 O O . PRO A 1 356 ? -16.702 0.969 -23.399 1.00 13.60 356 PRO A O 1
ATOM 2661 N N . THR A 1 357 ? -15.283 1.410 -25.094 1.00 13.06 357 THR A N 1
ATOM 2662 C CA . THR A 1 357 ? -14.097 1.531 -24.254 1.00 14.88 357 THR A CA 1
ATOM 2663 C C . THR A 1 357 ? -14.272 2.676 -23.264 1.00 12.52 357 THR A C 1
ATOM 2664 O O . THR A 1 357 ? -14.137 2.501 -22.053 1.00 13.14 357 THR A O 1
ATOM 2668 N N . ALA A 1 358 ? -14.560 3.855 -23.802 1.00 12.15 358 ALA A N 1
ATOM 2669 C CA . ALA A 1 358 ? -14.746 5.053 -22.994 1.00 11.66 358 ALA A CA 1
ATOM 2670 C C . ALA A 1 358 ? -15.803 4.853 -21.909 1.00 11.68 358 ALA A C 1
ATOM 2671 O O . ALA A 1 358 ? -15.583 5.197 -20.747 1.00 11.83 358 ALA A O 1
ATOM 2673 N N . ASN A 1 359 ? -16.948 4.294 -22.294 1.00 9.72 359 ASN A N 1
ATOM 2674 C CA . ASN A 1 359 ? -18.043 4.064 -21.359 1.00 10.94 359 ASN A CA 1
ATOM 2675 C C . ASN A 1 359 ? -17.665 3.110 -20.228 1.00 10.55 359 ASN A C 1
ATOM 2676 O O . ASN A 1 359 ? -18.129 3.268 -19.099 1.00 10.31 359 ASN A O 1
ATOM 2681 N N . LYS A 1 360 ? -16.827 2.120 -20.525 1.00 11.71 360 LYS A N 1
ATOM 2682 C CA . LYS A 1 360 ? -16.397 1.182 -19.495 1.00 11.12 360 LYS A CA 1
ATOM 2683 C C . LYS A 1 360 ? -15.513 1.900 -18.479 1.00 10.01 360 LYS A C 1
ATOM 2684 O O . LYS A 1 360 ? -15.623 1.662 -17.280 1.00 9.89 360 LYS A O 1
ATOM 2690 N N . ILE A 1 361 ? -14.639 2.781 -18.959 1.00 9.60 361 ILE A N 1
ATOM 2691 C CA . ILE A 1 361 ? -13.748 3.534 -18.075 1.00 8.36 361 ILE A CA 1
ATOM 2692 C C . ILE A 1 361 ? -14.564 4.456 -17.164 1.00 9.32 361 ILE A C 1
ATOM 2693 O O . ILE A 1 361 ? -14.328 4.521 -15.958 1.00 9.25 361 ILE A O 1
ATOM 2698 N N . ILE A 1 362 ? -15.513 5.177 -17.754 1.00 9.97 362 ILE A N 1
ATOM 2699 C CA . ILE A 1 362 ? -16.371 6.093 -16.999 1.00 10.71 362 ILE A CA 1
ATOM 2700 C C . ILE A 1 362 ? -17.106 5.375 -15.863 1.00 12.28 362 ILE A C 1
ATOM 2701 O O . ILE A 1 362 ? -17.044 5.787 -14.701 1.00 10.48 362 ILE A O 1
ATOM 2706 N N . LEU A 1 363 ? -17.802 4.297 -16.206 1.00 12.34 363 LEU A N 1
ATOM 2707 C CA . LEU A 1 363 ? -18.557 3.532 -15.221 1.00 12.82 363 LEU A CA 1
ATOM 2708 C C . LEU A 1 363 ? -17.662 2.925 -14.135 1.00 13.34 363 LEU A C 1
ATOM 2709 O O . LEU A 1 363 ? -18.037 2.892 -12.963 1.00 13.39 363 LEU A O 1
ATOM 2714 N N . ALA A 1 364 ? -16.482 2.446 -14.516 1.00 10.98 364 ALA A N 1
ATOM 2715 C CA . ALA A 1 364 ? -15.569 1.850 -13.541 1.00 12.11 364 ALA A CA 1
ATOM 2716 C C . ALA A 1 364 ? -14.973 2.904 -12.612 1.00 11.50 364 ALA A C 1
ATOM 2717 O O . ALA A 1 364 ? -14.813 2.667 -11.415 1.00 9.99 364 ALA A O 1
ATOM 2719 N N . ASN A 1 365 ? -14.647 4.066 -13.169 1.00 11.89 365 ASN A N 1
ATOM 2720 C CA . ASN A 1 365 ? -14.066 5.156 -12.386 1.00 13.47 365 ASN A CA 1
ATOM 2721 C C . ASN A 1 365 ? -15.072 5.597 -11.323 1.00 13.72 365 ASN A C 1
ATOM 2722 O O . ASN A 1 365 ? -14.720 5.838 -10.163 1.00 12.52 365 ASN A O 1
ATOM 2727 N N . ARG A 1 366 ? -16.330 5.710 -11.729 1.00 13.88 366 ARG A N 1
ATOM 2728 C CA . ARG A 1 366 ? -17.391 6.120 -10.819 1.00 12.02 366 ARG A CA 1
ATOM 2729 C C . ARG A 1 366 ? -17.566 5.114 -9.683 1.00 12.48 366 ARG A C 1
ATOM 2730 O O . ARG A 1 366 ? -17.737 5.493 -8.525 1.00 10.94 366 ARG A O 1
ATOM 2738 N N . GLU A 1 367 ? -17.534 3.830 -10.021 1.00 13.15 367 GLU A N 1
ATOM 2739 C CA . GLU A 1 367 ? -17.701 2.796 -9.012 1.00 13.82 367 GLU A CA 1
ATOM 2740 C C . GLU A 1 367 ? -16.565 2.789 -8.000 1.00 13.50 367 GLU A C 1
ATOM 2741 O O . GLU A 1 367 ? -16.804 2.626 -6.806 1.00 14.03 367 GLU A O 1
ATOM 2747 N N . ARG A 1 368 ? -15.332 2.978 -8.463 1.00 12.26 368 ARG A N 1
ATOM 2748 C CA . ARG A 1 368 ? -14.194 2.996 -7.546 1.00 12.65 368 ARG A CA 1
ATOM 2749 C C . ARG A 1 368 ? -14.280 4.192 -6.598 1.00 12.38 368 ARG A C 1
ATOM 2750 O O . ARG A 1 368 ? -14.038 4.055 -5.400 1.00 11.55 368 ARG A O 1
ATOM 2758 N N . GLU A 1 369 ? -14.634 5.360 -7.132 1.00 13.04 369 GLU A N 1
ATOM 2759 C CA . GLU A 1 369 ? -14.759 6.562 -6.309 1.00 14.03 369 GLU A CA 1
ATOM 2760 C C . GLU A 1 369 ? -15.882 6.397 -5.284 1.00 14.44 369 GLU A C 1
ATOM 2761 O O . GLU A 1 369 ? -15.747 6.814 -4.132 1.00 15.56 369 GLU A O 1
ATOM 2767 N N . LYS A 1 370 ? -16.988 5.792 -5.709 1.00 15.20 370 LYS A N 1
ATOM 2768 C CA . LYS A 1 370 ? -18.126 5.568 -4.821 1.00 16.06 370 LYS A CA 1
ATOM 2769 C C . LYS A 1 370 ? -17.750 4.615 -3.690 1.00 15.47 370 LYS A C 1
ATOM 2770 O O . LYS A 1 370 ? -18.104 4.844 -2.532 1.00 14.74 370 LYS A O 1
ATOM 2776 N N . GLU A 1 371 ? -17.040 3.541 -4.034 1.00 13.66 371 GLU A N 1
ATOM 2777 C CA . GLU A 1 371 ? -16.617 2.551 -3.049 1.00 14.05 371 GLU A CA 1
ATOM 2778 C C . GLU A 1 371 ? -15.676 3.161 -2.012 1.00 13.64 371 GLU A C 1
ATOM 2779 O O . GLU A 1 371 ? -15.788 2.877 -0.823 1.00 11.55 371 GLU A O 1
ATOM 2785 N N . GLU A 1 372 ? -14.742 3.992 -2.464 1.00 13.26 372 GLU A N 1
ATOM 2786 C CA . GLU A 1 372 ? -13.794 4.626 -1.550 1.00 13.73 372 GLU A CA 1
ATOM 2787 C C . GLU A 1 372 ? -14.505 5.585 -0.596 1.00 13.83 372 GLU A C 1
ATOM 2788 O O . GLU A 1 372 ? -14.178 5.655 0.588 1.00 12.08 372 GLU A O 1
ATOM 2794 N N . TRP A 1 373 ? -15.470 6.334 -1.118 1.00 12.65 373 TRP A N 1
ATOM 2795 C CA . TRP A 1 373 ? -16.225 7.271 -0.292 1.00 12.56 373 TRP A CA 1
ATOM 2796 C C . TRP A 1 373 ? -17.021 6.515 0.765 1.00 12.58 373 TRP A C 1
ATOM 2797 O O . TRP A 1 373 ? -17.064 6.920 1.927 1.00 12.67 373 TRP A O 1
ATOM 2808 N N . ALA A 1 374 ? -17.645 5.411 0.363 1.00 12.15 374 ALA A N 1
ATOM 2809 C CA . ALA A 1 374 ? -18.441 4.614 1.292 1.00 12.00 374 ALA A CA 1
ATOM 2810 C C . ALA A 1 374 ? -17.578 3.998 2.390 1.00 13.82 374 ALA A C 1
ATOM 2811 O O . ALA A 1 374 ? -17.977 3.954 3.555 1.00 14.46 374 ALA A O 1
ATOM 2813 N N . ALA A 1 375 ? -16.396 3.521 2.017 1.00 14.89 375 ALA A N 1
ATOM 2814 C CA . ALA A 1 375 ? -15.485 2.905 2.977 1.00 16.37 375 ALA A CA 1
ATOM 2815 C C . ALA A 1 375 ? -14.953 3.943 3.959 1.00 15.34 375 ALA A C 1
ATOM 2816 O O . ALA A 1 375 ? -14.906 3.707 5.167 1.00 15.04 375 ALA A O 1
ATOM 2818 N N . ALA A 1 376 ? -14.557 5.095 3.433 1.00 12.54 376 ALA A N 1
ATOM 2819 C CA . ALA A 1 376 ? -14.019 6.172 4.254 1.00 11.72 376 ALA A CA 1
ATOM 2820 C C . ALA A 1 376 ? -15.062 6.769 5.197 1.00 10.95 376 ALA A C 1
ATOM 2821 O O . ALA A 1 376 ? -14.718 7.344 6.231 1.00 9.90 376 ALA A O 1
ATOM 2823 N N . SER A 1 377 ? -16.336 6.624 4.848 1.00 9.96 377 SER A N 1
ATOM 2824 C CA . SER A 1 377 ? -17.396 7.189 5.671 1.00 11.24 377 SER A CA 1
ATOM 2825 C C . SER A 1 377 ? -17.720 6.444 6.964 1.00 14.62 377 SER A C 1
ATOM 2826 O O . SER A 1 377 ? -18.325 7.023 7.866 1.00 14.66 377 SER A O 1
ATOM 2829 N N . ARG A 1 378 ? -17.332 5.179 7.090 1.00 15.84 378 ARG A N 1
ATOM 2830 C CA . ARG A 1 378 ? -17.641 4.506 8.344 1.00 19.55 378 ARG A CA 1
ATOM 2831 C C . ARG A 1 378 ? -16.533 4.551 9.385 1.00 20.89 378 ARG A C 1
ATOM 2832 O O . ARG A 1 378 ? -15.352 4.386 9.073 1.00 19.66 378 ARG A O 1
ATOM 2840 N N . PRO A 1 379 ? -16.917 4.806 10.647 1.00 22.02 379 PRO A N 1
ATOM 2841 C CA . PRO A 1 379 ? -16.027 4.897 11.808 1.00 24.02 379 PRO A CA 1
ATOM 2842 C C . PRO A 1 379 ? -15.282 3.582 12.012 1.00 24.73 379 PRO A C 1
ATOM 2843 O O . PRO A 1 379 ? -15.803 2.518 11.673 1.00 26.61 379 PRO A O 1
ATOM 2847 N N . GLU A 1 399 ? -2.714 5.567 8.834 1.00 25.69 399 GLU A N 1
ATOM 2848 C CA . GLU A 1 399 ? -3.275 6.501 7.866 1.00 24.06 399 GLU A CA 1
ATOM 2849 C C . GLU A 1 399 ? -3.761 7.781 8.532 1.00 24.75 399 GLU A C 1
ATOM 2850 O O . GLU A 1 399 ? -4.304 8.667 7.867 1.00 22.20 399 GLU A O 1
ATOM 2852 N N . ARG A 1 400 ? -3.579 7.883 9.845 1.00 25.20 400 ARG A N 1
ATOM 2853 C CA . ARG A 1 400 ? -3.994 9.092 10.541 1.00 26.87 400 ARG A CA 1
ATOM 2854 C C . ARG A 1 400 ? -2.889 10.128 10.392 1.00 26.49 400 ARG A C 1
ATOM 2855 O O . ARG A 1 400 ? -1.711 9.828 10.602 1.00 26.71 400 ARG A O 1
ATOM 2863 N N . PRO A 1 401 ? -3.251 11.354 9.984 1.00 26.39 401 PRO A N 1
ATOM 2864 C CA . PRO A 1 401 ? -2.265 12.425 9.822 1.00 26.42 401 PRO A CA 1
ATOM 2865 C C . PRO A 1 401 ? -1.546 12.522 11.164 1.00 26.36 401 PRO A C 1
ATOM 2866 O O . PRO A 1 401 ? -2.179 12.688 12.205 1.00 25.53 401 PRO A O 1
ATOM 2870 N N . ARG A 1 402 ? -0.226 12.410 11.134 1.00 26.42 402 ARG A N 1
ATOM 2871 C CA . ARG A 1 402 ? 0.586 12.416 12.346 1.00 26.44 402 ARG A CA 1
ATOM 2872 C C . ARG A 1 402 ? 0.486 13.613 13.289 1.00 25.55 402 ARG A C 1
ATOM 2873 O O . ARG A 1 402 ? 0.921 13.532 14.440 1.00 26.32 402 ARG A O 1
ATOM 2881 N N . LEU A 1 403 ? -0.079 14.715 12.812 1.00 24.75 403 LEU A N 1
ATOM 2882 C CA . LEU A 1 403 ? -0.207 15.923 13.625 1.00 25.90 403 LEU A CA 1
ATOM 2883 C C . LEU A 1 403 ? -1.592 16.084 14.240 1.00 25.79 403 LEU A C 1
ATOM 2884 O O . LEU A 1 403 ? -1.696 16.762 15.284 1.00 26.89 403 LEU A O 1
#

Organism: Pseudomonas aeruginosa (strain ATCC 15692 / DSM 22644 / CIP 104116 / JCM 14847 / LMG 12228 / 1C / PRS 101 / PAO1) (NCBI:txid208964)

CATH classification: 3.50.50.60 (+1 more: 3.30.9.30)

Sequence (381 aa):
PIDILIAGAGIGGLSCALALHQAGIGKVTLLESSSEIRPLGVGINIQPAAVEALAELGLGPALAATAIPTHELRYIDQSGATVWSEPRGVEAGNAYPQYSIHRGELQMILLAAVRERLGQQAVRTGLGVERIEERDGRVLIGARDGHGKPQALGADVLVGADGIHSAVRAHLHPDQRPLSHGGITMWRGVTEFDRFLDGKTMIVANDEHWSRLVAYPISARHAAEGKSLVNWVCMVPSAAVGQLDNEADWNRDGRLEDVLPFFADWDLGWFDIRDLLTRNQLILQYPMVDRDPLPHWGRGRITLLGDAAHLMYPMGANGASQAILDGIELAAALARNADVAAALREYEEARRPTANKIILANREREKEEWAAASRPERPRL

Secondary structure (DSSP, 8-state):
--EEEEE--SHHHHHHHHHHHHTT-SEEEEEESSSS----S-EEEE-HHHHHHHHHTT-HHHHHHHSEEE-EEEEE-TTS-EEEEEE-GGGGT-SS-EEEEEHHHHHHHHHHHHHHHH-TTSEEESEEEEEEEEETTEEEEEEEETTS-EEEEEESEEEE---TT-HHHHHH-TT---PEEEEEEEEEEEEEES--TTSSEEEEEE-TT--EEEEEE--HHHHTTT-EEEEEEEEEEHHHH----SS--TT-B--HHHHHHHHTT--BTTB-HHHHHHT-SEEEEEEEEE----S---BTTEEE-THHHH---SSTT-THHHHHHHHHHHHHHHHH-SSHHHHHHHHHHHHHHHHHHHHHHHHHHHHHHHHHHH-------

B-factor: mean 17.29, std 7.42, range [5.96, 54.54]

Foldseek 3Di:
DFEEEEEALALLRLLLLLLLVVLVHHQAAYEAQAQDQALDFFKAKAALVLLVLVVVSVCVVLQLQWWFQAFKEFEAFLQQHTPDMATAAVNNPGPGGITIATSRSSSVSSVVSCCVRNNPRRYHYQWHWADWDQPDQWIWTWIAGPVRDIDIDITNAYEFAHADVTPLLCNVCVPFDRWDFLQKKKKKFKFKFLADVQQRYWYWYAALLGWIKIKHFTTPPLVVNNITIIIMMIIHGCVVQPDPDDDFDSAAFDDLVRRCVVCVLGPSDVDDVVCGSVRGPTMHIGGQTWGAQDPFADDNRYGYAFNSHTNHGRDDNHGSNRSSVLSNLLSVLPSPDPGNRRSRRVSGVVRRVVSNVCRVVVSVVSVVVNVVSPPDSHRND

InterPro domains:
  IPR002938 FAD-binding domain [PF01494] (6-178)
  IPR002938 FAD-binding domain [PF01494] (299-362)
  IPR036188 FAD/NAD(P)-binding domain superfamily [G3DSA:3.50.50.60] (7-359)
  IPR036188 FAD/NAD(P)-binding domain superfamily [SSF51905] (5-366)
  IPR050493 FAD-dependent Monooxygenases in Biosynthesis and Metabolism [PTHR13789] (3-384)

Solvent-accessible surface area: 16685 Å² total; per-residue (Å²): 150,56,40,2,6,0,1,10,0,21,15,9,0,0,1,0,0,1,1,0,86,98,41,66,28,26,123,12,24,0,2,22,79,57,77,102,28,128,67,64,15,4,9,41,27,0,47,23,48,0,2,70,7,0,27,120,7,50,8,21,110,35,1,58,77,20,1,7,60,1,37,40,24,80,70,2,48,6,66,7,54,72,85,150,51,48,71,77,2,86,114,45,72,55,90,77,27,15,21,0,0,40,61,0,75,0,12,52,26,0,9,37,3,0,126,139,87,40,29,93,88,10,24,86,55,16,15,19,21,80,168,13,97,81,126,109,49,73,0,42,5,24,2,97,44,81,165,36,138,98,56,84,38,34,1,23,0,0,0,0,10,36,23,13,96,5,37,0,4,46,55,12,19,98,144,52,122,105,29,12,99,19,32,6,4,2,4,20,0,9,0,77,26,99,181,7,64,79,16,74,2,14,0,31,0,29,2,87,109,27,3,23,0,26,0,12,1,2,15,20,67,51,43,88,131,48,97,4,19,0,0,0,17,0,10,1,9,24,83,64,46,48,156,47,30,103,98,5,63,86,71,124,97,8,147,54,136,64,0,24,83,58,2,28,77,10,55,1,49,126,6,79,4,122,42,0,0,74,107,38,101,57,12,2,24,0,23,0,8,3,23,53,39,20,104,84,1,4,126,26,62,2,0,0,1,3,34,0,4,5,0,8,9,41,45,66,37,21,21,16,0,13,7,0,37,1,0,54,42,0,4,31,0,13,60,137,41,118,81,18,33,48,0,0,70,71,0,2,88,47,33,38,53,56,4,19,150,49,4,92,53,19,55,82,167,16,130,106,75,119,56,66,42,65,178,177,84,186,13,134,132

Radius of gyration: 21.06 Å; Cα contacts (8 Å, |Δi|>4): 872; chains: 1; bounding box: 51×44×64 Å

Nearest PDB structures (foldseek):
  2rgj-assembly1_A  TM=9.991E-01  e=1.466E-77  unclassified
  6pvh-assembly1_A  TM=8.776E-01  e=5.529E-26  Penicillium fellutanum
  5tui-assembly2_B  TM=7.749E-01  e=5.393E-23  uncultured bacterium
  8twf-assembly1_C  TM=7.046E-01  e=2.121E-23  Legionella massiliensis
  7ouc-assembly1_AAA  TM=6.383E-01  e=6.830E-21  Streptomyces sp. JP95